Protein 3P8L (pdb70)

Radius of gyration: 24.59 Å; Cα contacts (8 Å, |Δi|>4): 896; chains: 2; bounding box: 56×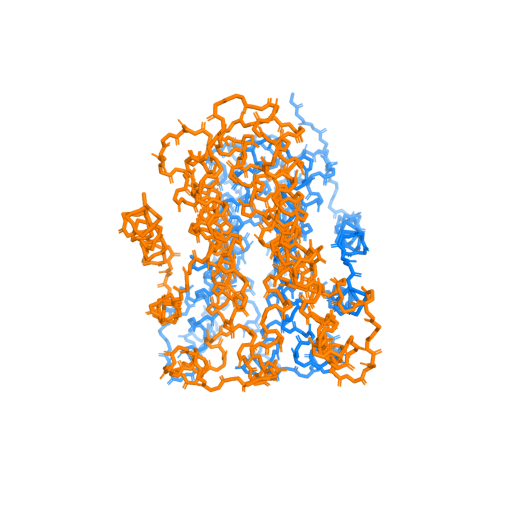70×62 Å

Sequence (558 aa):
HHHHHHSLTNFSQQHLPLVEKVMVDFIIAEYTENERLKEAMLYSIHAGGKRLRPLLVLTTVAAFQKEMETQDYQVAASSLEMIHTYSLIHDDLPAMDDDDLRRGKKPTNHKVFGEATAILAGDGLLTGAFQLLSLSQLGLSEKVLLMMQQLAKKAAGNQGMVSGQQMGDIEGEKVSLTLEELAAVHEKKTGALIEEFALIAGGVLANQTEEVIGLLTQFAHHYGLAFQIRDDLLDATSSTYPALLGIAGAKDALTHQLAEGSAVLEKIKANVPNFSEEHLANNLLTQQLQLRSLTNFSQQHLPLVEKVMVDFIIAEYTENERLKEAMLYSIHAGGKRLRPLLVLTTVAAFQKEMETQDYQVAASSLEMIHTYSLIHDDLPAMDDDDLRRGKPTNHKVFGEATAILAGDGLLTGAFQLLSLSQLGLSEKVLLMMQQLAKAAGNQGMVSGQMGDIEGEKVSLTLEELAAVHEKKTGALIEFALIAGGVLANQTEEVIGLLTQFAHHYGLAFQIRDDLLDATSTYPALLGIAGAKDALTHQLAEGSAVLEKIKANVPNFSEEHLANLLTQLQL

Solvent-accessible surface area: 21817 Å² total; per-residue (Å²): 164,73,122,73,110,11,66,86,105,91,15,30,110,118,11,26,75,72,0,56,121,32,0,34,49,12,0,41,123,68,6,84,20,103,84,0,31,98,0,0,31,43,20,0,96,15,29,28,142,22,16,23,0,25,0,0,0,5,0,0,0,0,2,16,16,106,24,84,66,33,0,23,23,0,0,0,1,0,4,0,0,33,6,1,5,44,5,1,12,3,3,56,36,28,78,85,47,79,114,87,140,73,80,60,4,5,11,116,65,38,35,66,15,4,0,4,0,0,0,0,0,0,0,0,1,0,2,3,7,0,1,68,6,112,11,45,86,70,50,14,8,70,0,0,41,46,0,0,99,9,0,0,0,39,1,5,0,0,0,6,2,10,47,27,65,14,120,153,105,102,35,73,63,125,82,8,26,39,12,22,80,50,58,15,7,12,5,0,35,4,0,0,26,0,0,0,10,14,1,122,34,87,146,109,6,19,32,16,0,40,83,0,0,59,18,7,3,26,0,26,30,1,56,49,25,3,83,115,55,97,142,74,50,13,6,75,76,71,35,76,76,30,0,89,77,19,5,80,111,32,19,56,91,0,59,48,6,6,111,110,0,80,83,74,17,121,71,3,4,68,73,4,0,35,55,18,6,60,94,13,78,72,250,93,19,81,104,25,22,127,116,14,24,78,74,0,49,127,32,0,41,47,12,0,43,124,71,8,93,18,110,88,0,33,108,0,0,30,40,20,0,115,18,27,30,134,17,5,24,0,8,0,0,0,1,0,0,20,6,12,108,68,150,31,77,64,26,0,28,22,0,0,0,0,0,4,0,0,36,5,0,7,43,4,0,16,4,1,54,35,29,80,81,54,80,116,81,148,71,80,62,3,5,11,119,67,24,36,63,14,5,0,3,0,0,0,0,0,0,0,0,0,0,0,2,8,0,0,71,7,120,12,43,82,74,51,13,8,64,0,0,38,38,0,0,99,7,0,0,2,36,1,6,0,4,2,3,2,10,44,32,63,12,121,156,101,94,28,74,68,126,87,8,19,53,15,16,63,69,54,19,5,14,7,0,40,3,0,0,27,0,0,0,10,3,8,90,46,80,132,137,10,21,32,18,0,35,75,0,0,60,22,2,5,23,0,48,25,3,54,65,16,7,87,128,57,142,75,55,8,16,75,75,70,35,84,74,24,0,91,97,21,0,71,103,19,16,59,60,0,60,46,5,1,120,90,0,121,83,99,22,130,85,6,33,51,107,32,1,30,55,4,3,91,90,12,71,103

InterPro domains:
  IPR000092 Polyprenyl synthetase-like [PF00348] (27-261)
  IPR000092 Polyprenyl synthetase-like [cd00685] (24-276)
  IPR008949 Isoprenoid synthase domain superfamily [G3DSA:1.10.600.10] (1-293)
  IPR008949 Isoprenoid synthase domain superfamily [SSF48576] (3-267)
  IPR033749 Polyprenyl synthetase, conserved site [PS00444] (209-221)
  IPR033749 Polyprenyl synthetase, conserved site [PS00723] (79-95)
  IPR053378 Prenyl diphosphate synthase [NF045485] (7-276)

Secondary structure (DSSP, 8-state):
----PPPSTTHHHHHHHHHHHHHHHHHHHS---HHHHHHHHHHHHT----HHHHHHHHHHHHTTPPP-HHHHHHHHHHHHHHHHHHHHHHSTTTT--SEETTEE-HHHHH-HHHHHHHHHHHHHHHHHHHHTSS--HHHHHHHHHHHHHHHSTTTHHHHHHHHHHTTTSPPPHHHHHHHHIIIIIHHHHHHHHHHHHHTT--HHHHHHHHHHHHHHHHHHHHHHHHHHTT---HHHHH-HHHHHHHHHHHHHHHHHHHHHHHHH-SS--HHHHHHHHHHTS--/-HHHHHHHHHHHHHHHHHHHHHHS---HHHHHHHHHHHHT----HHHHHHHHHHHHTTPPP-HHHHHHHHHHHHHHHHHHHHHHSTTTT--SEETTEE-HHHHH-HHHHHHHHHHHHHHHHHHHHTSS--HHHHHHHHHHHHHHHSTTTHHHHHHHHHHTTTSPP-HHHHHHHHIIIIIHHHHHHHHHHHHHTT--HHHHHHHHHHHHHHHHHHHHHHHHHHT---HHHHH-HHHHHHHHHHHHHHHHHHHHHHHHH-TT---HHHHHHHHTT--

Structure (mmCIF, N/CA/C/O backbone):
data_3P8L
#
_entry.id   3P8L
#
_cell.length_a   53.860
_cell.length_b   100.529
_cell.length_c   122.660
_cell.angle_alpha   90.00
_cell.angle_beta   90.00
_cell.angle_gamma   90.00
#
_symmetry.space_group_name_H-M   'P 21 21 21'
#
loop_
_entity.id
_entity.type
_entity.pdbx_description
1 polymer Geranyltranstransferase
2 water water
#
loop_
_atom_site.group_PDB
_atom_site.id
_atom_site.type_symbol
_atom_site.label_atom_id
_atom_site.label_alt_id
_atom_site.label_comp_id
_atom_site.label_asym_id
_atom_site.label_entity_id
_atom_site.label_seq_id
_atom_site.pdbx_PDB_ins_code
_atom_site.Cartn_x
_atom_site.Cartn_y
_atom_site.Cartn_z
_atom_site.occupancy
_atom_site.B_iso_or_equiv
_atom_site.auth_seq_id
_atom_site.auth_comp_id
_atom_site.auth_asym_id
_atom_site.auth_atom_id
_atom_site.pdbx_PDB_model_num
ATOM 1 N N . HIS A 1 3 ? -53.821 -13.953 14.291 1.00 89.14 -6 HIS A N 1
ATOM 2 C CA . HIS A 1 3 ? -52.518 -14.473 14.806 1.00 92.42 -6 HIS A CA 1
ATOM 3 C C . HIS A 1 3 ? -51.671 -15.086 13.680 1.00 92.65 -6 HIS A C 1
ATOM 4 O O . HIS A 1 3 ? -52.025 -14.975 12.505 1.00 90.00 -6 HIS A O 1
ATOM 6 N N . HIS A 1 4 ? -50.536 -15.692 14.042 1.00 96.05 -5 HIS A N 1
ATOM 7 C CA . HIS A 1 4 ? -49.774 -16.560 13.125 1.00 95.78 -5 HIS A CA 1
ATOM 8 C C . HIS A 1 4 ? -49.595 -17.960 13.720 1.00 94.58 -5 HIS A C 1
ATOM 9 O O . HIS A 1 4 ? -49.428 -18.109 14.937 1.00 96.60 -5 HIS A O 1
ATOM 16 N N . HIS A 1 5 ? -49.667 -18.983 12.871 1.00 91.20 -4 HIS A N 1
ATOM 17 C CA . HIS A 1 5 ? -49.355 -20.349 13.298 1.00 89.72 -4 HIS A CA 1
ATOM 18 C C . HIS A 1 5 ? -48.816 -21.208 12.165 1.00 87.40 -4 HIS A C 1
ATOM 19 O O . HIS A 1 5 ? -49.385 -21.249 11.072 1.00 90.92 -4 HIS A O 1
ATOM 26 N N . HIS A 1 6 ? -47.711 -21.887 12.464 1.00 78.17 -3 HIS A N 1
ATOM 27 C CA . HIS A 1 6 ? -47.173 -22.979 11.667 1.00 70.35 -3 HIS A CA 1
ATOM 28 C C . HIS A 1 6 ? -46.273 -23.741 12.629 1.00 68.01 -3 HIS A C 1
ATOM 29 O O . HIS A 1 6 ? -45.394 -23.151 13.257 1.00 65.16 -3 HIS A O 1
ATOM 36 N N . HIS A 1 7 ? -46.515 -25.037 12.786 1.00 68.51 -2 HIS A N 1
ATOM 37 C CA . HIS A 1 7 ? -45.645 -25.862 13.616 1.00 65.80 -2 HIS A CA 1
ATOM 38 C C . HIS A 1 7 ? -44.498 -26.417 12.766 1.00 62.13 -2 HIS A C 1
ATOM 39 O O . HIS A 1 7 ? -44.723 -27.050 11.728 1.00 61.59 -2 HIS A O 1
ATOM 46 N N . HIS A 1 8 ? -43.269 -26.143 13.201 1.00 53.72 -1 HIS A N 1
ATOM 47 C CA . HIS A 1 8 ? -42.075 -26.660 12.535 1.00 51.08 -1 HIS A CA 1
ATOM 48 C C . HIS A 1 8 ? -41.611 -27.908 13.253 1.00 50.00 -1 HIS A C 1
ATOM 49 O O . HIS A 1 8 ? -41.373 -27.881 14.462 1.00 47.97 -1 HIS A O 1
ATOM 56 N N . SER A 1 9 ? -41.476 -29.001 12.509 1.00 48.14 0 SER A N 1
ATOM 57 C CA . SER A 1 9 ? -40.818 -30.182 13.049 1.00 50.88 0 SER A CA 1
ATOM 58 C C . SER A 1 9 ? -39.314 -29.920 13.237 1.00 50.15 0 SER A C 1
ATOM 59 O O . SER A 1 9 ? -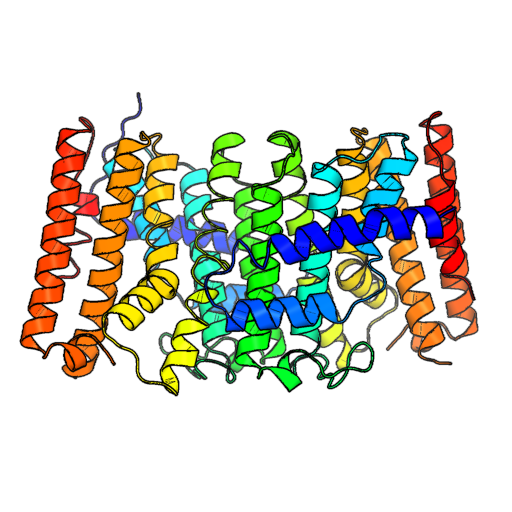38.726 -29.059 12.560 1.00 49.27 0 SER A O 1
ATOM 62 N N . LEU A 1 10 ? -38.714 -30.677 14.154 1.00 45.54 1 LEU A N 1
ATOM 63 C CA . LEU A 1 10 ? -37.282 -30.621 14.427 1.00 50.59 1 LEU A CA 1
ATOM 64 C C . LEU A 1 10 ? -36.482 -31.391 13.386 1.00 49.43 1 LEU A C 1
ATOM 65 O O . LEU A 1 10 ? -35.287 -31.136 13.205 1.00 46.05 1 LEU A O 1
ATOM 70 N N . THR A 1 11 ? -37.143 -32.336 12.716 1.00 46.03 2 THR A N 1
ATOM 71 C CA . THR A 1 11 ? -36.480 -33.308 11.856 1.00 45.74 2 THR A CA 1
ATOM 72 C C . THR A 1 11 ? -35.949 -32.640 10.595 1.00 48.32 2 THR A C 1
ATOM 73 O O . THR A 1 11 ? -36.717 -32.170 9.747 1.00 40.72 2 THR A O 1
ATOM 77 N N . ASN A 1 12 ? -34.623 -32.598 10.499 1.00 41.24 3 ASN A N 1
ATOM 78 C CA . ASN A 1 12 ? -33.942 -32.035 9.360 1.00 40.76 3 ASN A CA 1
ATOM 79 C C . ASN A 1 12 ? -34.310 -30.566 9.103 1.00 39.01 3 ASN A C 1
ATOM 80 O O . ASN A 1 12 ? -34.440 -30.129 7.957 1.00 37.06 3 ASN A O 1
ATOM 85 N N . PHE A 1 13 ? -34.481 -29.829 10.196 1.00 37.77 4 PHE A N 1
ATOM 86 C CA . PHE A 1 13 ? -34.870 -28.441 10.145 1.00 38.32 4 PHE A CA 1
ATOM 87 C C . PHE A 1 13 ? -33.779 -27.614 9.473 1.00 34.79 4 PHE A C 1
ATOM 88 O O . PHE A 1 13 ? -34.070 -26.818 8.583 1.00 34.80 4 PHE A O 1
ATOM 96 N N . SER A 1 14 ? -32.522 -27.819 9.879 1.00 33.67 5 SER A N 1
ATOM 97 C CA . SER A 1 14 ? -31.431 -27.026 9.323 1.00 39.96 5 SER A CA 1
ATOM 98 C C . SER A 1 14 ? -31.210 -27.305 7.832 1.00 37.30 5 SER A C 1
ATOM 99 O O . SER A 1 14 ? -30.976 -26.382 7.068 1.00 34.29 5 SER A O 1
ATOM 102 N N . GLN A 1 15 ? -31.331 -28.557 7.405 1.00 36.70 6 GLN A N 1
ATOM 103 C CA . GLN A 1 15 ? -31.142 -28.858 5.980 1.00 35.08 6 GLN A CA 1
ATOM 104 C C . GLN A 1 15 ? -32.319 -28.440 5.090 1.00 38.47 6 GLN A C 1
ATOM 105 O O . GLN A 1 15 ? -32.177 -28.308 3.880 1.00 36.43 6 GLN A O 1
ATOM 111 N N . GLN A 1 16 ? -33.474 -28.211 5.704 1.00 36.52 7 GLN A N 1
ATOM 112 C CA . GLN A 1 16 ? -34.623 -27.645 4.991 1.00 42.38 7 GLN A CA 1
ATOM 113 C C . GLN A 1 16 ? -34.424 -26.148 4.739 1.00 39.50 7 GLN A C 1
ATOM 114 O O . GLN A 1 16 ? -34.759 -25.614 3.676 1.00 37.95 7 GLN A O 1
ATOM 120 N N . HIS A 1 17 ? -33.848 -25.464 5.713 1.00 35.58 8 HIS A N 1
ATOM 121 C CA . HIS A 1 17 ? -33.849 -23.999 5.657 1.00 38.40 8 HIS A CA 1
ATOM 122 C C . HIS A 1 17 ? -32.520 -23.322 5.312 1.00 33.15 8 HIS A C 1
ATOM 123 O O . HIS A 1 17 ? -32.520 -22.347 4.565 1.00 37.91 8 HIS A O 1
ATOM 130 N N . LEU A 1 18 ? -31.408 -23.845 5.830 1.00 31.38 9 LEU A N 1
ATOM 131 C CA . LEU A 1 18 ? -30.082 -23.278 5.505 1.00 41.61 9 LEU A CA 1
ATOM 132 C C . LEU A 1 18 ? -29.739 -23.118 4.014 1.00 36.99 9 LEU A C 1
ATOM 133 O O . LEU A 1 18 ? -29.192 -22.088 3.656 1.00 42.43 9 LEU A O 1
ATOM 138 N N . PRO A 1 19 ? -30.083 -24.105 3.141 1.00 39.40 10 PRO A N 1
ATOM 139 C CA . PRO A 1 19 ? -29.887 -23.851 1.697 1.00 35.86 10 PRO A CA 1
ATOM 140 C C . PRO A 1 19 ? -30.593 -22.620 1.113 1.00 37.01 10 PRO A C 1
ATOM 141 O O . PRO A 1 19 ? -30.117 -22.036 0.119 1.00 33.02 10 PRO A O 1
ATOM 145 N N . LEU A 1 20 ? -31.699 -22.209 1.719 1.00 30.60 11 LEU A N 1
ATOM 146 C CA . LEU A 1 20 ? -32.383 -21.014 1.241 1.00 34.04 11 LEU A CA 1
ATOM 147 C C . LEU A 1 20 ? -31.632 -19.753 1.690 1.00 38.58 11 LEU A C 1
ATOM 148 O O . LEU A 1 20 ? -31.671 -18.725 1.012 1.00 34.51 11 LEU A O 1
ATOM 153 N N . VAL A 1 21 ? -30.966 -19.831 2.840 1.00 36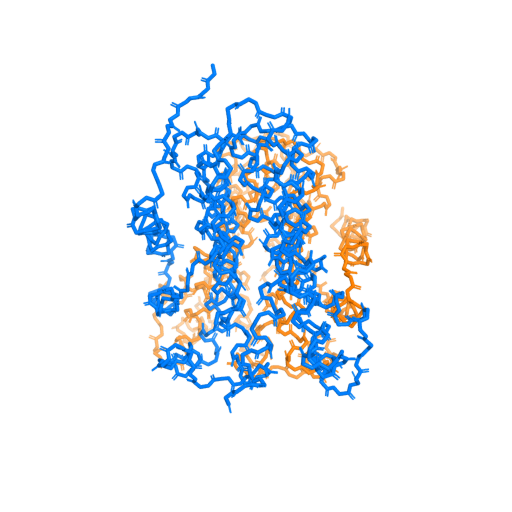.53 12 VAL A N 1
ATOM 154 C CA . VAL A 1 21 ? -30.140 -18.725 3.296 1.00 32.25 12 VAL A CA 1
ATOM 155 C C . VAL A 1 21 ? -28.934 -18.596 2.354 1.00 39.79 12 VAL A C 1
ATOM 156 O O . VAL A 1 21 ? -28.629 -17.491 1.886 1.00 32.56 12 VAL A O 1
ATOM 160 N N . GLU A 1 22 ? -28.283 -19.727 2.053 1.00 32.41 13 GLU A N 1
ATOM 161 C CA . GLU A 1 22 ? -27.162 -19.722 1.109 1.00 42.49 13 GLU A CA 1
ATOM 162 C C . GLU A 1 22 ? -27.602 -19.166 -0.257 1.00 38.65 13 GLU A C 1
ATOM 163 O O . GLU A 1 22 ? -26.915 -18.334 -0.844 1.00 40.00 13 GLU A O 1
ATOM 169 N N . LYS A 1 23 ? -28.766 -19.589 -0.733 1.00 40.14 14 LYS A N 1
ATOM 170 C CA . LYS A 1 23 ? -29.312 -19.071 -1.997 1.00 41.55 14 LYS A CA 1
ATOM 171 C C . LYS A 1 23 ? -29.489 -17.537 -2.002 1.00 38.38 14 LYS A C 1
ATOM 172 O O . LYS A 1 23 ? -29.076 -16.873 -2.947 1.00 33.87 14 LYS A O 1
ATOM 178 N N . VAL A 1 24 ? -30.090 -16.975 -0.949 1.00 31.78 15 VAL A N 1
ATOM 179 C CA . VAL A 1 24 ? -30.211 -15.508 -0.841 1.00 32.74 15 VAL A CA 1
ATOM 180 C C . VAL A 1 24 ? -28.826 -14.825 -0.931 1.00 35.01 15 VAL A C 1
ATOM 181 O O . VAL A 1 24 ? -28.642 -13.870 -1.696 1.00 38.40 15 VAL A O 1
ATOM 185 N N . MET A 1 25 ? -27.857 -15.374 -0.199 1.00 31.49 16 MET A N 1
ATOM 186 C CA . MET A 1 25 ? -26.495 -14.826 -0.133 1.00 38.91 16 MET A CA 1
ATOM 187 C C . MET A 1 25 ? -25.859 -14.862 -1.514 1.00 38.51 16 MET A C 1
ATOM 188 O O . MET A 1 25 ? -25.399 -13.832 -2.018 1.00 34.73 16 MET A O 1
ATOM 193 N N . VAL A 1 26 ? -25.884 -16.043 -2.134 1.00 36.34 17 VAL A N 1
ATOM 194 C CA . VAL A 1 26 ? -25.239 -16.262 -3.426 1.00 39.40 17 VAL A CA 1
ATOM 195 C C . VAL A 1 26 ? -25.880 -15.396 -4.524 1.00 40.34 17 VAL A C 1
ATOM 196 O O . VAL A 1 26 ? -25.159 -14.734 -5.293 1.00 39.36 17 VAL A O 1
ATOM 200 N N . ASP A 1 27 ? -27.216 -15.385 -4.575 1.00 35.61 18 ASP A N 1
ATOM 201 C CA . ASP A 1 27 ? -27.940 -14.582 -5.561 1.00 40.45 18 ASP A CA 1
ATOM 202 C C . ASP A 1 27 ? -27.636 -13.122 -5.351 1.00 34.79 18 ASP A C 1
ATOM 203 O O . ASP A 1 27 ? -27.439 -12.425 -6.322 1.00 33.59 18 ASP A O 1
ATOM 208 N N . PHE A 1 28 ? -27.621 -12.671 -4.088 1.00 36.46 19 PHE A N 1
ATOM 209 C CA . PHE A 1 28 ? -27.350 -11.272 -3.793 1.00 39.66 19 PHE A CA 1
ATOM 210 C C . PHE A 1 28 ? -25.959 -10.854 -4.249 1.00 32.29 19 PHE A C 1
ATOM 211 O O . PHE A 1 28 ? -25.818 -9.791 -4.846 1.00 36.71 19 PHE A O 1
ATOM 219 N N . ILE A 1 29 ? -24.963 -11.699 -3.997 1.00 34.91 20 ILE A N 1
ATOM 220 C CA A ILE A 1 29 ? -23.584 -11.392 -4.394 0.50 36.16 20 ILE A CA 1
ATOM 221 C CA B ILE A 1 29 ? -23.576 -11.419 -4.388 0.50 32.82 20 ILE A CA 1
ATOM 222 C C . ILE A 1 29 ? -23.441 -11.409 -5.923 1.00 38.61 20 ILE A C 1
ATOM 223 O O . ILE A 1 29 ? -22.841 -10.509 -6.501 1.00 37.80 20 ILE A O 1
ATOM 232 N N . ALA A 1 30 ? -24.026 -12.410 -6.580 1.00 40.70 21 ALA A N 1
ATOM 233 C CA . ALA A 1 30 ? -23.942 -12.531 -8.046 1.00 42.93 21 ALA A CA 1
ATOM 234 C C . ALA A 1 30 ? -24.641 -11.373 -8.759 1.00 43.19 21 ALA A C 1
ATOM 235 O O . ALA A 1 30 ? -24.155 -10.880 -9.764 1.00 45.49 21 ALA A O 1
ATOM 237 N N . GLU A 1 31 ? -25.761 -10.918 -8.209 1.00 43.47 22 GLU A N 1
ATOM 238 C CA . GLU A 1 31 ? -26.546 -9.891 -8.870 1.00 44.53 22 GLU A CA 1
ATOM 239 C C . GLU A 1 31 ? -26.118 -8.448 -8.537 1.00 46.80 22 GLU A C 1
ATOM 240 O O . GLU A 1 31 ? -26.252 -7.581 -9.373 1.00 44.84 22 GLU A O 1
ATOM 246 N N . TYR A 1 32 ? -25.601 -8.190 -7.335 1.00 40.72 23 TYR A N 1
ATOM 247 C CA . TYR A 1 32 ? -25.296 -6.813 -6.925 1.00 39.48 23 TYR A CA 1
ATOM 248 C C . TYR A 1 32 ? -23.787 -6.567 -6.803 1.00 39.67 23 TYR A C 1
ATOM 249 O O . TYR A 1 32 ? -23.344 -5.766 -5.982 1.00 42.40 23 TYR A O 1
ATOM 258 N N . THR A 1 33 ? -23.002 -7.287 -7.589 1.00 39.71 24 THR A N 1
ATOM 259 C CA . THR A 1 33 ? -21.558 -7.051 -7.645 1.00 37.18 24 THR A CA 1
ATOM 260 C C . THR A 1 33 ? -21.121 -6.778 -9.085 1.00 41.77 24 THR A C 1
ATOM 261 O O . THR A 1 33 ? -21.320 -7.625 -9.966 1.00 41.75 24 THR A O 1
ATOM 265 N N . GLU A 1 34 ? -20.537 -5.600 -9.315 1.00 40.82 25 GLU A N 1
ATOM 266 C CA . GLU A 1 34 ? -20.074 -5.208 -10.652 1.00 46.04 25 GLU A CA 1
ATOM 267 C C . GLU A 1 34 ? -18.814 -5.956 -11.080 1.00 45.53 25 GLU A C 1
ATOM 268 O O . GLU A 1 34 ? -18.760 -6.512 -12.173 1.00 50.86 25 GLU A O 1
ATOM 274 N N . ASN A 1 35 ? -17.817 -5.996 -10.199 1.00 40.68 26 ASN A N 1
ATOM 275 C CA . ASN A 1 35 ? -16.519 -6.568 -10.537 1.00 39.64 26 ASN A CA 1
ATOM 276 C C . ASN A 1 35 ? -16.544 -8.089 -10.375 1.00 39.30 26 ASN A C 1
ATOM 277 O O . ASN A 1 35 ? -16.855 -8.597 -9.291 1.00 38.01 26 ASN A O 1
ATOM 282 N N . GLU A 1 36 ? -16.244 -8.805 -11.462 1.00 39.59 27 GLU A N 1
ATOM 283 C CA . GLU A 1 36 ? -16.287 -10.279 -11.478 1.00 39.97 27 GLU A CA 1
ATOM 284 C C . GLU A 1 36 ? -15.315 -10.939 -10.505 1.00 36.70 27 GLU A C 1
ATOM 285 O O . GLU A 1 36 ? -15.664 -11.915 -9.867 1.00 37.54 27 GLU A O 1
ATOM 291 N N . ARG A 1 37 ? -14.108 -10.398 -10.381 1.00 34.77 28 ARG A N 1
ATOM 292 C CA . ARG A 1 37 ? -13.113 -10.970 -9.470 1.00 34.61 28 ARG A CA 1
ATOM 293 C C . ARG A 1 37 ? -13.509 -10.818 -8.002 1.00 37.68 28 ARG A C 1
ATOM 294 O O . ARG A 1 37 ? -13.365 -11.770 -7.221 1.00 36.56 28 ARG A O 1
ATOM 302 N N . LEU A 1 38 ? -13.988 -9.620 -7.645 1.00 40.27 29 LEU A N 1
ATOM 303 C CA . LEU A 1 38 ? -14.510 -9.348 -6.310 1.00 39.18 29 LEU A CA 1
ATOM 304 C C . LEU A 1 38 ? -15.651 -10.310 -5.976 1.00 38.31 29 LEU A C 1
ATOM 305 O O . LEU A 1 38 ? -15.646 -10.940 -4.916 1.00 35.64 29 LEU A O 1
ATOM 310 N N . LYS A 1 39 ? -16.604 -10.421 -6.904 1.00 35.76 30 LYS A N 1
ATOM 311 C CA . LYS A 1 39 ? -17.707 -11.382 -6.837 1.00 32.51 30 LYS A CA 1
ATOM 312 C C . LYS A 1 39 ? -17.239 -12.822 -6.572 1.00 34.68 30 LYS A C 1
ATOM 313 O O . LYS A 1 39 ? -17.706 -13.482 -5.648 1.00 34.41 30 LYS A O 1
ATOM 319 N N . GLU A 1 40 ? -16.271 -13.292 -7.350 1.00 33.37 31 GLU A N 1
ATOM 320 C CA . GLU A 1 40 ? -15.756 -14.662 -7.176 1.00 37.62 31 GLU A CA 1
ATOM 321 C C . GLU A 1 40 ? -15.048 -14.890 -5.852 1.00 31.83 31 GLU A C 1
ATOM 322 O O . GLU A 1 40 ? -15.129 -15.965 -5.266 1.00 33.54 31 GLU A O 1
ATOM 328 N N . ALA A 1 41 ? -14.364 -13.867 -5.379 1.00 33.58 32 ALA A N 1
ATOM 329 C CA . ALA A 1 41 ? -13.646 -13.987 -4.126 1.00 34.77 32 ALA A CA 1
ATOM 330 C C . ALA A 1 41 ? -14.618 -14.046 -2.937 1.00 29.56 32 ALA A C 1
ATOM 331 O O . ALA A 1 41 ? -14.439 -14.857 -2.010 1.00 28.72 32 ALA A O 1
ATOM 333 N N . MET A 1 42 ? -15.677 -13.241 -3.004 1.00 33.87 33 MET A N 1
ATOM 334 C CA . MET A 1 42 ? -16.737 -13.288 -1.988 1.00 37.59 33 MET A CA 1
ATOM 335 C C . MET A 1 42 ? -17.458 -14.634 -2.034 1.00 37.36 33 MET A C 1
ATOM 336 O O . MET A 1 42 ? -17.677 -15.254 -0.996 1.00 38.60 33 MET A O 1
ATOM 341 N N . LEU A 1 43 ? -17.822 -15.088 -3.236 1.00 38.36 34 LEU A N 1
ATOM 342 C CA . LEU A 1 43 ? -18.488 -16.387 -3.390 1.00 34.27 34 LEU A CA 1
ATOM 343 C C . LEU A 1 43 ? -17.585 -17.529 -2.929 1.00 36.33 34 LEU A C 1
ATOM 344 O O . LEU A 1 43 ? -18.061 -18.515 -2.389 1.00 34.08 34 LEU A O 1
ATOM 349 N N . TYR A 1 44 ? -16.273 -17.405 -3.136 1.00 32.55 35 TYR A N 1
ATOM 350 C CA . TYR A 1 44 ? -15.370 -18.442 -2.652 1.00 31.71 35 TYR A CA 1
ATOM 351 C C . TYR A 1 44 ? -15.555 -18.677 -1.149 1.00 28.07 35 TYR A C 1
ATOM 352 O O . TYR A 1 44 ? -15.752 -19.821 -0.710 1.00 30.44 35 TYR A O 1
ATOM 361 N N . SER A 1 45 ? -15.529 -17.595 -0.379 1.00 32.07 36 SER A N 1
ATOM 362 C CA . SER A 1 45 ? -15.579 -17.694 1.071 1.00 37.36 36 SER A CA 1
ATOM 363 C C . SER A 1 45 ? -16.952 -18.115 1.592 1.00 36.72 36 SER A C 1
ATOM 364 O O . SER A 1 45 ? -17.038 -18.748 2.637 1.00 33.48 36 SER A O 1
ATOM 367 N N . ILE A 1 46 ? -18.008 -17.759 0.865 1.00 39.20 37 ILE A N 1
ATOM 368 C CA . ILE A 1 46 ? -19.355 -18.273 1.151 1.00 37.38 37 ILE A CA 1
ATOM 369 C C . ILE A 1 46 ? -19.444 -19.790 0.888 1.00 43.77 37 ILE A C 1
ATOM 370 O O . ILE A 1 46 ? -19.867 -20.560 1.773 1.00 43.10 37 ILE A O 1
ATOM 375 N N . HIS A 1 47 ? -19.004 -20.228 -0.278 1.00 42.15 38 HIS A N 1
ATOM 376 C CA . HIS A 1 47 ? -19.086 -21.622 -0.702 1.00 46.75 38 HIS A CA 1
ATOM 377 C C . HIS A 1 47 ? -18.158 -22.581 0.020 1.00 48.28 38 HIS A C 1
ATOM 378 O O . HIS A 1 47 ? -18.302 -23.769 -0.079 1.00 51.02 38 HIS A O 1
ATOM 385 N N . ALA A 1 48 ? -17.196 -22.062 0.732 1.00 45.06 39 ALA A N 1
ATOM 386 C CA . ALA A 1 48 ? -16.308 -22.899 1.540 1.00 49.08 39 ALA A CA 1
ATOM 387 C C . ALA A 1 48 ? -17.080 -23.504 2.731 1.00 55.36 39 ALA A C 1
ATOM 388 O O . ALA A 1 48 ? -16.596 -24.413 3.417 1.00 55.67 39 ALA A O 1
ATOM 390 N N . GLY A 1 49 ? -18.287 -22.985 2.949 1.00 57.18 40 GLY A N 1
ATOM 391 C CA . GLY A 1 49 ? -19.216 -23.514 3.930 1.00 56.07 40 GLY A CA 1
ATOM 392 C C . GLY A 1 49 ? -18.872 -23.089 5.344 1.00 54.69 40 GLY A C 1
ATOM 393 O O . GLY A 1 49 ? -18.022 -22.235 5.562 1.00 53.03 40 GLY A O 1
ATOM 394 N N . GLY A 1 50 ? -19.552 -23.704 6.302 1.00 54.35 41 GLY A N 1
ATOM 395 C CA . GLY A 1 50 ? -19.372 -23.412 7.719 1.00 47.52 41 GLY A CA 1
ATOM 396 C C . GLY A 1 50 ? -20.566 -24.030 8.410 1.00 46.72 41 GLY A C 1
ATOM 397 O O . GLY A 1 50 ? -21.439 -24.597 7.747 1.00 37.80 41 GLY A O 1
ATOM 398 N N . LYS A 1 51 ? -20.621 -23.924 9.734 1.00 44.52 42 LYS A N 1
ATOM 399 C CA . LYS A 1 51 ? -21.766 -24.472 10.469 1.00 46.84 42 LYS A CA 1
ATOM 400 C C . LYS A 1 51 ? -23.041 -23.655 10.286 1.00 42.89 42 LYS A C 1
ATOM 401 O O . LYS A 1 51 ? -24.117 -24.154 10.582 1.00 38.08 42 LYS A O 1
ATOM 407 N N . ARG A 1 52 ? -22.910 -22.400 9.821 1.00 38.56 43 ARG A N 1
ATOM 408 C CA . ARG A 1 52 ? -24.044 -21.483 9.591 1.00 38.09 43 ARG A CA 1
ATOM 409 C C . ARG A 1 52 ? -24.860 -21.268 10.856 1.00 35.27 43 ARG A C 1
ATOM 410 O O . ARG A 1 52 ? -26.098 -21.137 10.814 1.00 39.92 43 ARG A O 1
ATOM 418 N N . LEU A 1 53 ? -24.152 -21.264 11.979 1.00 35.97 44 LEU A N 1
ATOM 419 C CA . LEU A 1 53 ? -24.740 -21.167 13.301 1.00 34.72 44 LEU A CA 1
ATOM 420 C C . LEU A 1 53 ? -25.613 -19.940 13.472 1.00 35.42 44 LEU A C 1
ATOM 421 O O . LEU A 1 53 ? -26.728 -20.040 14.003 1.00 36.87 44 LEU A O 1
ATOM 426 N N . ARG A 1 54 ? -25.136 -18.798 12.994 1.00 32.45 45 ARG A N 1
ATOM 427 C CA . ARG A 1 54 ? -25.857 -17.542 13.185 1.00 29.81 45 ARG A CA 1
ATOM 428 C C . ARG A 1 54 ? -27.218 -17.432 12.447 1.00 37.83 45 ARG A C 1
ATOM 429 O O . ARG A 1 54 ? -28.236 -17.127 13.088 1.00 35.38 45 ARG A O 1
ATOM 437 N N . PRO A 1 55 ? -27.241 -17.673 11.121 1.00 33.69 46 PRO A N 1
ATOM 438 C CA . PRO A 1 55 ? -28.537 -17.762 10.437 1.00 37.56 46 PRO A CA 1
ATOM 439 C C . PRO A 1 55 ? -29.416 -18.901 10.969 1.00 34.81 46 PRO A C 1
ATOM 440 O O . PRO A 1 55 ? -30.638 -18.743 11.022 1.00 39.30 46 PRO A O 1
ATOM 444 N N . LEU A 1 56 ? -28.804 -20.016 11.370 1.00 32.81 47 LEU A N 1
ATOM 445 C CA . LEU A 1 56 ? -29.535 -21.111 11.999 1.00 36.79 47 LEU A CA 1
ATOM 446 C C . LEU A 1 56 ? -30.258 -20.643 13.258 1.00 41.97 47 LEU A C 1
ATOM 447 O O . LEU A 1 56 ? -31.436 -20.941 13.426 1.00 39.52 47 LEU A O 1
ATOM 452 N N . LEU A 1 57 ? -29.584 -19.851 14.092 1.00 42.37 48 LEU A N 1
ATOM 453 C CA . LEU A 1 57 ? -30.221 -19.259 15.285 1.00 40.33 48 LEU A CA 1
ATOM 454 C C . LEU A 1 57 ? -31.410 -18.351 14.969 1.00 36.52 48 LEU A C 1
ATOM 455 O O . LEU A 1 57 ? -32.463 -18.483 15.602 1.00 35.27 48 LEU A O 1
ATOM 460 N N . VAL A 1 58 ? -31.249 -17.463 13.979 1.00 33.52 49 VAL A N 1
ATOM 461 C CA . VAL A 1 58 ? -32.334 -16.593 13.519 1.00 41.27 49 VAL A CA 1
ATOM 462 C C . VAL A 1 58 ? -33.586 -17.419 13.198 1.00 39.77 49 VAL A C 1
ATOM 463 O O . VAL A 1 58 ? -34.659 -17.160 13.741 1.00 43.50 49 VAL A O 1
ATOM 467 N N . LEU A 1 59 ? -33.415 -18.415 12.339 1.00 39.54 50 LEU A N 1
ATOM 468 C CA . LEU A 1 59 ? -34.517 -19.222 11.819 1.00 44.08 50 LEU A CA 1
ATOM 469 C C . LEU A 1 59 ? -35.131 -20.163 12.865 1.00 45.09 50 LEU A C 1
ATOM 470 O O . LEU A 1 59 ? -36.358 -20.347 12.909 1.00 41.35 50 LEU A O 1
ATOM 475 N N . THR A 1 60 ? -34.284 -20.708 13.732 1.00 37.74 51 THR A N 1
ATOM 476 C CA . THR A 1 60 ? -34.746 -21.568 14.802 1.00 36.95 51 THR A CA 1
ATOM 477 C C . THR A 1 60 ? -35.624 -20.769 15.769 1.00 39.14 51 T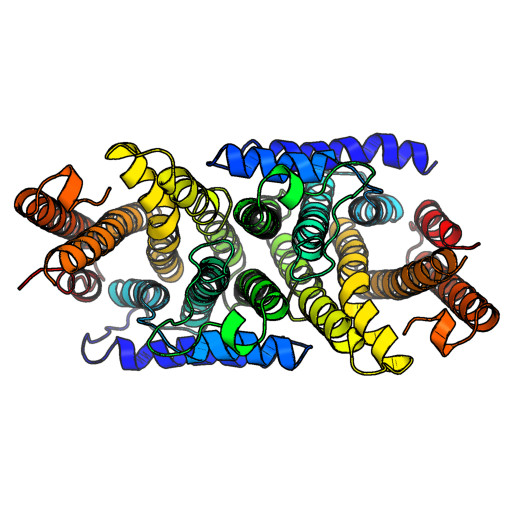HR A C 1
ATOM 478 O O . THR A 1 60 ? -36.632 -21.282 16.267 1.00 42.49 51 THR A O 1
ATOM 482 N N . THR A 1 61 ? -35.259 -19.508 15.995 1.00 41.17 52 THR A N 1
ATOM 483 C CA . THR A 1 61 ? -35.973 -18.637 16.930 1.00 42.93 52 THR A CA 1
ATOM 484 C C . THR A 1 61 ? -37.362 -18.321 16.364 1.00 45.24 52 THR A C 1
ATOM 485 O O . THR A 1 61 ? -38.348 -18.371 17.094 1.00 45.36 52 THR A O 1
ATOM 489 N N . VAL A 1 62 ? -37.426 -18.044 15.062 1.00 42.53 53 VAL A N 1
ATOM 490 C CA . VAL A 1 62 ? -38.694 -17.836 14.358 1.00 45.32 53 VAL A CA 1
ATOM 491 C C . VAL A 1 62 ? -39.567 -19.117 14.431 1.00 49.13 53 VAL A C 1
ATOM 492 O O . VAL A 1 62 ? -40.789 -19.035 14.643 1.00 51.36 53 VAL A O 1
ATOM 496 N N . ALA A 1 63 ? -38.929 -20.282 14.290 1.00 44.63 54 ALA A N 1
ATOM 497 C CA . ALA A 1 63 ? -39.606 -21.584 14.392 1.00 49.31 54 ALA A CA 1
ATOM 498 C C . ALA A 1 63 ? -40.195 -21.820 15.782 1.00 49.83 54 ALA A C 1
ATOM 499 O O . ALA A 1 63 ? -41.337 -22.259 15.901 1.00 47.17 54 ALA A O 1
ATOM 501 N N . ALA A 1 64 ? -39.407 -21.513 16.808 1.00 43.21 55 ALA A N 1
ATOM 502 C CA . ALA A 1 64 ? -39.846 -21.572 18.202 1.00 51.93 55 ALA A CA 1
ATOM 503 C C . ALA A 1 64 ? -41.150 -20.801 18.496 1.00 51.67 55 ALA A C 1
ATOM 504 O O . ALA A 1 64 ? -41.940 -21.245 19.322 1.00 57.00 55 ALA A O 1
ATOM 506 N N . PHE A 1 65 ? -41.370 -19.674 17.816 1.00 47.90 56 PHE A N 1
ATOM 507 C CA . PHE A 1 65 ? -42.605 -18.876 17.980 1.00 50.05 56 PHE A CA 1
ATOM 508 C C . PHE A 1 65 ? -43.694 -19.209 16.954 1.00 49.48 56 PHE A C 1
ATOM 509 O O . PHE A 1 65 ? -44.647 -18.440 16.773 1.00 54.83 56 PHE A O 1
ATOM 517 N N . GLN A 1 66 ? -43.524 -20.351 16.291 1.00 51.98 57 GLN A N 1
ATOM 518 C CA . GLN A 1 66 ? -44.511 -20.966 15.417 1.00 57.20 57 GLN A CA 1
ATOM 519 C C . GLN A 1 66 ? -44.972 -20.068 14.281 1.00 60.28 57 GLN A C 1
ATOM 520 O O . GLN A 1 66 ? -46.155 -20.029 13.942 1.00 58.35 57 GLN A O 1
ATOM 526 N N . LYS A 1 67 ? -44.026 -19.332 13.709 1.00 54.35 58 LYS A N 1
ATOM 527 C CA . LYS A 1 67 ? -44.304 -18.492 12.552 1.00 55.66 58 LYS A CA 1
ATOM 528 C C . LYS A 1 67 ? -43.808 -19.201 11.301 1.00 57.48 58 LYS A C 1
ATOM 529 O O . LYS A 1 67 ? -42.741 -19.813 11.319 1.00 53.81 58 LYS A O 1
ATOM 535 N N . GLU A 1 68 ? -44.581 -19.145 10.223 1.00 55.22 59 GLU A N 1
ATOM 536 C CA . GLU A 1 68 ? -44.118 -19.706 8.963 1.00 61.29 59 GLU A CA 1
ATOM 537 C C . GLU A 1 68 ? -43.016 -18.815 8.380 1.00 59.50 59 GLU A C 1
ATOM 538 O O . GLU A 1 68 ? -43.139 -17.590 8.406 1.00 58.87 59 GLU A O 1
ATOM 544 N N . MET A 1 69 ? -41.947 -19.442 7.883 1.00 56.82 60 MET A N 1
ATOM 545 C CA . MET A 1 69 ? -40.818 -18.738 7.281 1.00 55.50 60 MET A CA 1
ATOM 546 C C . MET A 1 69 ? -41.243 -17.937 6.072 1.00 55.59 60 MET A C 1
ATOM 547 O O . MET A 1 69 ? -41.985 -18.422 5.226 1.00 56.89 60 MET A O 1
ATOM 552 N N . GLU A 1 70 ? -40.771 -16.701 6.007 1.00 51.81 61 GLU A N 1
ATOM 553 C CA . GLU A 1 70 ? -40.975 -15.854 4.838 1.00 52.00 61 GLU A CA 1
ATOM 554 C C . GLU A 1 70 ? -39.627 -15.358 4.339 1.00 47.90 61 GLU A C 1
ATOM 555 O O . GLU A 1 70 ? -38.642 -15.419 5.073 1.00 48.42 61 GLU A O 1
ATOM 561 N N . THR A 1 71 ? -39.612 -14.879 3.093 1.00 45.21 62 THR A N 1
ATOM 562 C CA . THR A 1 71 ? -38.467 -14.234 2.441 1.00 48.84 62 THR A CA 1
ATOM 563 C C . THR A 1 71 ? -37.576 -13.383 3.367 1.00 44.78 62 THR A C 1
ATOM 564 O O . THR A 1 71 ? -36.351 -13.599 3.426 1.00 45.38 62 THR A O 1
ATOM 568 N N . GLN A 1 72 ? -38.184 -12.452 4.099 1.00 43.74 63 GLN A N 1
ATOM 569 C CA . GLN A 1 72 ? -37.443 -11.533 4.979 1.00 46.07 63 GLN A CA 1
ATOM 570 C C . GLN A 1 72 ? -36.685 -12.201 6.115 1.00 45.34 63 GLN A C 1
ATOM 571 O O . GLN A 1 72 ? -35.672 -11.659 6.579 1.00 45.24 63 GLN A O 1
ATOM 577 N N . ASP A 1 73 ? -37.167 -13.361 6.563 1.00 39.73 64 ASP A N 1
ATOM 578 C CA . ASP A 1 73 ? -36.462 -14.153 7.574 1.00 39.02 64 ASP A CA 1
ATOM 579 C C . ASP A 1 73 ? -35.154 -14.680 6.994 1.00 40.78 64 ASP A C 1
ATOM 580 O O . ASP A 1 73 ? -34.119 -14.584 7.646 1.00 34.73 64 ASP A O 1
ATOM 585 N N . TYR A 1 74 ? -35.217 -15.208 5.774 1.00 33.02 65 TYR A N 1
ATOM 586 C CA . TYR A 1 74 ? -34.034 -15.685 5.067 1.00 38.99 65 TYR A CA 1
ATOM 587 C C . TYR A 1 74 ? -33.086 -14.555 4.714 1.00 37.51 65 TYR A C 1
ATOM 588 O O . TYR A 1 74 ? -31.874 -14.749 4.761 1.00 41.34 65 TYR A O 1
ATOM 597 N N . GLN A 1 75 ? -33.643 -13.393 4.366 1.00 37.65 66 GLN A N 1
ATOM 598 C CA . GLN A 1 75 ? -32.869 -12.197 4.080 1.00 37.86 66 GLN A CA 1
ATOM 599 C C . GLN A 1 75 ? -32.088 -11.705 5.291 1.00 38.10 66 GLN A C 1
ATOM 600 O O . GLN A 1 75 ? -30.893 -11.405 5.160 1.00 37.60 66 GLN A O 1
ATOM 606 N N . VAL A 1 76 ? -32.747 -11.636 6.455 1.00 33.50 67 VAL A N 1
ATOM 607 C CA . VAL A 1 76 ? -32.087 -11.277 7.713 1.00 34.78 67 VAL A CA 1
ATOM 608 C C . VAL A 1 76 ? -30.996 -12.290 8.082 1.00 37.47 67 VAL A C 1
ATOM 609 O O . VAL A 1 76 ? -29.907 -11.896 8.508 1.00 38.03 67 VAL A O 1
ATOM 613 N N . ALA A 1 77 ? -31.304 -13.585 7.924 1.00 36.39 68 ALA A N 1
ATOM 614 C CA . ALA A 1 77 ? -30.366 -14.657 8.215 1.00 34.40 68 ALA A CA 1
ATOM 615 C C . ALA A 1 77 ? -29.116 -14.532 7.316 1.00 31.63 68 ALA A C 1
ATOM 616 O O . ALA A 1 77 ? -28.007 -14.675 7.793 1.00 29.51 68 ALA A O 1
ATOM 618 N N . ALA A 1 78 ? -29.337 -14.204 6.046 1.00 31.43 69 ALA A N 1
ATOM 619 C CA . ALA A 1 78 ? -28.287 -14.057 5.049 1.00 35.79 69 ALA A CA 1
ATOM 620 C C . ALA A 1 78 ? -27.372 -12.853 5.316 1.00 33.74 69 ALA A C 1
ATOM 621 O O . ALA A 1 78 ? -26.139 -12.974 5.216 1.00 32.34 69 ALA A O 1
ATOM 623 N N . SER A 1 79 ? -27.981 -11.721 5.680 1.00 31.25 70 SER A N 1
ATOM 624 C CA A SER A 1 79 ? -27.249 -10.509 6.059 0.50 34.10 70 SER A CA 1
ATOM 625 C CA B SER A 1 79 ? -27.261 -10.504 6.065 0.50 33.66 70 SER A CA 1
ATOM 626 C C . SER A 1 79 ? -26.307 -10.775 7.239 1.00 35.63 70 SER A C 1
ATOM 627 O O . SER A 1 79 ? -25.125 -10.399 7.204 1.00 35.46 70 SER A O 1
ATOM 632 N N . LEU A 1 80 ? -26.819 -11.448 8.268 1.00 32.91 71 LEU A N 1
ATOM 633 C CA . LEU A 1 80 ? -25.991 -11.822 9.421 1.00 35.41 71 LEU A CA 1
ATOM 634 C C . LEU A 1 80 ? -24.830 -12.762 9.052 1.00 31.62 71 LEU A C 1
ATOM 635 O O . LEU A 1 80 ? -23.675 -12.565 9.496 1.00 33.94 71 LEU A O 1
ATOM 640 N N . GLU A 1 81 ? -25.120 -13.770 8.221 1.00 28.85 72 GLU A N 1
ATOM 641 C CA . GLU A 1 81 ? -24.079 -14.688 7.785 1.00 33.41 72 GLU A CA 1
ATOM 642 C C . GLU A 1 81 ? -23.018 -14.005 6.885 1.00 28.58 72 GLU A C 1
ATOM 643 O O . GLU A 1 81 ? -21.847 -14.405 6.912 1.00 31.35 72 GLU A O 1
ATOM 649 N N . MET A 1 82 ? -23.424 -12.960 6.159 1.00 31.89 73 MET A N 1
ATOM 650 C CA . MET A 1 82 ? -22.517 -12.097 5.387 1.00 32.71 73 MET A CA 1
ATOM 651 C C . MET A 1 82 ? -21.529 -11.348 6.287 1.00 30.67 73 MET A C 1
ATOM 652 O O . MET A 1 82 ? -20.328 -11.277 5.962 1.00 32.39 73 MET A O 1
ATOM 657 N N . ILE A 1 83 ? -22.030 -10.823 7.414 1.00 27.50 74 ILE A N 1
ATOM 658 C CA . ILE A 1 83 ? -21.212 -10.165 8.423 1.00 32.64 74 ILE A CA 1
ATOM 659 C C . ILE A 1 83 ? -20.205 -11.169 8.980 1.00 25.44 74 ILE A C 1
ATOM 660 O O . ILE A 1 83 ? -19.001 -10.883 9.044 1.00 31.92 74 ILE A O 1
ATOM 665 N N . HIS A 1 84 ? -20.710 -12.328 9.405 1.00 23.68 75 HIS A N 1
ATOM 666 C CA . HIS A 1 84 ? -19.870 -13.394 9.899 1.00 31.84 75 HIS A CA 1
ATOM 667 C C . HIS A 1 84 ? -18.742 -13.798 8.910 1.00 26.81 75 HIS A C 1
ATOM 668 O O . HIS A 1 84 ? -17.600 -13.899 9.316 1.00 33.83 75 HIS A O 1
ATOM 675 N N . THR A 1 85 ? -19.103 -14.017 7.642 1.00 28.89 76 THR A N 1
ATOM 676 C CA . THR A 1 85 ? -18.167 -14.384 6.562 1.00 31.14 76 THR A CA 1
ATOM 677 C C . THR A 1 85 ? -17.125 -13.283 6.348 1.00 33.58 76 THR A C 1
ATOM 678 O O . THR A 1 85 ? -15.942 -13.576 6.199 1.00 30.88 76 THR A O 1
ATOM 682 N N . TYR A 1 86 ? -17.559 -12.018 6.336 1.00 29.99 77 TYR A N 1
ATOM 683 C CA . TYR A 1 86 ? -16.614 -10.915 6.216 1.00 30.26 77 TYR A CA 1
ATOM 684 C C . TYR A 1 86 ? -15.617 -10.966 7.373 1.00 38.79 77 TYR A C 1
ATOM 685 O O . TYR A 1 86 ? -14.414 -10.864 7.137 1.00 29.16 77 TYR A O 1
ATOM 694 N N . SER A 1 87 ? -16.096 -11.167 8.606 1.00 30.46 78 SER A N 1
ATOM 695 C CA . SER A 1 87 ? -15.199 -11.046 9.755 1.00 33.02 78 SER A CA 1
ATOM 696 C C . SER A 1 87 ? -14.102 -12.134 9.692 1.00 34.27 78 SER A C 1
ATOM 697 O O . SER A 1 87 ? -12.956 -11.881 10.069 1.00 35.30 78 SER A O 1
ATOM 700 N N . LEU A 1 88 ? -14.460 -13.311 9.171 1.00 30.28 79 LEU A N 1
ATOM 701 C CA . LEU A 1 88 ? -13.518 -14.422 8.998 1.00 35.06 79 LEU A CA 1
ATOM 702 C C . LEU A 1 88 ? -12.434 -14.115 7.962 1.00 35.71 79 LEU A C 1
ATOM 703 O O . LEU A 1 88 ? -11.254 -14.373 8.214 1.00 38.06 79 LEU A O 1
ATOM 708 N N . ILE A 1 89 ? -12.831 -13.562 6.820 1.00 28.36 80 ILE A N 1
ATOM 709 C CA . ILE A 1 89 ? -11.883 -13.120 5.790 1.00 36.71 80 ILE A CA 1
ATOM 710 C C . ILE A 1 89 ? -10.823 -12.159 6.366 1.00 35.81 80 ILE A C 1
ATOM 711 O O . ILE A 1 89 ? -9.614 -12.329 6.155 1.00 36.02 80 ILE A O 1
ATOM 716 N N . HIS A 1 90 ? -11.281 -11.162 7.109 1.00 36.99 81 HIS A N 1
ATOM 717 C CA . HIS A 1 90 ? -10.359 -10.232 7.754 1.00 39.45 81 HIS A CA 1
ATOM 718 C C . HIS A 1 90 ? -9.558 -10.875 8.869 1.00 39.85 81 HIS A C 1
ATOM 719 O O . HIS A 1 90 ? -8.346 -10.655 8.961 1.00 37.17 81 HIS A O 1
ATOM 726 N N . ASP A 1 91 ? -10.205 -11.708 9.672 1.00 38.59 82 ASP A N 1
ATOM 727 C CA . ASP A 1 91 ? -9.500 -12.359 10.773 1.00 42.06 82 ASP A CA 1
ATOM 728 C C . ASP A 1 91 ? -8.383 -13.277 10.285 1.00 40.92 82 ASP A C 1
ATOM 729 O O . ASP A 1 91 ? -7.347 -13.370 10.929 1.00 43.39 82 ASP A O 1
ATOM 734 N N . ASP A 1 92 ? -8.588 -13.905 9.133 1.00 41.88 83 ASP A N 1
ATOM 735 C CA . ASP A 1 92 ? -7.615 -14.801 8.530 1.00 42.31 83 ASP A CA 1
ATOM 736 C C . ASP A 1 92 ? -6.329 -14.144 8.034 1.00 41.93 83 ASP A C 1
ATOM 737 O O . ASP A 1 92 ? -5.317 -14.823 7.964 1.00 37.96 83 ASP A O 1
ATOM 742 N N . LEU A 1 93 ? -6.373 -12.850 7.711 1.00 39.89 84 LEU A N 1
ATOM 743 C CA . LEU A 1 93 ? -5.239 -12.116 7.117 1.00 40.87 84 LEU A CA 1
ATOM 744 C C . LEU A 1 93 ? -3.923 -12.253 7.899 1.00 43.54 84 LEU A C 1
ATOM 745 O O . LEU A 1 93 ? -3.953 -12.337 9.138 1.00 36.16 84 LEU A O 1
ATOM 750 N N . PRO A 1 94 ? -2.760 -12.261 7.189 1.00 43.88 85 PRO A N 1
ATOM 751 C CA . PRO A 1 94 ? -1.482 -12.361 7.925 1.00 40.77 85 PRO A CA 1
ATOM 752 C C . PRO A 1 94 ? -1.334 -11.339 9.058 1.00 45.37 85 PRO A C 1
ATOM 753 O O . PRO A 1 94 ? -0.747 -11.662 10.088 1.00 46.03 85 PRO A O 1
ATOM 757 N N . ALA A 1 95 ? -1.904 -10.139 8.897 1.00 40.71 86 ALA A N 1
ATOM 758 C CA . ALA A 1 95 ? -1.843 -9.124 9.950 1.00 41.37 86 ALA A CA 1
ATOM 759 C C . ALA A 1 95 ? -2.657 -9.458 11.197 1.00 43.06 86 ALA A C 1
ATOM 760 O O . ALA A 1 95 ? -2.403 -8.919 12.283 1.00 41.06 86 ALA A O 1
ATOM 762 N N . MET A 1 96 ? -3.638 -10.345 11.047 1.00 43.73 87 MET A N 1
ATOM 763 C CA . MET A 1 96 ? -4.481 -10.748 12.166 1.00 48.86 87 MET A CA 1
ATOM 764 C C . MET A 1 96 ? -4.134 -12.185 12.585 1.00 48.87 87 MET A C 1
ATOM 765 O O . MET A 1 96 ? -3.028 -12.400 13.073 1.00 48.50 87 MET A O 1
ATOM 770 N N . ASP A 1 97 ? -5.033 -13.157 12.379 1.00 43.91 88 ASP A N 1
ATOM 771 C CA . ASP A 1 97 ? -4.785 -14.563 12.799 1.00 43.76 88 ASP A CA 1
ATOM 772 C C . ASP A 1 97 ? -3.796 -15.333 11.921 1.00 41.69 88 ASP A C 1
ATOM 773 O O . ASP A 1 97 ? -3.272 -16.351 12.349 1.00 44.33 88 ASP A O 1
ATOM 778 N N . ASP A 1 98 ? -3.568 -14.869 10.692 1.00 43.91 89 ASP A N 1
ATOM 779 C CA . ASP A 1 98 ? -2.587 -15.477 9.788 1.00 41.06 89 ASP A CA 1
ATOM 780 C C . ASP A 1 98 ? -2.876 -16.959 9.476 1.00 45.74 89 ASP A C 1
ATOM 781 O O . ASP A 1 98 ? -2.032 -17.837 9.702 1.00 44.71 89 ASP A O 1
ATOM 786 N N . ASP A 1 99 ? -4.067 -17.254 8.966 1.00 42.93 90 ASP A N 1
ATOM 787 C CA . ASP A 1 99 ? -4.419 -18.650 8.717 1.00 41.30 90 ASP A CA 1
ATOM 788 C C . ASP A 1 99 ? -4.274 -18.973 7.252 1.00 42.26 90 ASP A C 1
ATOM 789 O O . ASP A 1 99 ? -4.740 -18.214 6.411 1.00 41.67 90 ASP A O 1
ATOM 794 N N . ASP A 1 100 ? -3.653 -20.109 6.944 1.00 40.16 91 ASP A N 1
ATOM 795 C CA . ASP A 1 100 ? -3.512 -20.540 5.546 1.00 42.91 91 ASP A CA 1
ATOM 796 C C . ASP A 1 100 ? -4.696 -21.374 5.144 1.00 29.90 91 ASP A C 1
ATOM 797 O O . ASP A 1 100 ? -5.014 -21.508 3.937 1.00 36.41 91 ASP A O 1
ATOM 802 N N . LEU A 1 101 ? -5.341 -21.963 6.144 1.00 40.07 92 LEU A N 1
ATOM 803 C CA . LEU A 1 101 ? -6.462 -22.869 5.923 1.00 37.84 92 LEU A CA 1
ATOM 804 C C . LEU A 1 101 ? -7.630 -22.549 6.842 1.00 39.75 92 LEU A C 1
ATOM 805 O O . LEU A 1 101 ? -7.455 -22.095 7.957 1.00 41.81 92 LEU A O 1
ATOM 810 N N . ARG A 1 102 ? -8.821 -22.810 6.329 1.00 41.10 93 ARG A N 1
ATOM 811 C CA . ARG A 1 102 ? -10.067 -22.686 7.063 1.00 41.15 93 ARG A CA 1
ATOM 812 C C . ARG A 1 102 ? -10.909 -23.783 6.447 1.00 38.77 93 ARG A C 1
ATOM 813 O O . ARG A 1 102 ? -11.090 -23.799 5.221 1.00 40.97 93 ARG A O 1
ATOM 821 N N . ARG A 1 103 ? -11.374 -24.717 7.278 1.00 50.08 94 ARG A N 1
ATOM 822 C CA . ARG A 1 103 ? -12.283 -25.780 6.832 1.00 54.03 94 ARG A CA 1
ATOM 823 C C . ARG A 1 103 ? -11.599 -26.697 5.805 1.00 53.11 94 ARG A C 1
ATOM 824 O O . ARG A 1 103 ? -12.200 -27.082 4.795 1.00 49.74 94 ARG A O 1
ATOM 832 N N . GLY A 1 104 ? -10.323 -26.988 6.048 1.00 52.09 95 GLY A N 1
ATOM 833 C CA . GLY A 1 104 ? -9.490 -27.796 5.140 1.00 58.85 95 GLY A CA 1
ATOM 834 C C . GLY A 1 104 ? -9.220 -27.209 3.753 1.00 60.12 95 GLY A C 1
ATOM 835 O O . GLY A 1 104 ? -8.670 -27.897 2.894 1.00 64.16 95 GLY A O 1
ATOM 836 N N . LYS A 1 105 ? -9.612 -25.946 3.548 1.00 52.14 96 LYS A N 1
ATOM 837 C CA A LYS A 1 105 ? -9.447 -25.263 2.268 0.50 45.69 96 LYS A CA 1
ATOM 838 C CA B LYS A 1 105 ? -9.466 -25.250 2.268 0.50 46.59 96 LYS A CA 1
ATOM 839 C C . LYS A 1 105 ? -8.607 -23.988 2.458 1.00 42.36 96 LYS A C 1
ATOM 840 O O . LYS A 1 105 ? -8.572 -23.429 3.544 1.00 40.00 96 LYS A O 1
ATOM 851 N N . PRO A 1 106 ? -7.880 -23.543 1.403 1.00 39.96 97 PRO A N 1
ATOM 852 C CA . PRO A 1 106 ? -7.113 -22.313 1.602 1.00 41.11 97 PRO A CA 1
ATOM 853 C C . PRO A 1 106 ? -7.994 -21.101 1.877 1.00 33.28 97 PRO A C 1
ATOM 854 O O . PRO A 1 106 ? -9.114 -21.008 1.362 1.00 34.78 97 PRO A O 1
ATOM 858 N N . THR A 1 107 ? -7.464 -20.190 2.670 1.00 29.07 98 THR A N 1
ATOM 859 C CA . THR A 1 107 ? -8.165 -18.984 3.077 1.00 35.77 98 THR A CA 1
ATOM 860 C C . THR A 1 107 ? -8.209 -18.026 1.911 1.00 41.96 98 THR A C 1
ATOM 861 O O . THR A 1 107 ? -7.464 -18.199 0.928 1.00 34.03 98 THR A O 1
ATOM 865 N N . ASN A 1 108 ? -9.109 -17.047 2.002 1.00 33.95 99 ASN A N 1
ATOM 866 C CA . ASN A 1 108 ? -9.336 -16.109 0.911 1.00 34.15 99 ASN A CA 1
ATOM 867 C C . ASN A 1 108 ? -8.059 -15.417 0.376 1.00 35.62 99 ASN A C 1
ATOM 868 O O . ASN A 1 108 ? -7.848 -15.384 -0.833 1.00 30.67 99 ASN A O 1
ATOM 873 N N . HIS A 1 109 ? -7.218 -14.893 1.266 1.00 32.12 100 HIS A N 1
ATOM 874 C CA . HIS A 1 109 ? -5.964 -14.238 0.853 1.00 35.26 100 HIS A CA 1
ATOM 875 C C . HIS A 1 109 ? -4.952 -15.180 0.204 1.00 38.01 100 HIS A C 1
ATOM 876 O O . HIS A 1 109 ? -4.170 -14.741 -0.625 1.00 43.71 100 HIS A O 1
ATOM 883 N N . LYS A 1 110 ? -4.987 -16.464 0.574 1.00 38.88 101 LYS A N 1
ATOM 884 C CA . LYS A 1 110 ? -4.126 -17.490 -0.038 1.00 43.07 101 LYS A CA 1
ATOM 885 C C . LYS A 1 110 ? -4.577 -17.796 -1.441 1.00 45.29 101 LYS A C 1
ATOM 886 O O . LYS A 1 110 ? -3.765 -18.133 -2.310 1.00 43.26 101 LYS A O 1
ATOM 892 N N . VAL A 1 111 ? -5.877 -17.662 -1.685 1.00 41.17 102 VAL A N 1
ATOM 893 C CA . VAL A 1 111 ? -6.344 -17.856 -3.038 1.00 37.27 102 VAL A CA 1
ATOM 894 C C . VAL A 1 111 ? -6.135 -16.618 -3.917 1.00 43.43 102 VAL A C 1
ATOM 895 O O . VAL A 1 111 ? -5.562 -16.737 -5.010 1.00 38.82 102 VAL A O 1
ATOM 899 N N . PHE A 1 112 ? -6.561 -15.444 -3.436 1.00 37.20 103 PHE A N 1
ATOM 900 C CA . PHE A 1 112 ? -6.750 -14.280 -4.303 1.00 36.78 103 PHE A CA 1
ATOM 901 C C . PHE A 1 112 ? -5.773 -13.138 -4.059 1.00 33.07 103 PHE A C 1
ATOM 902 O O . PHE A 1 112 ? -5.797 -12.133 -4.776 1.00 38.06 103 PHE A O 1
ATOM 910 N N . GLY A 1 113 ? -4.921 -13.302 -3.049 1.00 33.03 104 GLY A N 1
ATOM 911 C CA . GLY A 1 113 ? -4.027 -12.263 -2.594 1.00 34.66 104 GLY A CA 1
ATOM 912 C C . GLY A 1 113 ? -4.721 -11.423 -1.530 1.00 44.07 104 GLY A C 1
ATOM 913 O O . GLY A 1 113 ? -5.963 -11.430 -1.417 1.00 31.05 104 GLY A O 1
ATOM 914 N N . GLU A 1 114 ? -3.921 -10.681 -0.771 1.00 31.84 105 GLU A N 1
ATOM 915 C CA . GLU A 1 114 ? -4.412 -9.914 0.373 1.00 41.17 105 GLU A CA 1
ATOM 916 C C . GLU A 1 114 ? -5.310 -8.735 0.019 1.00 42.90 105 GLU A C 1
ATOM 917 O O . GLU A 1 114 ? -6.308 -8.503 0.708 1.00 35.30 105 GLU A O 1
ATOM 923 N N . ALA A 1 115 ? -4.985 -8.027 -1.058 1.00 36.53 106 ALA A N 1
ATOM 924 C CA . ALA A 1 115 ? -5.802 -6.881 -1.484 1.00 39.21 106 ALA A CA 1
ATOM 925 C C . ALA A 1 115 ? -7.232 -7.298 -1.829 1.00 39.54 106 ALA A C 1
ATOM 926 O O . ALA A 1 115 ? -8.180 -6.644 -1.394 1.00 38.03 106 ALA A O 1
ATOM 928 N N . THR A 1 116 ? -7.372 -8.398 -2.570 1.00 35.90 107 THR A N 1
ATOM 929 C CA . THR A 1 116 ? -8.683 -8.939 -2.949 1.00 34.13 107 THR A CA 1
ATOM 930 C C . THR A 1 116 ? -9.506 -9.401 -1.718 1.00 34.41 107 THR A C 1
ATOM 931 O O . THR A 1 116 ? -10.705 -9.178 -1.665 1.00 31.21 107 THR A O 1
ATOM 935 N N . ALA A 1 117 ? -8.833 -9.991 -0.739 1.00 29.05 108 ALA A N 1
ATOM 936 C CA . ALA A 1 117 ? -9.443 -10.478 0.500 1.00 36.99 108 ALA A CA 1
ATOM 937 C C . ALA A 1 117 ? -9.912 -9.317 1.370 1.00 34.33 108 ALA A C 1
ATOM 938 O O . ALA A 1 117 ? -11.036 -9.344 1.904 1.00 37.19 108 ALA A O 1
ATOM 940 N N . ILE A 1 118 ? -9.066 -8.294 1.509 1.00 32.02 109 ILE A N 1
ATOM 941 C CA . ILE A 1 118 ? -9.462 -7.069 2.211 1.00 38.27 109 ILE A CA 1
ATOM 942 C C . ILE A 1 118 ? -10.736 -6.483 1.563 1.00 37.61 109 ILE A C 1
ATOM 943 O O . ILE A 1 118 ? -11.702 -6.207 2.265 1.00 34.40 109 ILE A O 1
ATOM 948 N N . LEU A 1 119 ? -10.757 -6.373 0.235 1.00 32.85 110 LEU A N 1
ATOM 949 C CA . LEU A 1 119 ? -11.937 -5.835 -0.466 1.00 27.74 110 LEU A CA 1
ATOM 950 C C . LEU A 1 119 ? -13.132 -6.761 -0.422 1.00 26.31 110 LEU A C 1
ATOM 951 O O . LEU A 1 119 ? -14.269 -6.273 -0.297 1.00 32.12 110 LEU A O 1
ATOM 956 N N . ALA A 1 120 ? -12.913 -8.081 -0.514 1.00 26.45 111 ALA A N 1
ATOM 957 C CA . ALA A 1 120 ? -14.029 -9.041 -0.351 1.00 29.19 111 ALA A CA 1
ATOM 958 C C . ALA A 1 120 ? -14.723 -8.920 1.012 1.00 31.12 111 ALA A C 1
ATOM 959 O O . ALA A 1 120 ? -15.982 -8.942 1.104 1.00 29.85 111 ALA A O 1
ATOM 961 N N . GLY A 1 121 ? -13.919 -8.768 2.065 1.00 27.77 112 GLY A N 1
ATOM 962 C CA . GLY A 1 121 ? -14.466 -8.487 3.408 1.00 29.39 112 GLY A CA 1
ATOM 963 C C . GLY A 1 121 ? -15.250 -7.175 3.457 1.00 29.16 112 GLY A C 1
ATOM 964 O O . GLY A 1 121 ? -16.400 -7.137 3.963 1.00 28.32 112 GLY A O 1
ATOM 965 N N . ASP A 1 122 ? -14.665 -6.108 2.909 1.00 27.03 113 ASP A N 1
ATOM 966 C CA . ASP A 1 122 ? -15.332 -4.806 2.831 1.00 31.66 113 ASP A CA 1
ATOM 967 C C . ASP A 1 122 ? -16.655 -4.884 2.058 1.00 30.72 113 ASP A C 1
ATOM 968 O O . ASP A 1 122 ? -17.609 -4.234 2.433 1.00 30.53 113 ASP A O 1
ATOM 973 N N . GLY A 1 123 ? -16.663 -5.687 1.001 1.00 30.22 114 GLY A N 1
ATOM 974 C CA . GLY A 1 123 ? -17.795 -5.844 0.122 1.00 27.35 114 GLY A CA 1
ATOM 975 C C . GLY A 1 123 ? -18.896 -6.664 0.787 1.00 28.07 114 GLY A C 1
ATOM 976 O O . GLY A 1 123 ? -20.086 -6.348 0.663 1.00 31.89 114 GLY A O 1
ATOM 977 N N . LEU A 1 124 ? -18.493 -7.688 1.534 1.00 28.56 115 LEU A N 1
ATOM 978 C CA . LEU A 1 124 ? -19.430 -8.481 2.276 1.00 33.88 115 LEU A CA 1
ATOM 979 C C . LEU A 1 124 ? -20.055 -7.715 3.440 1.00 35.01 115 LEU A C 1
ATOM 980 O O . LEU A 1 124 ? -21.261 -7.839 3.660 1.00 29.86 115 LEU A O 1
ATOM 985 N N . LEU A 1 125 ? -19.229 -6.970 4.191 1.00 27.36 116 LEU A N 1
ATOM 986 C CA . LEU A 1 125 ? -19.700 -6.046 5.225 1.00 27.13 116 LEU A CA 1
ATOM 987 C C . LEU A 1 125 ? -20.743 -5.046 4.675 1.00 36.73 116 LEU A C 1
ATOM 988 O O . LEU A 1 125 ? -21.844 -4.955 5.224 1.00 32.48 116 LEU A O 1
ATOM 993 N N . THR A 1 126 ? -20.407 -4.320 3.603 1.00 32.28 117 THR A N 1
ATOM 994 C CA . THR A 1 126 ? -21.327 -3.340 3.011 1.00 32.67 117 THR A CA 1
ATOM 995 C C . THR A 1 126 ? -22.564 -4.049 2.445 1.00 34.79 117 THR A C 1
ATOM 996 O O . THR A 1 126 ? -23.708 -3.558 2.570 1.00 31.08 117 THR A O 1
ATOM 1000 N N . GLY A 1 127 ? -22.327 -5.216 1.857 1.00 25.83 118 GLY A N 1
ATOM 1001 C CA . GLY A 1 127 ? -23.377 -6.065 1.287 1.00 33.04 118 GLY A CA 1
ATOM 1002 C C . GLY A 1 127 ? -24.420 -6.512 2.290 1.00 39.54 118 GLY A C 1
ATOM 1003 O O . GLY A 1 127 ? -25.594 -6.570 1.978 1.00 29.29 118 GLY A O 1
ATOM 1004 N N . ALA A 1 128 ? -23.978 -6.862 3.489 1.00 35.07 119 ALA A N 1
ATOM 1005 C CA . ALA A 1 128 ? -24.902 -7.247 4.554 1.00 37.34 119 ALA A CA 1
ATOM 1006 C C . ALA A 1 128 ? -25.929 -6.135 4.846 1.00 37.05 119 ALA A C 1
ATOM 1007 O O . ALA A 1 128 ? -27.140 -6.404 4.953 1.00 38.26 119 ALA A O 1
ATOM 1009 N N . PHE A 1 129 ? -25.439 -4.896 4.951 1.00 30.32 120 PHE A N 1
ATOM 1010 C CA . PHE A 1 129 ? -26.298 -3.729 5.133 1.00 34.49 120 PHE A CA 1
ATOM 1011 C C . PHE A 1 129 ? -27.112 -3.450 3.884 1.00 39.27 120 PHE A C 1
ATOM 1012 O O . PHE A 1 129 ? -28.282 -3.104 3.997 1.00 34.54 120 PHE A O 1
ATOM 1020 N N . GLN A 1 130 ? -26.535 -3.646 2.698 1.00 34.09 121 GLN A N 1
ATOM 1021 C CA . GLN A 1 130 ? -27.335 -3.436 1.488 1.00 36.11 121 GLN A CA 1
ATOM 1022 C C . GLN A 1 130 ? -28.527 -4.398 1.385 1.00 42.77 121 GLN A C 1
ATOM 1023 O O . GLN A 1 130 ? -29.668 -3.960 1.159 1.00 41.52 121 GLN A O 1
ATOM 1029 N N . LEU A 1 131 ? -28.257 -5.694 1.556 1.00 37.16 122 LEU A N 1
ATOM 1030 C CA . LEU A 1 131 ? -29.310 -6.703 1.549 1.00 34.70 122 LEU A CA 1
ATOM 1031 C C . LEU A 1 131 ? -30.431 -6.384 2.550 1.00 33.80 122 LEU A C 1
ATOM 1032 O O . LEU A 1 131 ? -31.607 -6.360 2.169 1.00 39.80 122 LEU A O 1
ATOM 1037 N N . LEU A 1 132 ? -30.065 -6.122 3.799 1.00 31.26 123 LEU A N 1
ATOM 1038 C CA . LEU A 1 132 ? -31.014 -5.734 4.835 1.00 36.26 123 LEU A CA 1
ATOM 1039 C C . LEU A 1 132 ? -31.858 -4.480 4.483 1.00 43.18 123 LEU A C 1
ATOM 1040 O O . LEU A 1 132 ? -33.084 -4.464 4.705 1.00 39.73 123 LEU A O 1
ATOM 1045 N N . SER A 1 133 ? -31.210 -3.477 3.887 1.00 40.94 124 SER A N 1
ATOM 1046 C CA . SER A 1 133 ? -31.870 -2.247 3.398 1.00 39.41 124 SER A CA 1
ATOM 1047 C C . SER A 1 133 ? -32.869 -2.491 2.259 1.00 44.10 124 SER A C 1
ATOM 1048 O O . SER A 1 133 ? -33.887 -1.776 2.140 1.00 41.33 124 SER A O 1
ATOM 1051 N N . LEU A 1 134 ? -32.585 -3.508 1.445 1.00 36.07 125 LEU A N 1
ATOM 1052 C CA . LEU A 1 134 ? -33.444 -3.899 0.337 1.00 39.91 125 LEU A CA 1
ATOM 1053 C C . LEU A 1 134 ? -34.392 -5.075 0.653 1.00 41.63 125 LEU A C 1
ATOM 1054 O O . LEU A 1 134 ? -35.071 -5.568 -0.239 1.00 42.49 125 LEU A O 1
ATOM 1059 N N . SER A 1 135 ? -34.404 -5.537 1.902 1.00 37.07 126 SER A N 1
ATOM 1060 C CA . SER A 1 135 ? -35.168 -6.731 2.277 1.00 42.59 126 SER A CA 1
ATOM 1061 C C . SER A 1 135 ? -36.684 -6.506 2.346 1.00 47.35 126 SER A C 1
ATOM 1062 O O . SER A 1 135 ? -37.161 -5.376 2.301 1.00 48.02 126 SER A O 1
ATOM 1065 N N . GLN A 1 136 ? -37.432 -7.595 2.481 1.00 53.65 127 GLN A N 1
ATOM 1066 C CA . GLN A 1 136 ? -38.893 -7.547 2.532 1.00 54.26 127 GLN A CA 1
ATOM 1067 C C . GLN A 1 136 ? -39.472 -7.038 3.860 1.00 55.46 127 GLN A C 1
ATOM 1068 O O . GLN A 1 136 ? -40.676 -7.110 4.066 1.00 61.22 127 GLN A O 1
ATOM 1074 N N . LEU A 1 137 ? -38.621 -6.547 4.762 1.00 59.98 128 LEU A N 1
ATOM 1075 C CA . LEU A 1 137 ? -39.066 -5.993 6.043 1.00 54.23 128 LEU A CA 1
ATOM 1076 C C . LEU A 1 137 ? -39.794 -4.675 5.859 1.00 56.28 128 LEU A C 1
ATOM 1077 O O . LEU A 1 137 ? -39.452 -3.897 4.963 1.00 49.29 128 LEU A O 1
ATOM 1082 N N . GLY A 1 138 ? -40.767 -4.415 6.731 1.00 50.56 129 GLY A N 1
ATOM 1083 C CA . GLY A 1 138 ? -41.420 -3.110 6.784 1.00 56.29 129 GLY A CA 1
ATOM 1084 C C . GLY A 1 138 ? -40.503 -2.071 7.405 1.00 58.03 129 GLY A C 1
ATOM 1085 O O . GLY A 1 138 ? -39.552 -2.418 8.107 1.00 55.16 129 GLY A O 1
ATOM 1086 N N . LEU A 1 139 ? -40.823 -0.798 7.183 1.00 58.84 130 LEU A N 1
ATOM 1087 C CA . LEU A 1 139 ? -39.909 0.315 7.440 1.00 52.00 130 LEU A CA 1
ATOM 1088 C C . LEU A 1 139 ? -39.318 0.398 8.838 1.00 56.32 130 LEU A C 1
ATOM 1089 O O . LEU A 1 139 ? -38.105 0.599 8.982 1.00 57.11 130 LEU A O 1
ATOM 1094 N N . SER A 1 140 ? -40.145 0.224 9.864 1.00 54.60 131 SER A N 1
ATOM 1095 C CA . SER A 1 140 ? -39.657 0.379 11.238 1.00 56.15 131 SER A CA 1
ATOM 1096 C C . SER A 1 140 ? -38.848 -0.819 11.727 1.00 52.15 131 SER A C 1
ATOM 1097 O O . SER A 1 140 ? -37.908 -0.657 12.515 1.00 54.62 131 SER A O 1
ATOM 1100 N N . GLU A 1 141 ? -39.238 -2.016 11.282 1.00 48.70 132 GLU A N 1
ATOM 1101 C CA . GLU A 1 141 ? -38.515 -3.246 11.610 1.00 52.42 132 GLU A CA 1
ATOM 1102 C C . GLU A 1 141 ? -37.152 -3.228 10.930 1.00 50.41 132 GLU A C 1
ATOM 1103 O O . GLU A 1 141 ? -36.152 -3.648 11.512 1.00 48.46 132 GLU A O 1
ATOM 1109 N N . LYS A 1 142 ? -37.155 -2.750 9.689 1.00 45.99 133 LYS A N 1
ATOM 1110 C CA . LYS A 1 142 ? -35.963 -2.603 8.875 1.00 50.21 133 LYS A CA 1
ATOM 1111 C C . LYS A 1 142 ? -34.959 -1.733 9.598 1.00 47.52 133 LYS A C 1
ATOM 1112 O O . LYS A 1 142 ? -33.823 -2.152 9.793 1.00 51.02 133 LYS A O 1
ATOM 1118 N N . VAL A 1 143 ? -35.404 -0.562 10.057 1.00 43.66 134 VAL A N 1
ATOM 1119 C CA . VAL A 1 143 ? -34.539 0.387 10.746 1.00 40.30 134 VAL A CA 1
ATOM 1120 C C . VAL A 1 143 ? -34.026 -0.157 12.071 1.00 43.40 134 VAL A C 1
ATOM 1121 O O . VAL A 1 143 ? -32.845 -0.011 12.379 1.00 42.08 134 VAL A O 1
ATOM 1125 N N . LEU A 1 144 ? -34.902 -0.824 12.828 1.00 41.62 135 LEU A N 1
ATOM 1126 C CA . LEU A 1 144 ? -34.511 -1.458 14.084 1.00 46.66 135 LEU A CA 1
ATOM 1127 C C . LEU A 1 144 ? -33.417 -2.512 13.862 1.00 35.89 135 LEU A C 1
ATOM 1128 O O . LEU A 1 144 ? -32.446 -2.572 14.604 1.00 39.57 135 LEU A O 1
ATOM 1133 N N . LEU A 1 145 ? -33.597 -3.342 12.852 1.00 37.64 136 LEU A N 1
ATOM 1134 C CA . LEU A 1 145 ? -32.666 -4.449 12.634 1.00 41.42 136 LEU A CA 1
ATOM 1135 C C . LEU A 1 145 ? -31.322 -3.950 12.067 1.00 39.14 136 LEU A C 1
ATOM 1136 O O . LEU A 1 145 ? -30.287 -4.545 12.350 1.00 41.74 136 LEU A O 1
ATOM 1141 N N . MET A 1 146 ? -31.347 -2.836 11.330 1.00 39.38 137 MET A N 1
ATOM 1142 C CA A MET A 1 146 ? -30.120 -2.211 10.819 0.50 39.50 137 MET A CA 1
ATOM 1143 C CA B MET A 1 146 ? -30.111 -2.229 10.833 0.50 39.83 137 MET A CA 1
ATOM 1144 C C . MET A 1 146 ? -29.347 -1.591 11.982 1.00 40.11 137 MET A C 1
ATOM 1145 O O . MET A 1 146 ? -28.126 -1.742 12.078 1.00 37.60 137 MET A O 1
ATOM 1154 N N . GLN A 1 147 ? -30.076 -0.919 12.878 1.00 39.88 138 GLN A N 1
ATOM 1155 C CA . GLN A 1 147 ? -29.514 -0.386 14.120 1.00 37.65 138 GLN A CA 1
ATOM 1156 C C . GLN A 1 147 ? -28.852 -1.476 14.942 1.00 33.74 138 GLN A C 1
ATOM 1157 O O . GLN A 1 147 ? -27.712 -1.322 15.425 1.00 41.00 138 GLN A O 1
ATOM 1163 N N . GLN A 1 148 ? -29.562 -2.585 15.096 1.00 35.22 139 GLN A N 1
ATOM 1164 C CA . GLN A 1 148 ? -29.108 -3.682 15.934 1.00 33.77 139 GLN A CA 1
ATOM 1165 C C . GLN A 1 148 ? -27.922 -4.437 15.290 1.00 34.12 139 GLN A C 1
ATOM 1166 O O . GLN A 1 148 ? -26.979 -4.838 15.982 1.00 34.32 139 GLN A O 1
ATOM 1172 N N . LEU A 1 149 ? -27.963 -4.609 13.977 1.00 32.12 140 LEU A N 1
ATOM 1173 C CA . LEU A 1 149 ? -26.859 -5.297 13.288 1.00 34.89 140 LEU A CA 1
ATOM 1174 C C . LEU A 1 149 ? -25.587 -4.491 13.394 1.00 30.92 140 LEU A C 1
ATOM 1175 O O . LEU A 1 149 ? -24.539 -5.045 13.751 1.00 35.93 140 LEU A O 1
ATOM 1180 N N . ALA A 1 150 ? -25.690 -3.181 13.144 1.00 36.36 141 ALA A N 1
ATOM 1181 C CA . ALA A 1 150 ? -24.546 -2.271 13.277 1.00 35.86 141 ALA A CA 1
ATOM 1182 C C . ALA A 1 150 ? -24.027 -2.191 14.697 1.00 39.01 141 ALA A C 1
ATOM 1183 O O . ALA A 1 150 ? -22.812 -2.161 14.889 1.00 36.96 141 ALA A O 1
ATOM 1185 N N . LYS A 1 151 ? -24.941 -2.158 15.682 1.00 37.34 142 LYS A N 1
ATOM 1186 C CA A LYS A 1 151 ? -24.560 -2.226 17.090 0.50 35.94 142 LYS A CA 1
ATOM 1187 C CA B LYS A 1 151 ? -24.575 -2.236 17.099 0.50 36.24 142 LYS A CA 1
ATOM 1188 C C . LYS A 1 151 ? -23.778 -3.506 17.383 1.00 35.29 142 LYS A C 1
ATOM 1189 O O . LYS A 1 151 ? -22.734 -3.453 18.003 1.00 42.40 142 LYS A O 1
ATOM 1200 N N . ALA A 1 152 ? -24.283 -4.651 16.918 1.00 33.18 143 ALA A N 1
ATOM 1201 C CA . ALA A 1 152 ? -23.634 -5.921 17.182 1.00 30.90 143 ALA A CA 1
ATOM 1202 C C . ALA A 1 152 ? -22.301 -6.092 16.423 1.00 36.27 143 ALA A C 1
ATOM 1203 O O . ALA A 1 152 ? -21.325 -6.592 16.966 1.00 35.36 143 ALA A O 1
ATOM 1205 N N . ALA A 1 153 ? -22.278 -5.660 15.174 1.00 35.68 144 ALA A N 1
ATOM 1206 C CA . ALA A 1 153 ? -21.155 -5.929 14.285 1.00 39.28 144 ALA A CA 1
ATOM 1207 C C . ALA A 1 153 ?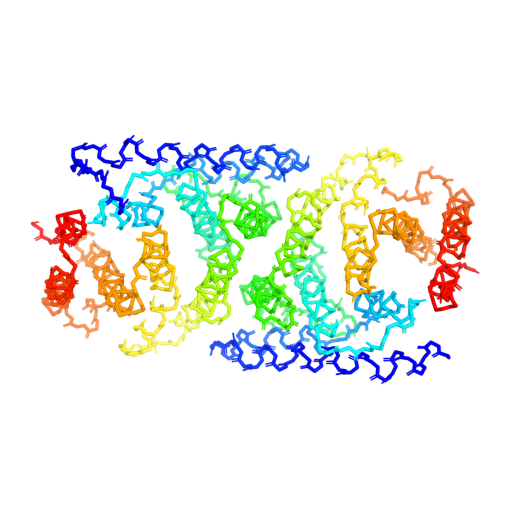 -20.037 -4.900 14.363 1.00 32.88 144 ALA A C 1
ATOM 1208 O O . ALA A 1 153 ? -18.895 -5.218 14.037 1.00 36.63 144 ALA A O 1
ATOM 1210 N N . GLY A 1 154 ? -20.350 -3.682 14.819 1.00 33.93 145 GLY A N 1
ATOM 1211 C CA . GLY A 1 154 ? -19.406 -2.569 14.754 1.00 34.13 145 GLY A CA 1
ATOM 1212 C C . GLY A 1 154 ? -18.586 -2.252 16.001 1.00 37.32 145 GLY A C 1
ATOM 1213 O O . GLY A 1 154 ? -18.234 -3.147 16.771 1.00 34.27 145 GLY A O 1
ATOM 1214 N N . ASN A 1 155 ? -18.303 -0.962 16.182 1.00 36.66 146 ASN A N 1
ATOM 1215 C CA . ASN A 1 155 ? -17.492 -0.435 17.287 1.00 46.24 146 ASN A CA 1
ATOM 1216 C C . ASN A 1 155 ? -18.036 -0.712 18.675 1.00 45.47 146 ASN A C 1
ATOM 1217 O O . ASN A 1 155 ? -17.263 -0.750 19.619 1.00 42.69 146 ASN A O 1
ATOM 1222 N N . GLN A 1 156 ? -19.358 -0.876 18.792 1.00 40.05 147 GLN A N 1
ATOM 1223 C CA . GLN A 1 156 ? -19.989 -1.264 20.063 1.00 44.26 147 GLN A CA 1
ATOM 1224 C C . GLN A 1 156 ? -19.931 -2.755 20.326 1.00 45.44 147 GLN A C 1
ATOM 1225 O O . GLN A 1 156 ? -20.238 -3.212 21.433 1.00 40.91 147 GLN A O 1
ATOM 1231 N N . GLY A 1 157 ? -19.572 -3.520 19.299 1.00 43.15 148 GLY A N 1
ATOM 1232 C CA . GLY A 1 157 ? -19.609 -4.973 19.403 1.00 39.53 148 GLY A CA 1
ATOM 1233 C C . GLY A 1 157 ? -18.391 -5.639 18.819 1.00 43.07 148 GLY A C 1
ATOM 1234 O O . GLY A 1 157 ? -17.261 -5.431 19.317 1.00 40.89 148 GLY A O 1
ATOM 1235 N N . MET A 1 158 ? -18.626 -6.420 17.755 1.00 37.29 149 MET A N 1
ATOM 1236 C CA . MET A 1 158 ? -17.612 -7.337 17.184 1.00 39.76 149 MET A CA 1
ATOM 1237 C C . MET A 1 158 ? -16.230 -6.723 16.921 1.00 34.53 149 MET A C 1
ATOM 1238 O O . MET A 1 158 ? -15.213 -7.330 17.272 1.00 40.04 149 MET A O 1
ATOM 1243 N N . VAL A 1 159 ? -16.199 -5.532 16.323 1.00 37.55 150 VAL A N 1
ATOM 1244 C CA . VAL A 1 159 ? -14.930 -4.909 15.950 1.00 44.75 150 VAL A CA 1
ATOM 1245 C C . VAL A 1 159 ? -14.123 -4.514 17.191 1.00 39.91 150 VAL A C 1
ATOM 1246 O O . VAL A 1 159 ? -12.929 -4.778 17.241 1.00 38.79 150 VAL A O 1
ATOM 1250 N N . SER A 1 160 ? -14.788 -3.926 18.191 1.00 36.78 151 SER A N 1
ATOM 1251 C CA . SER A 1 160 ? -14.150 -3.661 19.499 1.00 42.56 151 SER A CA 1
ATOM 1252 C C . SER A 1 160 ? -13.675 -4.931 20.180 1.00 39.32 151 SER A C 1
ATOM 1253 O O . SER A 1 160 ? -12.602 -4.949 20.778 1.00 46.50 151 SER A O 1
ATOM 1256 N N . GLY A 1 161 ? -14.468 -5.995 20.049 1.00 40.79 152 GLY A N 1
ATOM 1257 C CA . GLY A 1 161 ? -14.101 -7.333 20.537 1.00 36.51 152 GLY A CA 1
ATOM 1258 C C . GLY A 1 161 ? -12.860 -7.925 19.884 1.00 44.35 152 GLY A C 1
ATOM 1259 O O . GLY A 1 161 ? -12.016 -8.508 20.577 1.00 39.06 152 GLY A O 1
ATOM 1260 N N . GLN A 1 162 ? -12.761 -7.798 18.553 1.00 42.72 153 GLN A N 1
ATOM 1261 C CA A GLN A 1 162 ? -11.604 -8.277 17.800 0.50 41.16 153 GLN A CA 1
ATOM 1262 C CA B GLN A 1 162 ? -11.595 -8.285 17.828 0.50 39.94 153 GLN A CA 1
ATOM 1263 C C . GLN A 1 162 ? -10.352 -7.511 18.243 1.00 41.15 153 GLN A C 1
ATOM 1264 O O . GLN A 1 162 ? -9.270 -8.099 18.405 1.00 44.37 153 GLN A O 1
ATOM 1275 N N . MET A 1 163 ? -10.506 -6.200 18.420 1.00 40.40 154 MET A N 1
ATOM 1276 C CA . MET A 1 163 ? -9.403 -5.367 18.899 1.00 45.45 154 MET A CA 1
ATOM 1277 C C . MET A 1 163 ? -8.974 -5.785 20.321 1.00 49.34 154 MET A C 1
ATOM 1278 O O . MET A 1 163 ? -7.781 -5.969 20.581 1.00 46.70 154 MET A O 1
ATOM 1283 N N . GLY A 1 164 ? -9.956 -5.981 21.205 1.00 45.35 155 GLY A N 1
ATOM 1284 C CA . GLY A 1 164 ? -9.719 -6.506 22.550 1.00 48.32 155 GLY A CA 1
ATOM 1285 C C . GLY A 1 164 ? -8.972 -7.829 22.565 1.00 53.18 155 GLY A C 1
ATOM 1286 O O . GLY A 1 164 ? -8.023 -7.997 23.337 1.00 53.30 155 GLY A O 1
ATOM 1287 N N . ASP A 1 165 ? -9.383 -8.756 21.697 1.00 52.70 156 ASP A N 1
ATOM 1288 C CA . ASP A 1 165 ? -8.749 -10.084 21.591 1.00 51.61 156 ASP A CA 1
ATOM 1289 C C . ASP A 1 165 ? -7.270 -10.028 21.204 1.00 53.17 156 ASP A C 1
ATOM 1290 O O . ASP A 1 165 ? -6.451 -10.759 21.761 1.00 53.58 156 ASP A O 1
ATOM 1295 N N . ILE A 1 166 ? -6.941 -9.157 20.256 1.00 54.18 157 ILE A N 1
ATOM 1296 C CA . ILE A 1 166 ? -5.564 -8.956 19.801 1.00 55.60 157 ILE A CA 1
ATOM 1297 C C . ILE A 1 166 ? -4.688 -8.314 20.898 1.00 60.21 157 ILE A C 1
ATOM 1298 O O . ILE A 1 166 ? -3.542 -8.713 21.101 1.00 62.64 157 ILE A O 1
ATOM 1303 N N . GLU A 1 167 ? -5.243 -7.347 21.620 1.00 60.81 158 GLU A N 1
ATOM 1304 C CA . GLU A 1 167 ? -4.542 -6.733 22.749 1.00 64.91 158 GLU A CA 1
ATOM 1305 C C . GLU A 1 167 ? -4.249 -7.744 23.859 1.00 67.36 158 GLU A C 1
ATOM 1306 O O . GLU A 1 167 ? -3.237 -7.640 24.549 1.00 70.40 158 GLU A O 1
ATOM 1312 N N . GLY A 1 168 ? -5.127 -8.737 23.992 1.00 70.07 159 GLY A N 1
ATOM 1313 C CA . GLY A 1 168 ? -4.960 -9.831 24.944 1.00 68.31 159 GLY A CA 1
ATOM 1314 C C . GLY A 1 168 ? -3.905 -10.872 24.607 1.00 68.13 159 GLY A C 1
ATOM 1315 O O . GLY A 1 168 ? -3.647 -11.762 25.410 1.00 71.09 159 GLY A O 1
ATOM 1316 N N . GLU A 1 169 ? -3.299 -10.776 23.426 1.00 72.66 160 GLU A N 1
ATOM 1317 C CA . GLU A 1 169 ? -2.164 -11.638 23.064 1.00 79.05 160 GLU A CA 1
ATOM 1318 C C . GLU A 1 169 ? -0.857 -11.248 23.770 1.00 81.44 160 GLU A C 1
ATOM 1319 O O . GLU A 1 169 ? -0.033 -12.114 24.068 1.00 83.80 160 GLU A O 1
ATOM 1325 N N . LYS A 1 170 ? -0.673 -9.954 24.027 1.00 84.95 161 LYS A N 1
ATOM 1326 C CA . LYS A 1 170 ? 0.578 -9.450 24.613 1.00 91.55 161 LYS A CA 1
ATOM 1327 C C . LYS A 1 170 ? 0.456 -8.982 26.074 1.00 92.86 161 LYS A C 1
ATOM 1328 O O . LYS A 1 170 ? 1.468 -8.770 26.748 1.00 94.11 161 LYS A O 1
ATOM 1334 N N . VAL A 1 171 ? -0.781 -8.818 26.545 1.00 92.00 162 VAL A N 1
ATOM 1335 C CA . VAL A 1 171 ? -1.073 -8.576 27.960 1.00 92.61 162 VAL A CA 1
ATOM 1336 C C . VAL A 1 171 ? -2.143 -9.583 28.393 1.00 93.38 162 VAL A C 1
ATOM 1337 O O . VAL A 1 171 ? -3.272 -9.538 27.895 1.00 92.11 162 VAL A O 1
ATOM 1341 N N . SER A 1 172 ? -1.775 -10.491 29.300 1.00 93.76 163 SER A N 1
ATOM 1342 C CA . SER A 1 172 ? -2.692 -11.521 29.811 1.00 93.22 163 SER A CA 1
ATOM 1343 C C . SER A 1 172 ? -3.905 -10.914 30.508 1.00 92.90 163 SER A C 1
ATOM 1344 O O . SER A 1 172 ? -3.784 -9.954 31.273 1.00 93.99 163 SER A O 1
ATOM 1347 N N . LEU A 1 173 ? -5.071 -11.481 30.219 1.00 92.21 164 LEU A N 1
ATOM 1348 C CA . LEU A 1 173 ? -6.343 -10.932 30.675 1.00 89.75 164 LEU A CA 1
ATOM 1349 C C . LEU A 1 173 ? -6.881 -11.685 31.883 1.00 85.63 164 LEU A C 1
ATOM 1350 O O . LEU A 1 173 ? -6.583 -12.867 32.071 1.00 85.40 164 LEU A O 1
ATOM 1355 N N . THR A 1 174 ? -7.680 -10.991 32.690 1.00 81.84 165 THR A N 1
ATOM 1356 C CA . THR A 1 174 ? -8.409 -11.620 33.793 1.00 81.57 165 THR A CA 1
ATOM 1357 C C . THR A 1 174 ? -9.639 -12.350 33.247 1.00 81.21 165 THR A C 1
ATOM 1358 O O . THR A 1 174 ? -9.960 -12.241 32.060 1.00 77.34 165 THR A O 1
ATOM 1362 N N . LEU A 1 175 ? -10.325 -13.084 34.120 1.00 79.81 166 LEU A N 1
ATOM 1363 C CA . LEU A 1 175 ? -11.550 -13.785 33.749 1.00 77.52 166 LEU A CA 1
ATOM 1364 C C . LEU A 1 175 ? -12.614 -12.830 33.201 1.00 77.74 166 LEU A C 1
ATOM 1365 O O . LEU A 1 175 ? -13.227 -13.104 32.169 1.00 75.04 166 LEU A O 1
ATOM 1370 N N . GLU A 1 176 ? -12.796 -11.701 33.881 1.00 76.87 167 GLU A N 1
ATOM 1371 C CA . GLU A 1 176 ? -13.843 -10.734 33.552 1.00 74.73 167 GLU A CA 1
ATOM 1372 C C . GLU A 1 176 ? -13.504 -9.891 32.312 1.00 71.52 167 GLU A C 1
ATOM 1373 O O . GLU A 1 176 ? -14.406 -9.412 31.615 1.00 64.99 167 GLU A O 1
ATOM 1379 N N . GLU A 1 177 ? -12.207 -9.719 32.049 1.00 65.88 168 GLU A N 1
ATOM 1380 C CA . GLU A 1 177 ? -11.735 -9.101 30.811 1.00 67.90 168 GLU A CA 1
ATOM 1381 C C . GLU A 1 177 ? -11.961 -10.043 29.623 1.00 68.20 168 GLU A C 1
ATOM 1382 O O . GLU A 1 177 ? -12.406 -9.601 28.560 1.00 70.04 168 GLU A O 1
ATOM 1388 N N . LEU A 1 178 ? -11.650 -11.328 29.820 1.00 62.80 169 LEU A N 1
ATOM 1389 C CA . LEU A 1 178 ? -11.901 -12.386 28.840 1.00 61.44 169 LEU A CA 1
ATOM 1390 C C . LEU A 1 178 ? -13.382 -12.485 28.473 1.00 61.10 169 LEU A C 1
ATOM 1391 O O . LEU A 1 178 ? -13.724 -12.540 27.287 1.00 54.57 169 LEU A O 1
ATOM 1396 N N . ALA A 1 179 ? -14.246 -12.486 29.489 1.00 52.11 170 ALA A N 1
ATOM 1397 C CA . ALA A 1 179 ? -15.682 -12.559 29.282 1.00 57.34 170 ALA A CA 1
ATOM 1398 C C . ALA A 1 179 ? -16.202 -11.363 28.498 1.00 57.04 170 ALA A C 1
ATOM 1399 O O . ALA A 1 179 ? -17.078 -11.530 27.651 1.00 55.90 170 ALA A O 1
ATOM 1401 N N . ALA A 1 180 ? -15.645 -10.178 28.769 1.00 57.41 171 ALA A N 1
ATOM 1402 C CA . ALA A 1 180 ? -16.010 -8.946 28.062 1.00 55.14 171 ALA A CA 1
ATOM 1403 C C . ALA A 1 180 ? -15.547 -8.980 26.610 1.00 55.04 171 ALA A C 1
ATOM 1404 O O . ALA A 1 180 ? -16.256 -8.502 25.726 1.00 49.84 171 ALA A O 1
ATOM 1406 N N . VAL A 1 181 ? -14.356 -9.536 26.384 1.00 55.58 172 VAL A N 1
ATOM 1407 C CA . VAL A 1 181 ? -13.841 -9.746 25.031 1.00 57.46 172 VAL A CA 1
ATOM 1408 C C . VAL A 1 181 ? -14.743 -10.713 24.251 1.00 55.42 172 VAL A C 1
ATOM 1409 O O . VAL A 1 181 ? -15.183 -10.381 23.147 1.00 53.17 172 VAL A O 1
ATOM 1413 N N . HIS A 1 182 ? -15.047 -11.874 24.843 1.00 49.78 173 HIS A N 1
ATOM 1414 C CA . HIS A 1 182 ? -15.894 -12.883 24.189 1.00 52.71 173 HIS A CA 1
ATOM 1415 C C . HIS A 1 182 ? -17.287 -12.344 23.913 1.00 48.24 173 HIS A C 1
ATOM 1416 O O . HIS A 1 182 ? -17.853 -12.612 22.860 1.00 46.85 173 HIS A O 1
ATOM 1423 N N . GLU A 1 183 ? -17.810 -11.569 24.859 1.00 45.15 174 GLU A N 1
ATOM 1424 C CA . GLU A 1 183 ? -19.125 -10.948 24.753 1.00 49.38 174 GLU A CA 1
ATOM 1425 C C . GLU A 1 183 ? -19.251 -10.006 23.559 1.00 48.23 174 GLU A C 1
ATOM 1426 O O . GLU A 1 183 ? -20.317 -9.907 22.944 1.00 45.55 174 GLU A O 1
ATOM 1432 N N . LYS A 1 184 ? -18.183 -9.277 23.255 1.00 47.13 175 LYS A N 1
ATOM 1433 C CA . LYS A 1 184 ? -18.231 -8.356 22.114 1.00 49.97 175 LYS A CA 1
ATOM 1434 C C . LYS A 1 184 ? -17.869 -9.070 20.813 1.00 46.35 175 LYS A C 1
ATOM 1435 O O . LYS A 1 184 ? -18.560 -8.911 19.815 1.00 49.85 175 LYS A O 1
ATOM 1441 N N . LYS A 1 185 ? -16.828 -9.894 20.849 1.00 45.11 176 LYS A N 1
ATOM 1442 C CA . LYS A 1 185 ? -16.304 -10.555 19.647 1.00 46.46 176 LYS A CA 1
ATOM 1443 C C . LYS A 1 185 ? -17.222 -11.673 19.107 1.00 45.52 176 LYS A C 1
ATOM 1444 O O . LYS A 1 185 ? -17.347 -11.848 17.895 1.00 44.13 176 LYS A O 1
ATOM 1450 N N . THR A 1 186 ? -17.841 -12.424 20.016 1.00 38.97 177 THR A N 1
ATOM 1451 C CA . THR A 1 186 ? -18.661 -13.585 19.676 1.00 42.49 177 THR A CA 1
ATOM 1452 C C . THR A 1 186 ? -20.116 -13.391 20.123 1.00 42.55 177 THR A C 1
ATOM 1453 O O . THR A 1 186 ? -21.042 -13.649 19.362 1.00 42.42 177 THR A O 1
ATOM 1457 N N . GLY A 1 187 ? -20.298 -12.920 21.355 1.00 45.05 178 GLY A N 1
ATOM 1458 C CA . GLY A 1 187 ? -21.624 -12.777 21.956 1.00 39.82 178 GLY A CA 1
ATOM 1459 C C . GLY A 1 187 ? -22.548 -11.850 21.200 1.00 42.82 178 GLY A C 1
ATOM 1460 O O . GLY A 1 187 ? -23.739 -12.140 21.060 1.00 40.56 178 GLY A O 1
ATOM 1461 N N . ALA A 1 188 ? -21.992 -10.757 20.682 1.00 40.53 179 ALA A N 1
ATOM 1462 C CA . ALA A 1 188 ? -22.791 -9.679 20.107 1.00 42.27 179 ALA A CA 1
ATOM 1463 C C . ALA A 1 188 ? -23.623 -10.094 18.893 1.00 37.11 179 ALA A C 1
ATOM 1464 O O . ALA A 1 188 ? -24.798 -9.737 18.830 1.00 40.11 179 ALA A O 1
ATOM 1466 N N . LEU A 1 189 ? -23.032 -10.849 17.958 1.00 39.10 180 LEU A N 1
ATOM 1467 C CA . LEU A 1 189 ? -23.763 -11.326 16.764 1.00 42.83 180 LEU A CA 1
ATOM 1468 C C . LEU A 1 189 ? -24.746 -12.455 17.113 1.00 36.24 180 LEU A C 1
ATOM 1469 O O . LEU A 1 189 ? -25.762 -12.615 16.448 1.00 36.50 180 LEU A O 1
ATOM 1474 N N . ILE A 1 190 ? -24.395 -13.254 18.114 1.00 34.70 181 ILE A N 1
ATOM 1475 C CA . ILE A 1 190 ? -25.279 -14.316 18.641 1.00 39.14 181 ILE A CA 1
ATOM 1476 C C . ILE A 1 190 ? -26.505 -13.635 19.242 1.00 42.35 181 ILE A C 1
ATOM 1477 O O . ILE A 1 190 ? -27.639 -14.057 18.969 1.00 38.20 181 ILE A O 1
ATOM 1482 N N . GLU A 1 191 ? -26.262 -12.567 20.019 1.00 40.33 182 GLU A N 1
ATOM 1483 C CA A GLU A 1 191 ? -27.351 -11.779 20.594 0.50 43.68 182 GLU A CA 1
ATOM 1484 C CA B GLU A 1 191 ? -27.330 -11.741 20.600 0.50 44.08 182 GLU A CA 1
ATOM 1485 C C . GLU A 1 191 ? -28.227 -11.170 19.507 1.00 46.62 182 GLU A C 1
ATOM 1486 O O . GLU A 1 191 ? -29.466 -11.255 19.591 1.00 41.29 182 GLU A O 1
ATOM 1497 N N . PHE A 1 192 ? -27.599 -10.605 18.465 1.00 40.90 183 PHE A N 1
ATOM 1498 C CA . PHE A 1 192 ? -28.368 -10.117 17.323 1.00 36.85 183 PHE A CA 1
ATOM 1499 C C . PHE A 1 192 ? -29.250 -11.216 16.733 1.00 36.25 183 PHE A C 1
ATOM 1500 O O . PHE A 1 192 ? -30.402 -10.952 16.388 1.00 40.48 183 PHE A O 1
ATOM 1508 N N . ALA A 1 193 ? -28.723 -12.433 16.577 1.00 33.16 184 ALA A N 1
ATOM 1509 C CA . ALA A 1 193 ? -29.517 -13.487 15.931 1.00 33.28 184 ALA A CA 1
ATOM 1510 C C . ALA A 1 193 ? -30.836 -13.741 16.692 1.00 30.67 184 ALA A C 1
ATOM 1511 O O . ALA A 1 193 ? -31.898 -13.864 16.080 1.00 38.69 184 ALA A O 1
ATOM 1513 N N . LEU A 1 194 ? -30.745 -13.807 18.016 1.00 34.17 185 LEU A N 1
ATOM 1514 C CA . LEU A 1 194 ? -31.923 -14.030 18.886 1.00 41.42 185 LEU A CA 1
ATOM 1515 C C . LEU A 1 194 ? -32.914 -12.855 18.905 1.00 40.69 185 LEU A C 1
ATOM 1516 O O . LEU A 1 194 ? -34.138 -13.060 18.769 1.00 45.12 185 LEU A O 1
ATOM 1521 N N . ILE A 1 195 ? -32.375 -11.641 19.051 1.00 39.93 186 ILE A N 1
ATOM 1522 C CA . ILE A 1 195 ? -33.120 -10.390 18.915 1.00 41.50 186 ILE A CA 1
ATOM 1523 C C . ILE A 1 195 ? -33.858 -10.333 17.600 1.00 44.38 186 ILE A C 1
ATOM 1524 O O . ILE A 1 195 ? -35.067 -10.078 17.584 1.00 41.21 186 ILE A O 1
ATOM 1529 N N . ALA A 1 196 ? -33.147 -10.599 16.498 1.00 40.95 187 ALA A N 1
ATOM 1530 C CA . ALA A 1 196 ? -33.765 -10.584 15.186 1.00 40.60 187 ALA A CA 1
ATOM 1531 C C . ALA A 1 196 ? -34.874 -11.622 15.051 1.00 38.86 187 ALA A C 1
ATOM 1532 O O . ALA A 1 196 ? -35.916 -11.332 14.462 1.00 39.62 187 ALA A O 1
ATOM 1534 N N . GLY A 1 197 ? -34.626 -12.834 15.543 1.00 36.44 188 GLY A N 1
ATOM 1535 C CA . GLY A 1 197 ? -35.665 -13.867 15.626 1.00 42.69 188 GLY A CA 1
ATOM 1536 C C . GLY A 1 197 ? -36.928 -13.357 16.321 1.00 46.17 188 GLY A C 1
ATOM 1537 O O . GLY A 1 197 ? -38.025 -13.503 15.790 1.00 44.79 188 GLY A O 1
ATOM 1538 N N . GLY A 1 198 ? -36.758 -12.721 17.482 1.00 48.33 189 GLY A N 1
ATOM 1539 C CA . GLY A 1 198 ? -37.873 -12.073 18.199 1.00 52.31 189 GLY A CA 1
ATOM 1540 C C . GLY A 1 198 ? -38.634 -10.996 17.442 1.00 53.52 189 GLY A C 1
ATOM 1541 O O . GLY A 1 198 ? -39.863 -10.940 17.502 1.00 51.24 189 GLY A O 1
ATOM 1542 N N . VAL A 1 199 ? -37.900 -10.147 16.726 1.00 50.63 190 VAL A N 1
ATOM 1543 C CA . VAL A 1 199 ? -38.474 -9.043 15.971 1.00 48.33 190 VAL A CA 1
ATOM 1544 C C . VAL A 1 199 ? -39.236 -9.573 14.759 1.00 55.17 190 VAL A C 1
ATOM 1545 O O . VAL A 1 199 ? -40.349 -9.115 14.448 1.00 50.48 190 VAL A O 1
ATOM 1549 N N . LEU A 1 200 ? -38.638 -10.558 14.091 1.00 47.61 191 LEU A N 1
ATOM 1550 C CA . LEU A 1 200 ? -39.270 -11.222 12.961 1.00 49.07 191 LEU A CA 1
ATOM 1551 C C . LEU A 1 200 ? -40.569 -11.920 13.362 1.00 51.06 191 LEU A C 1
ATOM 1552 O O . LEU A 1 200 ? -41.488 -12.015 12.552 1.00 45.51 191 LEU A O 1
ATOM 1557 N N . ALA A 1 201 ? -40.632 -12.395 14.608 1.00 50.11 192 ALA A N 1
ATOM 1558 C CA . ALA A 1 201 ? -41.799 -13.113 15.103 1.00 55.71 192 ALA A CA 1
ATOM 1559 C C . ALA A 1 201 ? -42.784 -12.212 15.870 1.00 58.73 192 ALA A C 1
ATOM 1560 O O . ALA A 1 201 ? -43.719 -12.716 16.508 1.00 57.00 192 ALA A O 1
ATOM 1562 N N . ASN A 1 202 ? -42.553 -10.897 15.809 1.00 57.30 193 ASN A N 1
ATOM 1563 C CA . ASN A 1 202 ? -43.391 -9.886 16.471 1.00 63.61 193 ASN A CA 1
ATOM 1564 C C . ASN A 1 202 ? -43.563 -10.021 17.981 1.00 63.59 193 ASN A C 1
ATOM 1565 O O . ASN A 1 202 ? -44.640 -9.754 18.513 1.00 66.85 193 ASN A O 1
ATOM 1570 N N . GLN A 1 203 ? -42.497 -10.425 18.661 1.00 58.86 194 GLN A N 1
ATOM 1571 C CA . GLN A 1 203 ? -42.510 -10.582 20.106 1.00 51.63 194 GLN A CA 1
ATOM 1572 C C . GLN A 1 203 ? -42.351 -9.256 20.832 1.00 56.79 194 GLN A C 1
ATOM 1573 O O . GLN A 1 203 ? -41.910 -8.261 20.240 1.00 54.62 194 GLN A O 1
ATOM 1579 N N . THR A 1 204 ? -42.700 -9.247 22.117 1.00 50.62 195 THR A N 1
ATOM 1580 C CA . THR A 1 204 ? -42.681 -8.016 22.895 1.00 59.40 195 THR A CA 1
ATOM 1581 C C . THR A 1 204 ? -41.265 -7.726 23.347 1.00 60.61 195 THR A C 1
ATOM 1582 O O . THR A 1 204 ? -40.383 -8.589 23.255 1.00 61.39 195 THR A O 1
ATOM 1586 N N . GLU A 1 205 ? -41.075 -6.511 23.851 1.00 59.66 196 GLU A N 1
ATOM 1587 C CA . GLU A 1 205 ? -39.820 -6.048 24.401 1.00 65.82 196 GLU A CA 1
ATOM 1588 C C . GLU A 1 205 ? -39.378 -6.918 25.562 1.00 64.27 196 GLU A C 1
ATOM 1589 O O . GLU A 1 205 ? -38.186 -7.074 25.814 1.00 63.30 196 GLU A O 1
ATOM 1595 N N . GLU A 1 206 ? -40.355 -7.491 26.256 1.00 65.53 197 GLU A N 1
ATOM 1596 C CA . GLU A 1 206 ? -40.107 -8.356 27.397 1.00 66.59 197 GLU A CA 1
ATOM 1597 C C . GLU A 1 206 ? -39.516 -9.697 26.925 1.00 58.27 197 GLU A C 1
ATOM 1598 O O . GLU A 1 206 ? -38.551 -10.205 27.505 1.00 49.03 197 GLU A O 1
ATOM 1604 N N . VAL A 1 207 ? -40.105 -10.251 25.868 1.00 54.92 198 VAL A N 1
ATOM 1605 C CA . VAL A 1 207 ? -39.652 -11.522 25.309 1.00 57.90 198 VAL A CA 1
ATOM 1606 C C . VAL A 1 207 ? -38.278 -11.349 24.632 1.00 58.38 198 VAL A C 1
ATOM 1607 O O . VAL A 1 207 ? -37.365 -12.140 24.877 1.00 56.58 198 VAL A O 1
ATOM 1611 N N . ILE A 1 208 ? -38.135 -10.286 23.834 1.00 57.67 199 ILE A N 1
ATOM 1612 C CA . ILE A 1 208 ? -36.873 -9.967 23.136 1.00 52.91 199 ILE A CA 1
ATOM 1613 C C . ILE A 1 208 ? -35.736 -9.855 24.146 1.00 52.37 199 ILE A C 1
ATOM 1614 O O . ILE A 1 208 ? -34.650 -10.399 23.922 1.00 53.12 199 ILE A O 1
ATOM 1619 N N . GLY A 1 209 ? -36.021 -9.222 25.287 1.00 51.53 200 GLY A N 1
ATOM 1620 C CA . GLY A 1 209 ? -35.088 -9.178 26.424 1.00 41.77 200 GLY A CA 1
ATOM 1621 C C . GLY A 1 209 ? -34.676 -10.524 26.989 1.00 46.56 200 GLY A C 1
ATOM 1622 O O . GLY A 1 209 ? -33.511 -10.721 27.360 1.00 47.28 200 GLY A O 1
ATOM 1623 N N . LEU A 1 210 ? -35.631 -11.449 27.072 1.00 48.44 201 LEU A N 1
ATOM 1624 C CA . LEU A 1 210 ? -35.349 -12.825 27.490 1.00 49.47 201 LEU A CA 1
ATOM 1625 C C . LEU A 1 210 ? -34.566 -13.627 26.422 1.00 46.64 201 LEU A C 1
ATOM 1626 O O . LEU A 1 210 ? -33.653 -14.385 26.748 1.00 45.42 201 LEU A O 1
ATOM 1631 N N . LEU A 1 211 ? -34.929 -13.445 25.153 1.00 46.29 202 LEU A N 1
ATOM 1632 C CA . LEU A 1 211 ? -34.203 -14.061 24.029 1.00 46.88 202 LEU A CA 1
ATOM 1633 C C . LEU A 1 211 ? -32.731 -13.638 24.021 1.00 41.00 202 LEU A C 1
ATOM 1634 O O . LEU A 1 211 ? -31.846 -14.445 23.762 1.00 47.31 202 LEU A O 1
ATOM 1639 N N . THR A 1 212 ? -32.493 -12.374 24.363 1.00 45.43 203 THR A N 1
ATOM 1640 C CA . THR A 1 212 ? -31.154 -11.815 24.524 1.00 44.90 203 THR A CA 1
ATOM 1641 C C . THR A 1 212 ? -30.329 -12.514 25.601 1.00 49.36 203 THR A C 1
ATOM 1642 O O . THR A 1 212 ? -29.135 -12.788 25.413 1.00 51.97 203 THR A O 1
ATOM 1646 N N . GLN A 1 213 ? -30.972 -12.813 26.722 1.00 50.26 204 GLN A N 1
ATOM 1647 C CA . GLN A 1 213 ? -30.327 -13.514 27.820 1.00 47.42 204 GLN A CA 1
ATOM 1648 C C . GLN A 1 213 ? -29.996 -14.930 27.407 1.00 39.09 204 GLN A C 1
ATOM 1649 O O . GLN A 1 213 ? -28.909 -15.445 27.724 1.00 38.58 204 GLN A O 1
ATOM 1655 N N . PHE A 1 214 ? -30.938 -15.570 26.717 1.00 37.80 205 PHE A N 1
ATOM 1656 C CA . PHE A 1 214 ? -30.678 -16.888 26.136 1.00 42.93 205 PHE A CA 1
ATOM 1657 C C . PHE A 1 214 ? -29.427 -16.876 25.248 1.00 39.63 205 PHE A C 1
ATOM 1658 O O . PHE A 1 214 ? -28.572 -17.751 25.374 1.00 45.54 205 PHE A O 1
ATOM 1666 N N . ALA A 1 215 ? -29.343 -15.890 24.353 1.00 43.98 206 ALA A N 1
ATOM 1667 C CA . ALA A 1 215 ? -28.192 -15.753 23.436 1.00 39.81 206 ALA A CA 1
ATOM 1668 C C . ALA A 1 215 ? -26.888 -15.598 24.184 1.00 40.91 206 ALA A C 1
ATOM 1669 O O . ALA A 1 215 ? -25.892 -16.252 23.850 1.00 41.00 206 ALA A O 1
ATOM 1671 N N . HIS A 1 216 ? -26.906 -14.748 25.212 1.00 47.18 207 HIS A N 1
ATOM 1672 C CA . HIS A 1 216 ? -25.753 -14.588 26.097 1.00 50.23 207 HIS A CA 1
ATOM 1673 C C . HIS A 1 216 ? -25.287 -15.922 26.681 1.00 47.97 207 HIS A C 1
ATOM 1674 O O . HIS A 1 216 ? -24.103 -16.230 26.635 1.00 50.11 207 HIS A O 1
ATOM 1681 N N . HIS A 1 217 ? -26.217 -16.723 27.201 1.00 46.96 208 HIS A N 1
ATOM 1682 C CA . HIS A 1 217 ? -25.843 -18.012 27.771 1.00 44.23 208 HIS A CA 1
ATOM 1683 C C . HIS A 1 217 ? -25.422 -18.984 26.671 1.00 49.49 208 HIS A C 1
ATOM 1684 O O . HIS A 1 217 ? -24.388 -19.652 26.802 1.00 45.84 208 HIS A O 1
ATOM 1691 N N . TYR A 1 218 ? -26.190 -19.031 25.580 1.00 43.62 209 TYR A N 1
ATOM 1692 C CA . TYR A 1 218 ? -25.802 -19.852 24.418 1.00 44.22 209 TYR A CA 1
ATOM 1693 C C . TYR A 1 218 ? -24.390 -19.531 23.941 1.00 34.11 209 TYR A C 1
ATOM 1694 O O . TYR A 1 218 ? -23.573 -20.434 23.779 1.00 40.71 209 TYR A O 1
ATOM 1703 N N . GLY A 1 219 ? -24.128 -18.237 23.738 1.00 40.50 210 GLY A N 1
ATOM 1704 C CA . GLY A 1 219 ? -22.872 -17.740 23.153 1.00 45.73 210 GLY A CA 1
ATOM 1705 C C . GLY A 1 219 ? -21.657 -18.010 24.013 1.00 50.63 210 GLY A C 1
ATOM 1706 O O . GLY A 1 219 ? -20.575 -18.307 23.500 1.00 52.64 210 GLY A O 1
ATOM 1707 N N . LEU A 1 220 ? -21.840 -17.913 25.330 1.00 54.22 211 LEU A N 1
ATOM 1708 C CA . LEU A 1 220 ? -20.773 -18.216 26.275 1.00 53.17 211 LEU A CA 1
ATOM 1709 C C . LEU A 1 220 ? -20.581 -19.724 26.362 1.00 47.27 211 LEU A C 1
ATOM 1710 O O . LEU A 1 220 ? -19.449 -20.214 26.324 1.00 50.14 211 LEU A O 1
ATOM 1715 N N . ALA A 1 221 ? -21.683 -20.468 26.443 1.00 47.22 212 ALA A N 1
ATOM 1716 C CA . ALA A 1 221 ? -21.620 -21.938 26.445 1.00 49.76 212 ALA A CA 1
ATOM 1717 C C . ALA A 1 221 ? -20.896 -22.499 25.204 1.00 52.99 212 ALA A C 1
ATOM 1718 O O . ALA A 1 221 ? -20.154 -23.465 25.312 1.00 50.80 212 ALA A O 1
ATOM 1720 N N . PHE A 1 222 ? -21.103 -21.852 24.055 1.00 58.34 213 PHE A N 1
ATOM 1721 C CA . PHE A 1 222 ? -20.485 -22.213 22.772 1.00 64.12 213 PHE A CA 1
ATOM 1722 C C . PHE A 1 222 ? -18.967 -22.102 22.867 1.00 63.86 213 PHE A C 1
ATOM 1723 O O . PHE A 1 222 ? -18.249 -23.019 22.465 1.00 68.14 213 PHE A O 1
ATOM 1731 N N . GLN A 1 223 ? -18.495 -20.995 23.436 1.00 64.81 214 GLN A N 1
ATOM 1732 C CA . GLN A 1 223 ? -17.066 -20.741 23.591 1.00 66.84 214 GLN A CA 1
ATOM 1733 C C . GLN A 1 223 ? -16.398 -21.649 24.622 1.00 63.94 214 GLN A C 1
ATOM 1734 O O . GLN A 1 223 ? -15.314 -22.177 24.366 1.00 64.75 214 GLN A O 1
ATOM 1740 N N . ILE A 1 224 ? -17.040 -21.823 25.779 1.00 58.32 215 ILE A N 1
ATOM 1741 C CA . ILE A 1 224 ? -16.519 -22.714 26.821 1.00 63.01 215 ILE A CA 1
ATOM 1742 C C . ILE A 1 224 ? -16.394 -24.154 26.302 1.00 63.58 215 ILE A C 1
ATOM 1743 O O . ILE A 1 224 ? -15.394 -24.819 26.563 1.00 62.61 215 ILE A O 1
ATOM 1748 N N . ARG A 1 225 ? -17.401 -24.606 25.552 1.00 63.84 216 ARG A N 1
ATOM 1749 C CA . ARG A 1 225 ? -17.398 -25.917 24.882 1.00 66.94 216 ARG A CA 1
ATOM 1750 C C . ARG A 1 225 ? -16.247 -26.076 23.878 1.00 68.90 216 ARG A C 1
ATOM 1751 O O . ARG A 1 225 ? -15.594 -27.123 23.843 1.00 72.72 216 ARG A O 1
ATOM 1759 N N . ASP A 1 226 ? -15.986 -25.035 23.091 1.00 67.82 217 ASP A N 1
ATOM 1760 C CA . ASP A 1 226 ? -14.897 -25.063 22.114 1.00 70.52 217 ASP A CA 1
ATOM 1761 C C . ASP A 1 226 ? -13.508 -25.031 22.759 1.00 72.55 217 ASP A C 1
ATOM 1762 O O . ASP A 1 226 ? -12.590 -25.709 22.295 1.00 71.34 217 ASP A O 1
ATOM 1767 N N . ASP A 1 227 ? -13.373 -24.252 23.833 1.00 77.04 218 ASP A N 1
ATOM 1768 C CA . ASP A 1 227 ? -12.138 -24.180 24.620 1.00 80.66 218 ASP A CA 1
ATOM 1769 C C . ASP A 1 227 ? -11.862 -25.481 25.382 1.00 80.74 218 ASP A C 1
ATOM 1770 O O . ASP A 1 227 ? -10.707 -25.836 25.607 1.00 83.02 218 ASP A O 1
ATOM 1775 N N . LEU A 1 228 ? -12.929 -26.179 25.772 1.00 80.74 219 LEU A N 1
ATOM 1776 C CA . LEU A 1 228 ? -12.827 -27.480 26.431 1.00 81.39 219 LEU A CA 1
ATOM 1777 C C . LEU A 1 228 ? -12.404 -28.595 25.474 1.00 86.02 219 LEU A C 1
ATOM 1778 O O . LEU A 1 228 ? -11.862 -29.618 25.908 1.00 86.97 219 LEU A O 1
ATOM 1783 N N . LEU A 1 229 ? -12.656 -28.400 24.180 1.00 89.80 220 LEU A N 1
ATOM 1784 C CA . LEU A 1 229 ? -12.247 -29.365 23.161 1.00 94.18 220 LEU A CA 1
ATOM 1785 C C . LEU A 1 229 ? -10.753 -29.284 22.839 1.00 97.99 220 LEU A C 1
ATOM 1786 O O . LEU A 1 229 ? -10.128 -30.303 22.528 1.00 98.90 220 LEU A O 1
ATOM 1791 N N . ASP A 1 230 ? -10.195 -28.074 22.916 1.00 101.28 221 ASP A N 1
ATOM 1792 C CA . ASP A 1 230 ? -8.767 -27.841 22.678 1.00 105.26 221 ASP A CA 1
ATOM 1793 C C . ASP A 1 230 ? -7.889 -28.527 23.720 1.00 107.23 221 ASP A C 1
ATOM 1794 O O . ASP A 1 230 ? -6.856 -29.106 23.382 1.00 109.43 221 ASP A O 1
ATOM 1799 N N . ALA A 1 231 ? -8.320 -28.476 24.979 1.00 109.29 222 ALA A N 1
ATOM 1800 C CA . ALA A 1 231 ? -7.582 -29.084 26.085 1.00 111.52 222 ALA A CA 1
ATOM 1801 C C . ALA A 1 231 ? -8.021 -30.527 26.391 1.00 112.97 222 ALA A C 1
ATOM 1802 O O . ALA A 1 231 ? -8.049 -30.941 27.553 1.00 113.39 222 ALA A O 1
ATOM 1804 N N . THR A 1 232 ? -8.360 -31.281 25.342 1.00 114.30 223 THR A N 1
ATOM 1805 C CA . THR A 1 232 ? -8.650 -32.720 25.447 1.00 115.73 223 THR A CA 1
ATOM 1806 C C . THR A 1 232 ? -7.943 -33.543 24.354 1.00 116.67 223 THR A C 1
ATOM 1807 O O . THR A 1 232 ? -7.654 -34.728 24.550 1.00 116.12 223 THR A O 1
ATOM 1811 N N . SER A 1 233 ? -7.665 -32.907 23.215 1.00 116.78 224 SER A N 1
ATOM 1812 C CA . SER A 1 233 ? -6.948 -33.549 22.112 1.00 116.10 224 SER A CA 1
ATOM 1813 C C . SER A 1 233 ? -5.676 -32.780 21.752 1.00 116.76 224 SER A C 1
ATOM 1814 O O . SER A 1 233 ? -4.574 -33.148 22.166 1.00 116.54 224 SER A O 1
ATOM 1817 N N . SER A 1 251 ? -5.044 -18.191 28.276 1.00 102.18 242 SER A N 1
ATOM 1818 C CA . SER A 1 251 ? -6.230 -17.585 28.875 1.00 103.73 242 SER A CA 1
ATOM 1819 C C . SER A 1 251 ? -7.524 -18.058 28.238 1.00 103.75 242 SER A C 1
ATOM 1820 O O . SER A 1 251 ? -8.068 -17.425 27.347 1.00 100.95 242 SER A O 1
ATOM 1823 N N . THR A 1 252 ? -8.001 -19.182 28.748 1.00 103.29 243 THR A N 1
ATOM 1824 C CA . THR A 1 252 ? -9.165 -19.867 28.275 1.00 100.15 243 THR A CA 1
ATOM 1825 C C . THR A 1 252 ? -9.888 -20.269 29.503 1.00 98.57 243 THR A C 1
ATOM 1826 O O . THR A 1 252 ? -9.349 -20.234 30.575 1.00 98.79 243 THR A O 1
ATOM 1830 N N . TYR A 1 253 ? -11.119 -20.682 29.366 1.00 96.39 244 TYR A N 1
ATOM 1831 C CA . TYR A 1 253 ? -11.837 -21.009 30.554 1.00 95.10 244 TYR A CA 1
ATOM 1832 C C . TYR A 1 253 ? -11.206 -22.127 31.348 1.00 97.62 244 TYR A C 1
ATOM 1833 O O . TYR A 1 253 ? -11.076 -22.034 32.557 1.00 100.24 244 TYR A O 1
ATOM 1842 N N . PRO A 1 254 ? -10.775 -23.167 30.684 1.00 97.43 245 PRO A N 1
ATOM 1843 C CA . PRO A 1 254 ? -10.198 -24.281 31.402 1.00 96.88 245 PRO A CA 1
ATOM 1844 C C . PRO A 1 254 ? -8.947 -23.871 32.132 1.00 95.50 245 PRO A C 1
ATOM 1845 O O . PRO A 1 254 ? -8.688 -24.287 33.240 1.00 93.55 245 PRO A O 1
ATOM 1849 N N . ALA A 1 255 ? -8.150 -23.048 31.496 1.00 94.35 246 ALA A N 1
ATOM 1850 C CA . ALA A 1 255 ? -6.921 -22.660 32.123 1.00 93.58 246 ALA A CA 1
ATOM 1851 C C . ALA A 1 255 ? -7.199 -21.845 33.362 1.00 92.80 246 ALA A C 1
ATOM 1852 O O . ALA A 1 255 ? -6.558 -22.003 34.376 1.00 92.81 246 ALA A O 1
ATOM 1854 N N . LEU A 1 256 ? -8.144 -20.940 33.269 1.00 91.01 247 LEU A N 1
ATOM 1855 C CA . LEU A 1 256 ? -8.404 -20.036 34.386 1.00 89.13 247 LEU A CA 1
ATOM 1856 C C . LEU A 1 256 ? -9.203 -20.692 35.503 1.00 88.45 247 LEU A C 1
ATOM 1857 O O . LEU A 1 256 ? -9.126 -20.261 36.656 1.00 85.91 247 LEU A O 1
ATOM 1862 N N . LEU A 1 257 ? -9.954 -21.738 35.160 1.00 88.59 248 LEU A N 1
ATOM 1863 C CA . LEU A 1 257 ? -10.868 -22.389 36.107 1.00 85.38 248 LEU A CA 1
ATOM 1864 C C . LEU A 1 257 ? -10.472 -23.814 36.479 1.00 82.08 248 LEU A C 1
ATOM 1865 O O . LEU A 1 257 ? -10.956 -24.356 37.478 1.00 76.47 248 LEU A O 1
ATOM 1870 N N . GLY A 1 258 ? -9.603 -24.421 35.675 1.00 80.59 249 GLY A N 1
ATOM 1871 C CA . GLY A 1 258 ? -9.398 -25.863 35.728 1.00 80.80 249 GLY A CA 1
ATOM 1872 C C . GLY A 1 258 ? -10.363 -26.509 34.750 1.00 84.23 249 GLY A C 1
ATOM 1873 O O . GLY A 1 258 ? -11.356 -25.892 34.349 1.00 83.30 249 GLY A O 1
ATOM 1874 N N . ILE A 1 259 ? -10.067 -27.747 34.359 1.00 86.17 250 ILE A N 1
ATOM 1875 C CA . ILE A 1 259 ? -10.902 -28.496 33.421 1.00 87.10 250 ILE A CA 1
ATOM 1876 C C . ILE A 1 259 ? -12.290 -28.760 34.019 1.00 87.82 250 ILE A C 1
ATOM 1877 O O . ILE A 1 259 ? -13.305 -28.479 33.374 1.00 89.39 250 ILE A O 1
ATOM 1882 N N . ALA A 1 260 ? -12.320 -29.267 35.254 1.00 87.48 251 ALA A N 1
ATOM 1883 C CA . ALA A 1 260 ? -13.569 -29.607 35.956 1.00 86.40 251 ALA A CA 1
ATOM 1884 C C . ALA A 1 260 ? -14.445 -28.391 36.300 1.00 86.98 251 ALA A C 1
ATOM 1885 O O . ALA A 1 260 ? -15.679 -28.487 36.315 1.00 85.49 251 ALA A O 1
ATOM 1887 N N . GLY A 1 261 ? -13.799 -27.258 36.572 1.00 86.82 252 GLY A N 1
ATOM 1888 C CA . GLY A 1 261 ? -14.495 -25.992 36.812 1.00 84.82 252 GLY A CA 1
ATOM 1889 C C . GLY A 1 261 ? -15.058 -25.368 35.542 1.00 83.48 252 GLY A C 1
ATOM 1890 O O . GLY A 1 261 ? -16.063 -24.657 35.592 1.00 81.39 252 GLY A O 1
ATOM 1891 N N . ALA A 1 262 ? -14.402 -25.623 34.407 1.00 80.84 253 ALA A N 1
ATOM 1892 C CA . ALA A 1 262 ? -14.906 -25.190 33.099 1.00 78.22 253 ALA A CA 1
ATOM 1893 C C . ALA A 1 262 ? -16.084 -26.047 32.613 1.00 74.80 253 ALA A C 1
ATOM 1894 O O . ALA A 1 262 ? -16.984 -25.538 31.945 1.00 74.64 253 ALA A O 1
ATOM 1896 N N . LYS A 1 263 ? -16.071 -27.340 32.949 1.00 73.27 254 LYS A N 1
ATOM 1897 C CA . LYS A 1 263 ? -17.204 -28.243 32.688 1.00 71.89 254 LYS A CA 1
ATOM 1898 C C . LYS A 1 263 ? -18.432 -27.775 33.456 1.00 72.55 254 LYS A C 1
ATOM 1899 O O . LYS A 1 263 ? -19.556 -27.834 32.948 1.00 75.50 254 LYS A O 1
ATOM 1905 N N . ASP A 1 264 ? -18.206 -27.306 34.681 1.00 72.71 255 ASP A N 1
ATOM 1906 C CA . ASP A 1 264 ? -19.270 -26.736 35.496 1.00 70.80 255 ASP A CA 1
ATOM 1907 C C . ASP A 1 264 ? -19.689 -25.365 35.001 1.00 67.44 255 ASP A C 1
ATOM 1908 O O . ASP A 1 264 ? -20.854 -24.993 35.125 1.00 70.28 255 ASP A O 1
ATOM 1913 N N . ALA A 1 265 ? -18.747 -24.617 34.432 1.00 66.06 256 ALA A N 1
ATOM 1914 C CA . ALA A 1 265 ? -19.073 -23.340 33.787 1.00 65.89 256 ALA A CA 1
ATOM 1915 C C . ALA A 1 265 ? -20.062 -23.561 32.632 1.00 64.53 256 ALA A C 1
ATOM 1916 O O . ALA A 1 265 ? -21.052 -22.827 32.506 1.00 59.42 256 ALA A O 1
ATOM 1918 N N . LEU A 1 266 ? -19.795 -24.598 31.830 1.00 63.14 257 LEU A N 1
ATOM 1919 C CA . LEU A 1 266 ? -20.653 -25.002 30.707 1.00 58.06 257 LEU A CA 1
ATOM 1920 C C . LEU A 1 266 ? -22.046 -25.414 31.175 1.00 57.19 257 LEU A C 1
ATOM 1921 O O . LEU A 1 266 ? -23.039 -24.847 30.716 1.00 57.08 257 LEU A O 1
ATOM 1926 N N . THR A 1 267 ? -22.098 -26.372 32.108 1.00 59.44 258 THR A N 1
ATOM 1927 C CA . THR A 1 267 ? -23.347 -26.882 32.692 1.00 61.46 258 THR A CA 1
ATOM 1928 C C . THR A 1 267 ? -24.231 -25.755 33.249 1.00 62.89 258 THR A C 1
ATOM 1929 O O . THR A 1 267 ? -25.446 -25.736 33.007 1.00 66.64 258 THR A O 1
ATOM 1933 N N . HIS A 1 268 ? -23.613 -24.811 33.963 1.00 58.77 259 HIS A N 1
ATOM 1934 C CA . HIS A 1 268 ? -24.329 -23.654 34.513 1.00 66.94 259 HIS A CA 1
ATOM 1935 C C . HIS A 1 268 ? -24.932 -22.731 33.436 1.00 63.28 259 HIS A C 1
ATOM 1936 O O . HIS A 1 268 ? -26.079 -22.283 33.567 1.00 59.23 259 HIS A O 1
ATOM 1943 N N . GLN A 1 269 ? -24.177 -22.465 32.370 1.00 62.05 260 GLN A N 1
ATOM 1944 C CA . GLN A 1 269 ? -24.717 -21.678 31.249 1.00 56.84 260 GLN A CA 1
ATOM 1945 C C . GLN A 1 269 ? -25.902 -22.379 30.593 1.00 51.92 260 GLN A C 1
ATOM 1946 O O . GLN A 1 269 ? -26.928 -21.741 30.318 1.00 48.53 260 GLN A O 1
ATOM 1952 N N . LEU A 1 270 ? -25.765 -23.688 30.367 1.00 51.21 261 LEU A N 1
ATOM 1953 C CA . LEU A 1 270 ? -26.867 -24.487 29.812 1.00 55.61 261 LEU A CA 1
ATOM 1954 C C . LEU A 1 270 ? -28.097 -24.438 30.713 1.00 56.27 261 LEU A C 1
ATOM 1955 O O . LEU A 1 270 ? -29.212 -24.212 30.230 1.00 54.54 261 LEU A O 1
ATOM 1960 N N . ALA A 1 271 ? -27.884 -24.603 32.022 1.00 56.27 262 ALA A N 1
ATOM 1961 C CA . ALA A 1 271 ? -28.974 -24.506 33.004 1.00 56.35 262 ALA A CA 1
ATOM 1962 C C . ALA A 1 271 ? -29.638 -23.133 32.978 1.00 49.26 262 ALA A C 1
ATOM 1963 O O . ALA A 1 271 ? -30.868 -23.021 33.039 1.00 55.43 262 ALA A O 1
ATOM 1965 N N . GLU A 1 272 ? -28.824 -22.089 32.856 1.00 51.22 263 GLU A N 1
ATOM 1966 C CA . GLU A 1 272 ? -29.350 -20.726 32.807 1.00 54.00 263 GLU A CA 1
ATOM 1967 C C . GLU A 1 272 ? -30.103 -20.443 31.508 1.00 52.46 263 GLU A C 1
ATOM 1968 O O . GLU A 1 272 ? -31.158 -19.801 31.527 1.00 54.89 263 GLU A O 1
ATOM 1974 N N . GLY A 1 273 ? -29.585 -20.969 30.398 1.00 52.99 264 GLY A N 1
ATOM 1975 C CA . GLY A 1 273 ? -30.309 -20.960 29.125 1.00 49.41 264 GLY A CA 1
ATOM 1976 C C . GLY A 1 273 ? -31.684 -21.615 29.227 1.00 46.74 264 GLY A C 1
ATOM 1977 O O . GLY A 1 273 ? -32.685 -21.022 28.802 1.00 44.89 264 GLY A O 1
ATOM 1978 N N . SER A 1 274 ? -31.727 -22.821 29.809 1.00 48.43 265 SER A N 1
ATOM 1979 C CA . SER A 1 274 ? -32.989 -23.555 30.053 1.00 55.03 265 SER A CA 1
ATOM 1980 C C . SER A 1 274 ? -33.949 -22.762 30.933 1.00 51.43 265 SER A C 1
ATOM 1981 O O . SER A 1 274 ? -35.140 -22.627 30.613 1.00 55.58 265 SER A O 1
ATOM 1984 N N . ALA A 1 275 ? -33.421 -22.221 32.029 1.00 57.19 266 ALA A N 1
ATOM 1985 C CA . ALA A 1 275 ? -34.216 -21.402 32.939 1.00 57.71 266 ALA A CA 1
ATOM 1986 C C . ALA A 1 275 ? -34.819 -20.222 32.192 1.00 60.48 266 ALA A C 1
ATOM 1987 O O . ALA A 1 275 ? -35.984 -19.878 32.423 1.00 60.95 266 ALA A O 1
ATOM 1989 N N . VAL A 1 276 ? -34.047 -19.635 31.271 1.00 56.62 267 VAL A N 1
ATOM 1990 C CA . VAL A 1 276 ? -34.562 -18.549 30.425 1.00 54.07 267 VAL A CA 1
ATOM 1991 C C . VAL A 1 276 ? -35.697 -19.005 29.477 1.00 52.54 267 VAL A C 1
ATOM 1992 O O . VAL A 1 276 ? -36.708 -18.309 29.339 1.00 53.46 267 VAL A O 1
ATOM 1996 N N . LEU A 1 277 ? -35.537 -20.171 28.850 1.00 51.45 268 LEU A N 1
ATOM 1997 C CA . LEU A 1 277 ? -36.572 -20.718 27.960 1.00 53.47 268 LEU A CA 1
ATOM 1998 C C . LEU A 1 277 ? -37.857 -21.072 28.719 1.00 54.50 268 LEU A C 1
ATOM 1999 O O . LEU A 1 277 ? -38.969 -20.874 28.203 1.00 50.39 268 LEU A O 1
ATOM 2004 N N . GLU A 1 278 ? -37.691 -21.600 29.931 1.00 57.53 269 GLU A N 1
ATOM 2005 C CA . GLU A 1 278 ? -38.801 -21.8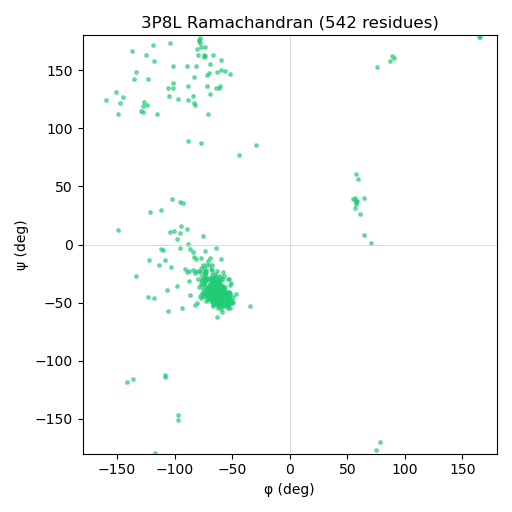00 30.865 1.00 61.58 269 GLU A CA 1
ATOM 2006 C C . GLU A 1 278 ? -39.592 -20.502 31.064 1.00 62.23 269 GLU A C 1
ATOM 2007 O O . GLU A 1 278 ? -40.815 -20.496 30.888 1.00 60.43 269 GLU A O 1
ATOM 2013 N N . LYS A 1 279 ? -38.889 -19.405 31.375 1.00 61.00 270 LYS A N 1
ATOM 2014 C CA . LYS A 1 279 ? -39.524 -18.089 31.534 1.00 61.85 270 LYS A CA 1
ATOM 2015 C C . LYS A 1 279 ? -40.250 -17.613 30.279 1.00 60.45 270 LYS A C 1
ATOM 2016 O O . LYS A 1 279 ? -41.310 -16.993 30.384 1.00 61.66 270 LYS A O 1
ATOM 2022 N N . ILE A 1 280 ? -39.692 -17.905 29.101 1.00 59.59 271 ILE A N 1
ATOM 2023 C CA . ILE A 1 280 ? -40.351 -17.565 27.824 1.00 58.08 271 ILE A CA 1
ATOM 2024 C C . ILE A 1 280 ? -41.617 -18.401 27.599 1.00 59.45 271 ILE A C 1
ATOM 2025 O O . ILE A 1 280 ? -42.649 -17.881 27.145 1.00 62.63 271 ILE A O 1
ATOM 2030 N N . LYS A 1 281 ? -41.525 -19.693 27.913 1.00 62.21 272 LYS A N 1
ATOM 2031 C CA . LYS A 1 281 ? -42.659 -20.622 27.801 1.00 68.52 272 LYS A CA 1
ATOM 2032 C C . LYS A 1 281 ? -43.850 -20.162 28.664 1.00 71.50 272 LYS A C 1
ATOM 2033 O O . LYS A 1 281 ? -45.002 -20.261 28.233 1.00 75.00 272 LYS A O 1
ATOM 2039 N N . ALA A 1 282 ? -43.556 -19.636 29.855 1.00 74.07 273 ALA A N 1
ATOM 2040 C CA . ALA A 1 282 ? -44.574 -19.054 30.738 1.00 77.34 273 ALA A CA 1
ATOM 2041 C C . ALA A 1 282 ? -45.215 -17.794 30.147 1.00 79.12 273 ALA A C 1
ATOM 2042 O O . ALA A 1 282 ? -46.422 -17.590 30.277 1.00 81.41 273 ALA A O 1
ATOM 2044 N N . ASN A 1 283 ? -44.405 -16.969 29.486 1.00 79.20 274 ASN A N 1
ATOM 2045 C CA . ASN A 1 283 ? -44.863 -15.705 28.905 1.00 79.03 274 ASN A CA 1
ATOM 2046 C C . ASN A 1 283 ? -45.558 -15.845 27.549 1.00 79.46 274 ASN A C 1
ATOM 2047 O O . ASN A 1 283 ? -46.316 -14.961 27.147 1.00 79.17 274 ASN A O 1
ATOM 2052 N N . VAL A 1 284 ? -45.278 -16.933 26.831 1.00 80.52 275 VAL A N 1
ATOM 2053 C CA . VAL A 1 284 ? -45.805 -17.119 25.469 1.00 82.27 275 VAL A CA 1
ATOM 2054 C C . VAL A 1 284 ? -46.528 -18.467 25.308 1.00 85.61 275 VAL A C 1
ATOM 2055 O O . VAL A 1 284 ? -45.922 -19.526 25.505 1.00 86.50 275 VAL A O 1
ATOM 2059 N N . PRO A 1 285 ? -47.834 -18.422 24.963 1.00 87.29 276 PRO A N 1
ATOM 2060 C CA . PRO A 1 285 ? -48.636 -19.627 24.723 1.00 87.22 276 PRO A CA 1
ATOM 2061 C C . PRO A 1 285 ? -48.121 -20.450 23.536 1.00 87.42 276 PRO A C 1
ATOM 2062 O O . PRO A 1 285 ? -47.701 -21.595 23.721 1.00 87.23 276 PRO A O 1
ATOM 2066 N N . ASN A 1 286 ? -48.138 -19.859 22.343 1.00 84.93 277 ASN A N 1
ATOM 2067 C CA . ASN A 1 286 ? -47.637 -20.506 21.137 1.00 83.37 277 ASN A CA 1
ATOM 2068 C C . ASN A 1 286 ? -46.110 -20.488 21.089 1.00 79.00 277 ASN A C 1
ATOM 2069 O O . ASN A 1 286 ? -45.498 -19.580 20.520 1.00 79.80 277 ASN A O 1
ATOM 2074 N N . PHE A 1 287 ? -45.504 -21.499 21.701 1.00 72.63 278 PHE A N 1
ATOM 2075 C CA . PHE A 1 287 ? -44.057 -21.563 21.805 1.00 67.25 278 PHE A CA 1
ATOM 2076 C C . PHE A 1 287 ? -43.530 -23.001 21.813 1.00 65.71 278 PHE A C 1
ATOM 2077 O O . PHE A 1 287 ? -43.774 -23.750 22.759 1.00 62.01 278 PHE A O 1
ATOM 2085 N N . SER A 1 288 ? -42.824 -23.375 20.744 1.00 61.52 279 SER A N 1
ATOM 2086 C CA . SER A 1 288 ? -42.156 -24.677 20.649 1.00 59.60 279 SER A CA 1
ATOM 2087 C C . SER A 1 288 ? -40.746 -24.584 21.235 1.00 61.31 279 SER A C 1
ATOM 2088 O O . SER A 1 288 ? -39.781 -24.309 20.511 1.00 61.26 279 SER A O 1
ATOM 2091 N N . GLU A 1 289 ? -40.637 -24.824 22.542 1.00 59.20 280 GLU A N 1
ATOM 2092 C CA . GLU A 1 289 ? -39.371 -24.707 23.289 1.00 58.64 280 GLU A CA 1
ATOM 2093 C C . GLU A 1 289 ? -38.226 -25.590 22.789 1.00 56.43 280 GLU A C 1
ATOM 2094 O O . GLU A 1 289 ? -37.047 -25.222 22.931 1.00 52.85 280 GLU A O 1
ATOM 2100 N N . GLU A 1 290 ? -38.577 -26.743 22.210 1.00 54.64 281 GLU A N 1
ATOM 2101 C CA . GLU A 1 290 ? -37.593 -27.766 21.799 1.00 51.20 281 GLU A CA 1
ATOM 2102 C C . GLU A 1 290 ? -36.628 -27.252 20.745 1.00 45.62 281 GLU A C 1
ATOM 2103 O O . GLU A 1 290 ? -35.477 -27.660 20.731 1.00 50.18 281 GLU A O 1
ATOM 2109 N N . HIS A 1 291 ? -37.098 -26.371 19.866 1.00 44.59 282 HIS A N 1
ATOM 2110 C CA . HIS A 1 291 ? -36.232 -25.763 18.860 1.00 47.43 282 HIS A CA 1
ATOM 2111 C C . HIS A 1 291 ? -35.010 -25.099 19.499 1.00 47.48 282 HIS A C 1
ATOM 2112 O O . HIS A 1 291 ? -33.875 -25.421 19.154 1.00 44.00 282 HIS A O 1
ATOM 2119 N N . LEU A 1 292 ? -35.252 -24.227 20.467 1.00 44.63 283 LEU A N 1
ATOM 2120 C CA . LEU A 1 292 ? -34.157 -23.579 21.162 1.00 48.29 283 LEU A CA 1
ATOM 2121 C C . LEU A 1 292 ? -33.487 -24.456 22.225 1.00 49.74 283 LEU A C 1
ATOM 2122 O O . LEU A 1 292 ? -32.263 -24.399 22.368 1.00 45.37 283 LEU A O 1
ATOM 2127 N N . ALA A 1 293 ? -34.268 -25.286 22.933 1.00 45.64 284 ALA A N 1
ATOM 2128 C CA . ALA A 1 293 ? -33.706 -26.248 23.908 1.00 46.19 284 ALA A CA 1
ATOM 2129 C C . ALA A 1 293 ? -32.740 -27.266 23.306 1.00 47.72 284 ALA A C 1
ATOM 2130 O O . ALA A 1 293 ? -31.732 -27.597 23.939 1.00 46.62 284 ALA A O 1
ATOM 2132 N N . ASN A 1 294 ? -33.045 -27.760 22.103 1.00 44.04 285 ASN A N 1
ATOM 2133 C CA A ASN A 1 294 ? -32.180 -28.716 21.401 0.50 49.99 285 ASN A CA 1
ATOM 2134 C CA B ASN A 1 294 ? -32.161 -28.727 21.456 0.50 50.62 285 ASN A CA 1
ATOM 2135 C C . ASN A 1 294 ? -30.811 -28.117 21.056 1.00 49.35 285 ASN A C 1
ATOM 2136 O O . ASN A 1 294 ? -29.792 -28.798 21.107 1.00 49.57 285 ASN A O 1
ATOM 2145 N N . LEU A 1 295 ? -30.799 -26.838 20.687 1.00 48.78 286 LEU A N 1
ATOM 2146 C CA . LEU A 1 295 ? -29.524 -26.153 20.404 1.00 53.88 286 LEU A CA 1
ATOM 2147 C C . LEU A 1 295 ? -28.641 -26.076 21.651 1.00 53.23 286 LEU A C 1
ATOM 2148 O O . LEU A 1 295 ? -27.428 -26.245 21.571 1.00 53.26 286 LEU A O 1
ATOM 2153 N N . LEU A 1 296 ? -29.275 -25.852 22.800 1.00 56.71 287 LEU A N 1
ATOM 2154 C CA . LEU A 1 296 ? -28.615 -25.947 24.104 1.00 60.46 287 LEU A CA 1
ATOM 2155 C C . LEU A 1 296 ? -28.123 -27.368 24.419 1.00 61.84 287 LEU A C 1
ATOM 2156 O O . LEU A 1 296 ? -26.978 -27.541 24.842 1.00 64.56 287 LEU A O 1
ATOM 2161 N N . THR A 1 297 ? -28.984 -28.367 24.198 1.00 59.18 288 THR A N 1
ATOM 2162 C CA . THR A 1 297 ? -28.635 -29.794 24.330 1.00 61.35 288 THR A CA 1
ATOM 2163 C C . THR A 1 297 ? -27.397 -30.187 23.513 1.00 62.35 288 THR A C 1
ATOM 2164 O O . THR A 1 297 ? -26.549 -30.934 24.014 1.00 67.33 288 THR A O 1
ATOM 2168 N N . GLN A 1 298 ? -27.282 -29.670 22.284 1.00 59.25 289 GLN A N 1
ATOM 2169 C CA A GLN A 1 298 ? -26.165 -30.025 21.394 0.50 61.76 289 GLN A CA 1
ATOM 2170 C CA B GLN A 1 298 ? -26.164 -30.008 21.391 0.50 61.33 289 GLN A CA 1
ATOM 2171 C C . GLN A 1 298 ? -24.810 -29.582 21.956 1.00 63.21 289 GLN A C 1
ATOM 2172 O O . GLN A 1 298 ? -23.775 -30.146 21.596 1.00 66.12 289 GLN A O 1
ATOM 2183 N N . LEU A 1 299 ? -24.818 -28.578 22.836 1.00 63.92 290 LEU A N 1
ATOM 2184 C CA . LEU A 1 299 ? -23.578 -28.070 23.448 1.00 66.11 290 LEU A CA 1
ATOM 2185 C C . LEU A 1 299 ? -23.081 -28.854 24.688 1.00 68.93 290 LEU A C 1
ATOM 2186 O O . LEU A 1 299 ? -21.992 -28.573 25.191 1.00 72.01 290 LEU A O 1
ATOM 2191 N N . GLN A 1 300 ? -23.870 -29.820 25.169 1.00 73.85 291 GLN A N 1
ATOM 2192 C CA . GLN A 1 300 ? -23.458 -30.730 26.258 1.00 82.26 291 GLN A CA 1
ATOM 2193 C C . GLN A 1 300 ? -22.210 -31.548 25.907 1.00 89.75 291 GLN A C 1
ATOM 2194 O O . GLN A 1 300 ? -21.886 -31.728 24.733 1.00 89.86 291 GLN A O 1
ATOM 2200 N N . LEU A 1 301 ? -21.518 -32.046 26.929 1.00 97.98 292 LEU A N 1
ATOM 2201 C CA . LEU A 1 301 ? -20.403 -32.969 26.717 1.00 104.85 292 LEU A CA 1
ATOM 2202 C C . LEU A 1 301 ? -20.799 -34.396 27.084 1.00 111.43 292 LEU A C 1
ATOM 2203 O O . LEU A 1 301 ? -21.422 -34.628 28.125 1.00 113.28 292 LEU A O 1
ATOM 2208 N N . ARG A 1 302 ? -20.441 -35.341 26.213 1.00 117.51 293 ARG A N 1
ATOM 2209 C CA . ARG A 1 302 ? -20.823 -36.748 26.365 1.00 122.27 293 ARG A CA 1
ATOM 2210 C C . ARG A 1 302 ? -19.603 -37.664 26.431 1.00 124.27 293 ARG A C 1
ATOM 2211 O O . ARG A 1 302 ? -18.633 -37.483 25.693 1.00 125.03 293 ARG A O 1
ATOM 2220 N N . SER B 1 9 ? -20.726 33.418 0.191 1.00 61.39 0 SER B N 1
ATOM 2221 C CA . SER B 1 9 ? -19.306 32.991 0.015 1.00 68.69 0 SER B CA 1
ATOM 2222 C C . SER B 1 9 ? -19.115 31.550 0.478 1.00 71.21 0 SER B C 1
ATOM 2223 O O . SER B 1 9 ? -19.580 31.171 1.563 1.00 73.35 0 SER B O 1
ATOM 2226 N N . LEU B 1 10 ? -18.419 30.766 -0.346 1.00 71.07 1 LEU B N 1
ATOM 2227 C CA . LEU B 1 10 ? -18.215 29.341 -0.099 1.00 69.93 1 LEU B CA 1
ATOM 2228 C C . LEU B 1 10 ? -17.306 29.051 1.098 1.00 69.85 1 LEU B C 1
ATOM 2229 O O . LEU B 1 10 ? -17.566 28.107 1.844 1.00 72.79 1 LEU B O 1
ATOM 2234 N N . THR B 1 11 ? -16.262 29.856 1.295 1.00 67.86 2 THR B N 1
ATOM 2235 C CA . THR B 1 11 ? -15.388 29.678 2.464 1.00 70.25 2 THR B CA 1
ATOM 2236 C C . THR B 1 11 ? -16.129 29.991 3.775 1.00 71.24 2 THR B C 1
ATOM 2237 O O . THR B 1 11 ? -15.902 29.327 4.783 1.00 72.33 2 THR B O 1
ATOM 2241 N N . ASN B 1 12 ? -17.019 30.983 3.753 1.00 72.37 3 ASN B N 1
ATOM 2242 C CA . ASN B 1 12 ? -17.856 31.283 4.922 1.00 74.77 3 ASN B CA 1
ATOM 2243 C C . ASN B 1 12 ? -18.742 30.085 5.267 1.00 69.44 3 ASN B C 1
ATOM 2244 O O . ASN B 1 12 ? -18.846 29.688 6.433 1.00 65.94 3 ASN B O 1
ATOM 2249 N N . PHE B 1 13 ? -19.352 29.520 4.226 1.00 62.67 4 PHE B N 1
ATOM 2250 C CA . PHE B 1 13 ? -20.230 28.362 4.329 1.00 60.64 4 PHE B CA 1
ATOM 2251 C C . PHE B 1 13 ? -19.465 27.185 4.921 1.00 55.40 4 PHE B C 1
ATOM 2252 O O . PHE B 1 13 ? -19.855 26.649 5.962 1.00 53.48 4 PHE B O 1
ATOM 2260 N N . SER B 1 14 ? -18.351 26.832 4.283 1.00 52.64 5 SER B N 1
ATOM 2261 C CA . SER B 1 14 ? -17.543 25.696 4.711 1.00 57.75 5 SER B CA 1
ATOM 2262 C C . SER B 1 14 ? -17.002 25.863 6.135 1.00 57.15 5 SER B C 1
ATOM 2263 O O . SER B 1 14 ? -17.014 24.905 6.907 1.00 53.84 5 SER B O 1
ATOM 2266 N N . GLN B 1 15 ? -16.571 27.075 6.497 1.00 59.48 6 GLN B N 1
ATOM 2267 C CA . GLN B 1 15 ? -16.002 27.316 7.839 1.00 60.47 6 GLN B CA 1
ATOM 2268 C C . GLN B 1 15 ? -17.045 27.327 8.946 1.00 55.90 6 GLN B C 1
ATOM 2269 O O . GLN B 1 15 ? -16.731 27.046 10.103 1.00 52.38 6 GLN B O 1
ATOM 2275 N N . GLN B 1 16 ? -18.281 27.648 8.582 1.00 55.35 7 GLN B N 1
ATOM 2276 C CA . GLN B 1 16 ? -19.399 27.516 9.494 1.00 61.04 7 GLN B CA 1
ATOM 2277 C C . GLN B 1 16 ? -19.839 26.056 9.652 1.00 60.02 7 GLN B C 1
ATOM 2278 O O . GLN B 1 16 ? -20.131 25.610 10.763 1.00 65.15 7 GLN B O 1
ATOM 2284 N N . HIS B 1 17 ? -19.884 25.319 8.545 1.00 59.25 8 HIS B N 1
ATOM 2285 C CA . HIS B 1 17 ? -20.613 24.048 8.514 1.00 57.14 8 HIS B CA 1
ATOM 2286 C C . HIS B 1 17 ? -19.788 22.774 8.710 1.00 56.32 8 HIS B C 1
ATOM 2287 O O . HIS B 1 17 ? -20.270 21.818 9.313 1.00 58.44 8 HIS B O 1
ATOM 2294 N N . LEU B 1 18 ? -18.567 22.752 8.186 1.00 53.76 9 LEU B N 1
ATOM 2295 C CA . LEU B 1 18 ? -17.687 21.586 8.339 1.00 57.70 9 LEU B CA 1
ATOM 2296 C C . LEU B 1 18 ? -17.274 21.230 9.780 1.00 57.66 9 LEU B C 1
ATOM 2297 O O . LEU B 1 18 ? -17.155 20.042 10.080 1.00 54.01 9 LEU B O 1
ATOM 2302 N N . PRO B 1 19 ? -17.051 22.236 10.668 1.00 54.38 10 PRO B N 1
ATOM 2303 C CA . PRO B 1 19 ? -16.751 21.846 12.062 1.00 51.99 10 PRO B CA 1
ATOM 2304 C C . PRO B 1 19 ? -17.909 21.132 12.778 1.00 47.79 10 PRO B C 1
ATOM 2305 O O . PRO B 1 19 ? -17.678 20.372 13.709 1.00 47.97 10 PRO B O 1
ATOM 2309 N N . LEU B 1 20 ? -19.135 21.392 12.335 1.00 40.66 11 LEU B N 1
ATOM 2310 C CA . LEU B 1 20 ? -20.320 20.717 12.839 1.00 45.77 11 LEU B CA 1
ATOM 2311 C C . LEU B 1 20 ? -20.376 19.242 12.366 1.00 50.02 11 LEU B C 1
ATOM 2312 O O . LEU B 1 20 ? -20.701 18.354 13.148 1.00 46.46 11 LEU B O 1
ATOM 2317 N N . VAL B 1 21 ? -20.062 19.006 11.088 1.00 48.74 12 VAL B N 1
ATOM 2318 C CA . VAL B 1 21 ? -19.928 17.655 10.528 1.00 48.29 12 VAL B CA 1
ATOM 2319 C C . VAL B 1 21 ? -18.870 16.876 11.302 1.00 50.47 12 VAL B C 1
ATOM 2320 O O . VAL B 1 21 ? -19.085 15.730 11.731 1.00 47.17 12 VAL B O 1
ATOM 2324 N N . GLU B 1 22 ? -17.730 17.529 11.483 1.00 48.00 13 GLU B N 1
ATOM 2325 C CA . GLU B 1 22 ? -16.605 16.931 12.163 1.00 51.71 13 GLU B CA 1
ATOM 2326 C C . GLU B 1 22 ? -16.921 16.684 13.625 1.00 54.80 13 GLU B C 1
ATOM 2327 O O . GLU B 1 22 ? -16.389 15.738 14.220 1.00 55.18 13 GLU B O 1
ATOM 2333 N N . LYS B 1 23 ? -17.793 17.517 14.199 1.00 50.65 14 LYS B N 1
ATOM 2334 C CA . LYS B 1 23 ? -18.269 17.270 15.559 1.00 48.49 14 LYS B CA 1
ATOM 2335 C C . LYS B 1 23 ? -19.134 16.003 15.626 1.00 43.08 14 LYS B C 1
ATOM 2336 O O . LYS B 1 23 ? -18.958 15.191 16.533 1.00 43.57 14 LYS B O 1
ATOM 2342 N N . VAL B 1 24 ? -20.060 15.844 14.680 1.00 45.17 15 VAL B N 1
ATOM 2343 C CA . VAL B 1 24 ? -20.882 14.627 14.604 1.00 48.31 15 VAL B CA 1
ATOM 2344 C C . VAL B 1 24 ? -19.990 13.372 14.530 1.00 49.56 15 VAL B C 1
ATOM 2345 O O . VAL B 1 24 ? -20.182 12.429 15.295 1.00 45.03 15 VAL B O 1
ATOM 2349 N N . MET B 1 25 ? -18.977 13.407 13.666 1.00 52.80 16 MET B N 1
ATOM 2350 C CA . MET B 1 25 ? -18.019 12.292 13.523 1.00 51.45 16 MET B CA 1
ATOM 2351 C C . MET B 1 25 ? -17.277 11.953 14.821 1.00 51.89 16 MET B C 1
ATOM 2352 O O . MET B 1 25 ? -17.353 10.819 15.301 1.00 44.84 16 MET B O 1
ATOM 2357 N N . VAL B 1 26 ? -16.572 12.943 15.372 1.00 53.89 17 VAL B N 1
ATOM 2358 C CA . VAL B 1 26 ? -15.763 12.796 16.591 1.00 52.29 17 VAL B CA 1
ATOM 2359 C C . VAL B 1 26 ? -16.586 12.334 17.800 1.00 52.23 17 VAL B C 1
ATOM 2360 O O . VAL B 1 26 ? -16.156 11.437 18.543 1.00 56.57 17 VAL B O 1
ATOM 2364 N N . ASP B 1 27 ? -17.766 12.930 17.981 1.00 50.24 18 ASP B N 1
ATOM 2365 C CA . ASP B 1 27 ? -18.655 12.547 19.075 1.00 48.62 18 ASP B CA 1
ATOM 2366 C C . ASP B 1 27 ? -19.266 11.165 18.872 1.00 53.28 18 ASP B C 1
ATOM 2367 O O . ASP B 1 27 ? -19.506 10.462 19.842 1.00 48.66 18 ASP B O 1
ATOM 2372 N N . PHE B 1 28 ? -19.563 10.785 17.629 1.00 49.12 19 PHE B N 1
ATOM 2373 C CA . PHE B 1 28 ? -20.133 9.454 17.394 1.00 44.88 19 PHE B CA 1
ATOM 2374 C C . PHE B 1 28 ? -19.100 8.392 17.725 1.00 44.21 19 PHE B C 1
ATOM 2375 O O . PHE B 1 28 ? -19.414 7.425 18.414 1.00 52.53 19 PHE B O 1
ATOM 2383 N N . ILE B 1 29 ? -17.868 8.615 17.269 1.00 41.74 20 ILE B N 1
ATOM 2384 C CA A ILE B 1 29 ? -16.761 7.705 17.537 0.50 44.56 20 ILE B CA 1
ATOM 2385 C CA B ILE B 1 29 ? -16.763 7.700 17.529 0.50 42.53 20 ILE B CA 1
ATOM 2386 C C . ILE B 1 29 ? -16.459 7.615 19.033 1.00 48.01 20 ILE B C 1
ATOM 2387 O O . ILE B 1 29 ? -16.355 6.522 19.576 1.00 49.50 20 ILE B O 1
ATOM 2396 N N . ALA B 1 30 ? -16.350 8.759 19.715 1.00 44.15 21 ALA B N 1
ATOM 2397 C CA . ALA B 1 30 ? -16.036 8.724 21.161 1.00 43.82 21 ALA B CA 1
ATOM 2398 C C . ALA B 1 30 ? -17.157 8.101 22.000 1.00 47.64 21 ALA B C 1
ATOM 2399 O O . ALA B 1 30 ? -16.896 7.441 23.005 1.00 48.98 21 ALA B O 1
ATOM 2401 N N . GLU B 1 31 ? -18.398 8.267 21.554 1.00 50.33 22 GLU B N 1
ATOM 2402 C CA . GLU B 1 31 ? -19.555 7.774 22.301 1.00 52.89 22 GLU B CA 1
ATOM 2403 C C . GLU B 1 31 ? -20.030 6.358 21.953 1.00 60.15 22 GLU B C 1
ATOM 2404 O O . GLU B 1 31 ? -20.714 5.728 22.759 1.00 57.24 22 GLU B O 1
ATOM 2410 N N . TYR B 1 32 ? -19.680 5.851 20.769 1.00 55.17 23 TYR B N 1
ATOM 2411 C CA . TYR B 1 32 ? -20.191 4.541 20.340 1.00 50.66 23 TYR B CA 1
ATOM 2412 C C . TYR B 1 32 ? -19.113 3.512 20.033 1.00 49.49 23 TYR B C 1
ATOM 2413 O O . TYR B 1 32 ? -19.331 2.625 19.214 1.00 53.14 23 TYR B O 1
ATOM 2422 N N . THR B 1 33 ? -17.958 3.643 20.680 1.00 43.61 24 THR B N 1
ATOM 2423 C CA . THR B 1 33 ? -16.847 2.708 20.534 1.00 45.39 24 THR B CA 1
ATOM 2424 C C . THR B 1 33 ? -16.402 2.203 21.902 1.00 48.96 24 THR B C 1
ATOM 2425 O O . THR B 1 33 ? -16.034 3.004 22.767 1.00 50.61 24 THR B O 1
ATOM 2429 N N . GLU B 1 34 ? -16.424 0.883 22.092 1.00 45.64 25 GLU B N 1
ATOM 2430 C CA . GLU B 1 34 ? -16.078 0.298 23.388 1.00 48.57 25 GLU B CA 1
ATOM 2431 C C . GLU B 1 34 ? -14.578 0.286 23.608 1.00 52.31 25 GLU B C 1
ATOM 2432 O O . GLU B 1 34 ? -14.110 0.684 24.672 1.00 57.27 25 GLU B O 1
ATOM 2438 N N . ASN B 1 35 ? -13.828 -0.149 22.596 1.00 49.19 26 ASN B N 1
ATOM 2439 C CA . ASN B 1 35 ? -12.378 -0.298 22.721 1.00 48.72 26 ASN B CA 1
ATOM 2440 C C . ASN B 1 35 ? -11.625 1.012 22.464 1.00 52.35 26 ASN B C 1
ATOM 2441 O O . ASN B 1 35 ? -11.810 1.662 21.428 1.00 47.54 26 ASN B O 1
ATOM 2446 N N . GLU B 1 36 ? -10.760 1.369 23.415 1.00 46.64 27 GLU B N 1
ATOM 2447 C CA . GLU B 1 36 ? -10.059 2.656 23.418 1.00 48.74 27 GLU B CA 1
ATOM 2448 C C . GLU B 1 36 ? -9.010 2.784 22.324 1.00 40.29 27 GLU B C 1
ATOM 2449 O O . GLU B 1 36 ? -8.884 3.850 21.730 1.00 45.16 27 GLU B O 1
ATOM 2455 N N . ARG B 1 37 ? -8.265 1.710 22.064 1.00 39.08 28 ARG B N 1
ATOM 2456 C CA . ARG B 1 37 ? -7.260 1.715 20.995 1.00 44.07 28 ARG B CA 1
ATOM 2457 C C . ARG B 1 37 ? -7.932 1.843 19.622 1.00 51.19 28 ARG B C 1
ATOM 2458 O O . ARG B 1 37 ? -7.475 2.614 18.764 1.00 47.65 28 ARG B O 1
ATOM 2466 N N . LEU B 1 38 ? -9.025 1.096 19.439 1.00 51.00 29 LEU B N 1
ATOM 2467 C CA . LEU B 1 38 ? -9.849 1.206 18.244 1.00 50.55 29 LEU B CA 1
ATOM 2468 C C . LEU B 1 38 ? -10.323 2.649 18.072 1.00 50.14 29 LEU B C 1
ATOM 2469 O O . LEU B 1 38 ? -10.160 3.228 16.994 1.00 49.13 29 LEU B O 1
ATOM 2474 N N . LYS B 1 39 ? -10.867 3.226 19.148 1.00 51.41 30 LYS B N 1
ATOM 2475 C CA . LYS B 1 39 ? -11.309 4.633 19.172 1.00 49.48 30 LYS B CA 1
ATOM 2476 C C . LYS B 1 39 ? -10.203 5.624 18.782 1.00 49.82 30 LYS B C 1
ATOM 2477 O O . LYS B 1 39 ? -10.432 6.520 17.965 1.00 48.94 30 LYS B O 1
ATOM 2483 N N . GLU B 1 40 ? -9.021 5.455 19.375 1.00 49.19 31 GLU B N 1
ATOM 2484 C CA . GLU B 1 40 ? -7.852 6.296 19.086 1.00 52.06 31 GLU B CA 1
ATOM 2485 C C . GLU B 1 40 ? -7.483 6.240 17.608 1.00 47.73 31 GLU B C 1
ATOM 2486 O O . GLU B 1 40 ? -7.187 7.268 17.005 1.00 49.63 31 GLU B O 1
ATOM 2492 N N . ALA B 1 41 ? -7.487 5.020 17.057 1.00 42.89 32 ALA B N 1
ATOM 2493 C CA . ALA B 1 41 ? -7.119 4.749 15.667 1.00 37.91 32 ALA B CA 1
ATOM 2494 C C . ALA B 1 41 ? -8.055 5.453 14.724 1.00 41.60 32 ALA B C 1
ATOM 2495 O O . ALA B 1 41 ? -7.612 6.117 13.782 1.00 45.24 32 ALA B O 1
ATOM 2497 N N . MET B 1 42 ? -9.356 5.333 14.993 1.00 39.61 33 MET B N 1
ATOM 2498 C CA . MET B 1 42 ? -10.349 5.953 14.119 1.00 41.26 33 MET B CA 1
ATOM 2499 C C . MET B 1 42 ? -10.279 7.480 14.224 1.00 44.31 33 MET B C 1
ATOM 2500 O O . MET B 1 42 ? -10.395 8.179 13.203 1.00 42.19 33 MET B O 1
ATOM 2505 N N . LEU B 1 43 ? -10.014 7.986 15.433 1.00 44.08 34 LEU B N 1
ATOM 2506 C CA . LEU B 1 43 ? -9.900 9.443 15.664 1.00 45.14 34 LEU B CA 1
ATOM 2507 C C . LEU B 1 43 ? -8.681 10.049 14.979 1.00 44.80 34 LEU B C 1
ATOM 2508 O O . LEU B 1 43 ? -8.764 11.141 14.422 1.00 50.91 34 LEU B O 1
ATOM 2513 N N . TYR B 1 44 ? -7.570 9.318 14.988 1.00 43.73 35 TYR B N 1
ATOM 2514 C CA . TYR B 1 44 ? -6.354 9.726 14.287 1.00 48.79 35 TYR B CA 1
ATOM 2515 C C . TYR B 1 44 ? -6.553 9.981 12.784 1.00 54.05 35 TYR B C 1
ATOM 2516 O O . TYR B 1 44 ? -5.993 10.937 12.236 1.00 51.84 35 TYR B O 1
ATOM 2525 N N . SER B 1 45 ? -7.322 9.111 12.123 1.00 51.59 36 SER B N 1
ATOM 2526 C CA . SER B 1 45 ? -7.580 9.237 10.687 1.00 50.87 36 SER B CA 1
ATOM 2527 C C . SER B 1 45 ? -8.597 10.341 10.385 1.00 49.83 36 SER B C 1
ATOM 2528 O O . SER B 1 45 ? -8.535 10.964 9.326 1.00 50.04 36 SER B O 1
ATOM 2531 N N . ILE B 1 46 ? -9.530 10.581 11.305 1.00 49.13 37 ILE B N 1
ATOM 2532 C CA . ILE B 1 46 ? -10.397 11.757 11.186 1.00 53.03 37 ILE B CA 1
ATOM 2533 C C . ILE B 1 46 ? -9.585 13.039 11.428 1.00 51.92 37 ILE B C 1
ATOM 2534 O O . ILE B 1 46 ? -9.727 14.017 10.683 1.00 57.49 37 ILE B O 1
ATOM 2539 N N . HIS B 1 47 ? -8.707 13.009 12.432 1.00 57.26 38 HIS B N 1
ATOM 2540 C CA . HIS B 1 47 ? -7.920 14.192 12.830 1.00 60.09 38 HIS B CA 1
ATOM 2541 C C . HIS B 1 47 ? -6.836 14.617 11.840 1.00 62.83 38 HIS B C 1
ATOM 2542 O O . HIS B 1 47 ? -6.351 15.753 11.903 1.00 67.89 38 HIS B O 1
ATOM 2549 N N . ALA B 1 48 ? -6.463 13.717 10.932 1.00 57.85 39 ALA B N 1
ATOM 2550 C CA . ALA B 1 48 ? -5.464 14.012 9.907 1.00 58.48 39 ALA B CA 1
ATOM 2551 C C . ALA B 1 48 ? -5.974 15.039 8.903 1.00 60.20 39 ALA B C 1
ATOM 2552 O O . ALA B 1 48 ? -5.182 15.646 8.179 1.00 64.37 39 ALA B O 1
ATOM 2554 N N . GLY B 1 49 ? -7.295 15.228 8.879 1.00 55.31 40 GLY B N 1
ATOM 2555 C CA . GLY B 1 49 ? -7.947 16.228 8.050 1.00 58.36 40 GLY B CA 1
ATOM 2556 C C . GLY B 1 49 ? -8.023 15.866 6.574 1.00 62.86 40 GLY B C 1
ATOM 2557 O O . GLY B 1 49 ? -7.600 14.784 6.158 1.00 62.72 40 GLY B O 1
ATOM 2558 N N . GLY B 1 50 ? -8.564 16.796 5.792 1.00 57.26 41 GLY B N 1
ATOM 2559 C CA . GLY B 1 50 ? -8.787 16.617 4.365 1.00 58.45 41 GLY B CA 1
ATOM 2560 C C . GLY B 1 50 ? -9.747 17.689 3.883 1.00 57.92 41 GLY B C 1
ATOM 2561 O O . GLY B 1 50 ? -10.226 18.498 4.685 1.00 56.55 41 GLY B O 1
ATOM 2562 N N . LYS B 1 51 ? -10.032 17.688 2.581 1.00 54.22 42 LYS B N 1
ATOM 2563 C CA . LYS B 1 51 ? -10.895 18.693 1.949 1.00 57.46 42 LYS B CA 1
ATOM 2564 C C . LYS B 1 51 ? -12.328 18.639 2.452 1.00 56.57 42 LYS B C 1
ATOM 2565 O O . LYS B 1 51 ? -13.031 19.655 2.421 1.00 59.55 42 LYS B O 1
ATOM 2571 N N . ARG B 1 52 ? -12.757 17.454 2.904 1.00 44.29 43 ARG B N 1
ATOM 2572 C CA . ARG B 1 52 ? -14.143 17.224 3.317 1.00 43.45 43 ARG B CA 1
ATOM 2573 C C . ARG B 1 52 ? -15.090 17.542 2.167 1.00 46.90 43 ARG B C 1
ATOM 2574 O O . ARG B 1 52 ? -16.186 18.062 2.369 1.00 51.64 43 ARG B O 1
ATOM 2582 N N . LEU B 1 53 ? -14.639 17.215 0.957 1.00 44.17 44 LEU B N 1
ATOM 2583 C CA . LEU B 1 53 ? -15.375 17.491 -0.259 1.00 40.00 44 LEU B CA 1
ATOM 2584 C C . LEU B 1 53 ? -16.763 16.861 -0.265 1.00 41.41 44 LEU B C 1
ATOM 2585 O O . LEU B 1 53 ? -17.732 17.503 -0.669 1.00 45.49 44 LEU B O 1
ATOM 2590 N N . ARG B 1 54 ? -16.848 15.599 0.164 1.00 39.26 45 ARG B N 1
ATOM 2591 C CA . ARG B 1 54 ? -18.124 14.859 0.110 1.00 40.64 45 ARG B CA 1
ATOM 2592 C C . ARG B 1 54 ? -19.196 15.421 1.080 1.00 36.69 45 ARG B C 1
ATOM 2593 O O . ARG B 1 54 ? -20.312 15.692 0.640 1.00 44.17 45 ARG B O 1
ATOM 2601 N N . PRO B 1 55 ? -18.849 15.648 2.367 1.00 38.93 46 PRO B N 1
ATOM 2602 C CA . PRO B 1 55 ? -19.802 16.369 3.217 1.00 46.49 46 PRO B CA 1
ATOM 2603 C C . PRO B 1 55 ? -20.120 17.779 2.716 1.00 45.32 46 PRO B C 1
ATOM 2604 O O . PRO B 1 55 ? -21.287 18.198 2.766 1.00 48.06 46 PRO B O 1
ATOM 2608 N N . LEU B 1 56 ? -19.110 18.480 2.195 1.00 41.33 47 LEU B N 1
ATOM 2609 C CA . LEU B 1 56 ? -19.327 19.811 1.604 1.00 43.38 47 LEU B CA 1
ATOM 2610 C C . LEU B 1 56 ? -20.337 19.726 0.467 1.00 45.28 47 LEU B C 1
ATOM 2611 O O . LEU B 1 56 ? -21.267 20.528 0.415 1.00 48.30 47 LEU B O 1
ATOM 2616 N N . LEU B 1 57 ? -20.181 18.729 -0.414 1.00 41.09 48 LEU B N 1
ATOM 2617 C CA . LEU B 1 57 ? -21.153 18.508 -1.490 1.00 38.90 48 LEU B CA 1
ATOM 2618 C C . LEU B 1 57 ? -22.579 18.199 -1.012 1.00 44.20 48 LEU B C 1
ATOM 2619 O O . LEU B 1 57 ? -23.531 18.618 -1.659 1.00 49.58 48 LEU B O 1
ATOM 2624 N N . VAL B 1 58 ? -22.728 17.452 0.085 1.00 45.66 49 VAL B N 1
ATOM 2625 C CA . VAL B 1 58 ? -24.071 17.195 0.657 1.00 41.83 49 VAL B CA 1
ATOM 2626 C C . VAL B 1 58 ? -24.710 18.524 1.105 1.00 46.17 49 VAL B C 1
ATOM 2627 O O . VAL B 1 58 ? -25.849 18.847 0.736 1.00 46.92 49 VAL B O 1
ATOM 2631 N N . LEU B 1 59 ? -23.957 19.281 1.891 1.00 41.55 50 LEU B N 1
ATOM 2632 C CA . LEU B 1 59 ? -24.471 20.510 2.499 1.00 53.50 50 LEU B CA 1
ATOM 2633 C C . LEU B 1 59 ? -24.735 21.631 1.495 1.00 55.16 50 LEU B C 1
ATOM 2634 O O . LEU B 1 59 ? -25.809 22.242 1.543 1.00 51.67 50 LEU B O 1
ATOM 2639 N N . THR B 1 60 ? -23.803 21.869 0.563 1.00 53.45 51 THR B N 1
ATOM 2640 C CA . THR B 1 60 ? -24.031 22.895 -0.475 1.00 52.42 51 THR B CA 1
ATOM 2641 C C . THR B 1 60 ? -25.249 22.543 -1.305 1.00 54.81 51 THR B C 1
ATOM 2642 O O . THR B 1 60 ? -26.007 23.421 -1.702 1.00 50.62 51 THR B O 1
ATOM 2646 N N . THR B 1 61 ? -25.442 21.252 -1.559 1.00 51.85 52 THR B N 1
ATOM 2647 C CA . THR B 1 61 ? -26.626 20.808 -2.288 1.00 53.00 52 THR B CA 1
ATOM 2648 C C . THR B 1 61 ? -27.910 21.139 -1.525 1.00 51.21 52 THR B C 1
ATOM 2649 O O . THR B 1 61 ? -28.870 21.623 -2.125 1.00 55.97 52 THR B O 1
ATOM 2653 N N . VAL B 1 62 ? -27.927 20.891 -0.215 1.00 48.65 53 VAL B N 1
ATOM 2654 C CA . VAL B 1 62 ? -29.108 21.222 0.602 1.00 54.87 53 VAL B CA 1
ATOM 2655 C C . VAL B 1 62 ? -29.402 22.739 0.529 1.00 56.76 53 VAL B C 1
ATOM 2656 O O . VAL B 1 62 ? -30.540 23.144 0.244 1.00 54.30 53 VAL B O 1
ATOM 2660 N N . ALA B 1 63 ? -28.357 23.544 0.745 1.00 52.08 54 ALA B N 1
ATOM 2661 C CA . ALA B 1 63 ? -28.429 25.007 0.712 1.00 62.23 54 ALA B CA 1
ATOM 2662 C C . ALA B 1 63 ? -28.850 25.537 -0.668 1.00 64.63 54 ALA B C 1
ATOM 2663 O O . ALA B 1 63 ? -29.572 26.533 -0.757 1.00 66.64 54 ALA B O 1
ATOM 2665 N N . ALA B 1 64 ? -28.421 24.846 -1.724 1.00 57.14 55 ALA B N 1
ATOM 2666 C CA . ALA B 1 64 ? -28.776 25.191 -3.106 1.00 63.77 55 ALA B CA 1
ATOM 2667 C C . ALA B 1 64 ? -30.282 25.308 -3.334 1.00 66.95 55 ALA B C 1
ATOM 2668 O O . ALA B 1 64 ? -30.718 26.074 -4.196 1.00 70.42 55 ALA B O 1
ATOM 2670 N N . PHE B 1 65 ? -31.058 24.548 -2.558 1.00 66.07 56 PHE B N 1
ATOM 2671 C CA . PHE B 1 65 ? -32.513 24.522 -2.671 1.00 68.60 56 PHE B CA 1
ATOM 2672 C C . PHE B 1 65 ? -33.191 25.375 -1.613 1.00 71.20 56 PHE B C 1
ATOM 2673 O O . PHE B 1 65 ? -34.411 25.296 -1.432 1.00 76.27 56 PHE B O 1
ATOM 2681 N N . GLN B 1 66 ? -32.380 26.178 -0.923 1.00 72.38 57 GLN B N 1
ATOM 2682 C CA . GLN B 1 66 ? -32.814 27.145 0.105 1.00 77.29 57 GLN B CA 1
ATOM 2683 C C . GLN B 1 66 ? -33.525 26.553 1.325 1.00 75.65 57 GLN B C 1
ATOM 2684 O O . GLN B 1 66 ? -34.332 27.222 1.975 1.00 73.69 57 GLN B O 1
ATOM 2690 N N . LYS B 1 67 ? -33.220 25.289 1.613 1.00 77.79 58 LYS B N 1
ATOM 2691 C CA . LYS B 1 67 ? -33.578 24.658 2.874 1.00 78.84 58 LYS B CA 1
ATOM 2692 C C . LYS B 1 67 ? -32.431 24.953 3.832 1.00 79.60 58 LYS B C 1
ATOM 2693 O O . LYS B 1 67 ? -31.261 24.876 3.446 1.00 82.13 58 LYS B O 1
ATOM 2699 N N . GLU B 1 68 ? -32.757 25.317 5.068 1.00 81.20 59 GLU B N 1
ATOM 2700 C CA . GLU B 1 68 ? -31.724 25.584 6.068 1.00 83.44 59 GLU B CA 1
ATOM 2701 C C . GLU B 1 68 ? -31.222 24.282 6.678 1.00 80.78 59 GLU B C 1
ATOM 2702 O O . GLU B 1 68 ? -31.954 23.288 6.716 1.00 80.77 59 GLU B O 1
ATOM 2708 N N . MET B 1 69 ? -29.977 24.301 7.154 1.00 79.42 60 MET B N 1
ATOM 2709 C CA . MET B 1 69 ? -29.333 23.115 7.719 1.00 77.53 60 MET B CA 1
ATOM 2710 C C . MET B 1 69 ? -30.017 22.608 8.987 1.00 79.57 60 MET B C 1
ATOM 2711 O O . MET B 1 69 ? -30.378 23.390 9.868 1.00 79.80 60 MET B O 1
ATOM 2716 N N . GLU B 1 70 ? -30.212 21.294 9.048 1.00 76.21 61 GLU B N 1
ATOM 2717 C CA . GLU B 1 70 ? -30.757 20.624 10.226 1.00 73.14 61 GLU B CA 1
ATOM 2718 C C . GLU B 1 70 ? -29.713 19.627 10.739 1.00 70.96 61 GLU B C 1
ATOM 2719 O O . GLU B 1 70 ? -28.691 19.413 10.078 1.00 66.35 61 GLU B O 1
ATOM 2725 N N . THR B 1 71 ? -29.960 19.035 11.909 1.00 62.83 62 THR B N 1
ATOM 2726 C CA . THR B 1 71 ? -29.104 17.975 12.454 1.00 59.88 62 THR B CA 1
ATOM 2727 C C . THR B 1 71 ? -28.948 16.806 11.461 1.00 53.44 62 THR B C 1
ATOM 2728 O O . THR B 1 71 ? -27.836 16.351 11.206 1.00 56.70 62 THR B O 1
ATOM 2732 N N . GLN B 1 72 ? -30.059 16.379 10.867 1.00 51.59 63 GLN B N 1
ATOM 2733 C CA . GLN B 1 72 ? -30.078 15.287 9.901 1.00 50.88 63 GLN B CA 1
ATOM 2734 C C . GLN B 1 72 ? -29.182 15.518 8.676 1.00 57.08 63 GLN B C 1
ATOM 2735 O O . GLN B 1 72 ? -28.768 14.559 8.029 1.00 55.06 63 GLN B O 1
ATOM 2741 N N . ASP B 1 73 ? -28.900 16.784 8.365 1.00 52.31 64 ASP B N 1
ATOM 2742 C CA . ASP B 1 73 ? -28.049 17.129 7.246 1.00 48.34 64 ASP B CA 1
ATOM 2743 C C . ASP B 1 73 ? -26.604 16.853 7.616 1.00 47.82 64 ASP B C 1
ATOM 2744 O O . ASP B 1 73 ? -25.865 16.265 6.825 1.00 49.49 64 ASP B O 1
ATOM 2749 N N . TYR B 1 74 ? -26.216 17.257 8.824 1.00 44.28 65 TYR B N 1
ATOM 2750 C CA . TYR B 1 74 ? -24.855 17.040 9.322 1.00 46.07 65 TYR B CA 1
ATOM 2751 C C . TYR B 1 74 ? -24.529 15.567 9.575 1.00 47.94 65 TYR B C 1
ATOM 2752 O O . TYR B 1 74 ? -23.363 15.168 9.500 1.00 46.28 65 TYR B O 1
ATOM 2761 N N . GLN B 1 75 ? -25.558 14.781 9.889 1.00 45.20 66 GLN B N 1
ATOM 2762 C CA . GLN B 1 75 ? -25.407 13.364 10.236 1.00 44.28 66 GLN B CA 1
ATOM 2763 C C . GLN B 1 75 ? -25.122 12.515 8.989 1.00 37.90 66 GLN B C 1
ATOM 2764 O O . GLN B 1 75 ? -24.282 11.618 9.026 1.00 45.02 66 GLN B O 1
ATOM 2770 N N . VAL B 1 76 ? -25.824 12.819 7.897 1.00 37.95 67 VAL B N 1
ATOM 2771 C CA . VAL B 1 76 ? -25.638 12.157 6.617 1.00 37.97 67 VAL B CA 1
ATOM 2772 C C . VAL B 1 76 ? -24.252 12.493 6.063 1.00 44.14 67 VAL B C 1
ATOM 2773 O O . VAL B 1 76 ? -23.520 11.599 5.634 1.00 43.10 67 VAL B O 1
ATOM 2777 N N . ALA B 1 77 ? -23.897 13.778 6.106 1.00 40.98 68 ALA B N 1
ATOM 2778 C CA . ALA B 1 77 ? -22.580 14.256 5.697 1.00 45.06 68 ALA B CA 1
ATOM 2779 C C . ALA B 1 77 ? -21.455 13.626 6.519 1.00 44.01 68 ALA B C 1
ATOM 2780 O O . ALA B 1 77 ? -20.388 13.326 5.982 1.00 43.04 68 ALA B O 1
ATOM 2782 N N . ALA B 1 78 ? -21.701 13.408 7.810 1.00 40.21 69 ALA B N 1
ATOM 2783 C CA . ALA B 1 78 ? -20.734 12.744 8.681 1.00 37.81 69 ALA B CA 1
ATOM 2784 C C . ALA B 1 78 ? -20.572 11.256 8.331 1.00 36.87 69 ALA B C 1
ATOM 2785 O O . ALA B 1 78 ? -19.449 10.732 8.292 1.00 34.57 69 ALA B O 1
ATOM 2787 N N . SER B 1 79 ? -21.705 10.598 8.076 1.00 32.11 70 SER B N 1
ATOM 2788 C CA A SER B 1 79 ? -21.724 9.186 7.687 0.50 34.05 70 SER B CA 1
ATOM 2789 C CA B SER B 1 79 ? -21.753 9.191 7.673 0.50 32.74 70 SER B CA 1
ATOM 2790 C C . SER B 1 79 ? -20.950 9.017 6.386 1.00 35.23 70 SER B C 1
ATOM 2791 O O . SER B 1 79 ? -20.083 8.135 6.276 1.00 38.24 70 SER B O 1
ATOM 2796 N N . LEU B 1 80 ? -21.240 9.887 5.422 1.00 36.18 71 LEU B N 1
ATOM 2797 C CA . LEU B 1 80 ? -20.583 9.861 4.130 1.00 36.43 71 LEU B CA 1
ATOM 2798 C C . LEU B 1 80 ? -19.072 10.026 4.254 1.00 39.00 71 LEU B C 1
ATOM 2799 O O . LEU B 1 80 ? -18.317 9.301 3.594 1.00 39.43 71 LEU B O 1
ATOM 2804 N N . GLU B 1 81 ? -18.633 10.947 5.113 1.00 38.22 72 GLU B N 1
ATOM 2805 C CA . GLU B 1 81 ? -17.193 11.183 5.329 1.00 39.73 72 GLU B CA 1
ATOM 2806 C C . GLU B 1 81 ? -16.489 10.074 6.131 1.00 41.86 72 GLU B C 1
ATOM 2807 O O . GLU B 1 81 ? -15.276 9.838 5.952 1.00 38.71 72 GLU B O 1
ATOM 2813 N N . MET B 1 82 ? -17.238 9.396 7.006 1.00 35.28 73 MET B N 1
ATOM 2814 C CA . MET B 1 82 ? -16.736 8.195 7.681 1.00 36.61 73 MET B CA 1
ATOM 2815 C C . MET B 1 82 ? -16.468 7.076 6.666 1.00 39.32 73 MET B C 1
ATOM 2816 O O . MET B 1 82 ? -15.464 6.374 6.791 1.00 33.75 73 MET B O 1
ATOM 2821 N N . ILE B 1 83 ? -17.352 6.925 5.664 1.00 28.52 74 ILE B N 1
ATOM 2822 C CA . ILE B 1 83 ? -17.093 6.015 4.536 1.00 34.60 74 ILE B CA 1
ATOM 2823 C C . ILE B 1 83 ? -15.799 6.390 3.805 1.00 37.62 74 ILE B C 1
ATOM 2824 O O . ILE B 1 83 ? -14.906 5.544 3.652 1.00 36.03 74 ILE B O 1
ATOM 2829 N N . HIS B 1 84 ? -15.673 7.658 3.399 1.00 36.30 75 HIS B N 1
ATOM 2830 C CA . HIS B 1 84 ? -14.448 8.101 2.715 1.00 35.98 75 HIS B CA 1
ATOM 2831 C C . HIS B 1 84 ? -13.205 7.840 3.574 1.00 35.65 75 HIS B C 1
ATOM 2832 O O . HIS B 1 84 ? -12.181 7.346 3.066 1.00 39.64 75 HIS B O 1
ATOM 2839 N N . THR B 1 85 ? -13.307 8.120 4.874 1.00 35.38 76 THR B N 1
ATOM 2840 C CA . THR B 1 85 ? -12.178 7.926 5.796 1.00 34.10 76 THR B CA 1
ATOM 2841 C C . THR B 1 85 ? -11.728 6.453 5.878 1.00 38.38 76 THR B C 1
ATOM 2842 O O . THR B 1 85 ? -10.530 6.159 5.768 1.00 33.69 76 THR B O 1
ATOM 2846 N N . TYR B 1 86 ? -12.684 5.532 6.028 1.00 31.39 77 TYR B N 1
ATOM 2847 C CA . TYR B 1 86 ? -12.374 4.105 6.041 1.00 30.13 77 TYR B CA 1
ATOM 2848 C C . TYR B 1 86 ? -11.655 3.663 4.775 1.00 29.85 77 TYR B C 1
ATOM 2849 O O . TYR B 1 86 ? -10.633 2.969 4.869 1.00 35.05 77 TYR B O 1
ATOM 2858 N N . SER B 1 87 ? -12.161 4.063 3.608 1.00 30.19 78 SER B N 1
ATOM 2859 C CA . SER B 1 87 ? -11.548 3.609 2.346 1.00 40.61 78 SER B CA 1
ATOM 2860 C C . SER B 1 87 ? -10.086 3.999 2.225 1.00 39.98 78 SER B C 1
ATOM 2861 O O . SER B 1 87 ? -9.303 3.217 1.689 1.00 40.81 78 SER B O 1
ATOM 2864 N N . LEU B 1 88 ? -9.728 5.181 2.752 1.00 41.90 79 LEU B N 1
ATOM 2865 C CA . LEU B 1 88 ? -8.334 5.656 2.753 1.00 38.88 79 LEU B CA 1
ATOM 2866 C C . LEU B 1 88 ? -7.468 4.816 3.633 1.00 39.02 79 LEU B C 1
ATOM 2867 O O . LEU B 1 88 ? -6.351 4.503 3.240 1.00 44.32 79 LEU B O 1
ATOM 2872 N N . ILE B 1 89 ? -7.959 4.461 4.828 1.00 36.92 80 ILE B N 1
ATOM 2873 C CA . ILE B 1 89 ? -7.214 3.579 5.747 1.00 39.04 80 ILE B CA 1
ATOM 2874 C C . ILE B 1 89 ? -6.887 2.226 5.108 1.00 42.20 80 ILE B C 1
ATOM 2875 O O . ILE B 1 89 ? -5.743 1.716 5.213 1.00 39.31 80 ILE B O 1
ATOM 2880 N N . HIS B 1 90 ? -7.879 1.646 4.433 1.00 36.60 81 HIS B N 1
ATOM 2881 C CA . HIS B 1 90 ? -7.674 0.361 3.796 1.00 35.09 81 HIS B CA 1
ATOM 2882 C C . HIS B 1 90 ? -6.803 0.502 2.537 1.00 36.85 81 HIS B C 1
ATOM 2883 O O . HIS B 1 90 ? -5.946 -0.335 2.306 1.00 37.36 81 HIS B O 1
ATOM 2890 N N . ASP B 1 91 ? -7.044 1.541 1.737 1.00 37.60 82 ASP B N 1
ATOM 2891 C CA . ASP B 1 91 ? -6.251 1.806 0.523 1.00 43.05 82 ASP B CA 1
ATOM 2892 C C . ASP B 1 91 ? -4.784 2.087 0.839 1.00 36.37 82 ASP B C 1
ATOM 2893 O O . ASP B 1 91 ? -3.932 1.744 0.042 1.00 45.19 82 ASP B O 1
ATOM 2898 N N . ASP B 1 92 ? -4.501 2.702 1.987 1.00 41.93 83 ASP B N 1
ATOM 2899 C CA . ASP B 1 92 ? -3.108 2.950 2.417 1.00 49.19 83 ASP B CA 1
ATOM 2900 C C . ASP B 1 92 ? -2.274 1.705 2.776 1.00 51.04 83 ASP B C 1
ATOM 2901 O O . ASP B 1 92 ? -1.040 1.777 2.762 1.00 47.39 83 ASP B O 1
ATOM 2906 N N . LEU B 1 93 ? -2.931 0.593 3.119 1.00 45.32 84 LEU B N 1
ATOM 2907 C CA . LEU B 1 93 ? -2.241 -0.623 3.589 1.00 48.83 84 LEU B CA 1
ATOM 2908 C C . LEU B 1 93 ? -1.176 -1.174 2.620 1.00 45.39 84 LEU B C 1
ATOM 2909 O O . LEU B 1 93 ? -1.329 -1.014 1.413 1.00 42.77 84 LEU B O 1
ATOM 2914 N N . PRO B 1 94 ? -0.108 -1.828 3.149 1.00 46.47 85 PRO B N 1
ATOM 2915 C CA . PRO B 1 94 ? 0.925 -2.439 2.303 1.00 50.77 85 PRO B CA 1
ATOM 2916 C C . PRO B 1 94 ? 0.362 -3.271 1.148 1.00 52.41 85 PRO B C 1
ATOM 2917 O O . PRO B 1 94 ? 0.831 -3.132 0.013 1.00 50.27 85 PRO B O 1
ATOM 2921 N N . ALA B 1 95 ? -0.675 -4.070 1.426 1.00 49.86 86 ALA B N 1
ATOM 2922 C CA . ALA B 1 95 ? -1.314 -4.909 0.408 1.00 42.44 86 ALA B CA 1
ATOM 2923 C C . ALA B 1 95 ? -1.968 -4.122 -0.726 1.00 41.21 86 ALA B C 1
ATOM 2924 O O . ALA B 1 95 ? -2.150 -4.664 -1.814 1.00 43.32 86 ALA B O 1
ATOM 2926 N N . MET B 1 96 ? -2.312 -2.851 -0.481 1.00 41.98 87 MET B N 1
ATOM 2927 C CA . MET B 1 96 ? -3.036 -2.036 -1.460 1.00 51.26 87 MET B CA 1
ATOM 2928 C C . MET B 1 96 ? -2.112 -0.948 -2.060 1.00 52.86 87 MET B C 1
ATOM 2929 O O . MET B 1 96 ? -1.149 -1.286 -2.745 1.00 54.38 87 MET B O 1
ATOM 2934 N N . ASP B 1 97 ? -2.379 0.334 -1.796 1.00 51.06 88 ASP B N 1
ATOM 2935 C CA . ASP B 1 97 ? -1.475 1.411 -2.269 1.00 57.56 88 ASP B CA 1
ATOM 2936 C C . ASP B 1 97 ? -0.138 1.522 -1.523 1.00 56.42 88 ASP B C 1
ATOM 2937 O O . ASP B 1 97 ? 0.821 2.051 -2.085 1.00 61.25 88 ASP B O 1
ATOM 2942 N N . ASP B 1 98 ? -0.067 1.011 -0.288 1.00 52.96 89 ASP B N 1
ATOM 2943 C CA . ASP B 1 98 ? 1.184 0.984 0.506 1.00 51.11 89 ASP B CA 1
ATOM 2944 C C . ASP B 1 98 ? 1.766 2.401 0.700 1.00 56.85 89 ASP B C 1
ATOM 2945 O O . ASP B 1 98 ? 2.884 2.696 0.259 1.00 54.25 89 ASP B O 1
ATOM 2950 N N . ASP B 1 99 ? 0.993 3.270 1.347 1.00 52.26 90 ASP B N 1
ATOM 2951 C CA . ASP B 1 99 ? 1.407 4.656 1.552 1.00 52.99 90 ASP B CA 1
ATOM 2952 C C . ASP B 1 99 ? 1.843 4.847 2.988 1.00 53.46 90 ASP B C 1
ATOM 2953 O O . ASP B 1 99 ? 1.107 4.499 3.917 1.00 50.77 90 ASP B O 1
ATOM 2958 N N . ASP B 1 100 ? 3.045 5.403 3.156 1.00 45.70 91 ASP B N 1
ATOM 2959 C CA . ASP B 1 100 ? 3.609 5.709 4.476 1.00 53.19 91 ASP B CA 1
ATOM 2960 C C . ASP B 1 100 ? 3.097 7.031 5.022 1.00 46.97 91 ASP B C 1
ATOM 2961 O O . ASP B 1 100 ? 3.093 7.235 6.235 1.00 55.31 91 ASP B O 1
ATOM 2966 N N . LEU B 1 101 ? 2.675 7.929 4.132 1.00 56.23 92 LEU B N 1
ATOM 2967 C CA . LEU B 1 101 ? 2.245 9.284 4.530 1.00 55.15 92 LEU B CA 1
ATOM 2968 C C . LEU B 1 101 ? 0.960 9.746 3.864 1.00 57.65 92 LEU B C 1
ATOM 2969 O O . LEU B 1 101 ? 0.720 9.486 2.679 1.00 51.66 92 LEU B O 1
ATOM 2974 N N . ARG B 1 102 ? 0.157 10.457 4.648 1.00 55.88 93 ARG B N 1
ATOM 2975 C CA . ARG B 1 102 ? -1.088 11.063 4.205 1.00 61.47 93 ARG B CA 1
ATOM 2976 C C . ARG B 1 102 ? -1.211 12.373 4.967 1.00 66.54 93 ARG B C 1
ATOM 2977 O O . ARG B 1 102 ? -1.099 12.389 6.209 1.00 66.58 93 ARG B O 1
ATOM 2985 N N . ARG B 1 103 ? -1.421 13.460 4.219 1.00 68.38 94 ARG B N 1
ATOM 2986 C CA . ARG B 1 103 ? -1.482 14.821 4.767 1.00 72.62 94 ARG B CA 1
ATOM 2987 C C . ARG B 1 103 ? -0.220 15.176 5.572 1.00 73.98 94 ARG B C 1
ATOM 2988 O O . ARG B 1 103 ? -0.306 15.796 6.637 1.00 75.03 94 ARG B O 1
ATOM 2996 N N . GLY B 1 104 ? 0.941 14.743 5.071 1.00 75.46 95 GLY B N 1
ATOM 2997 C CA . GLY B 1 104 ? 2.244 15.009 5.704 1.00 72.98 95 GLY B CA 1
ATOM 2998 C C . GLY B 1 104 ? 2.537 14.289 7.016 1.00 71.70 95 GLY B C 1
ATOM 2999 O O . GLY B 1 104 ? 3.590 14.495 7.613 1.00 71.44 95 GLY B O 1
ATOM 3000 N N . LYS B 1 105 ? 1.605 13.452 7.463 1.00 70.99 96 LYS B N 1
ATOM 3001 C CA . LYS B 1 105 ? 1.713 12.715 8.725 1.00 65.33 96 LYS B CA 1
ATOM 3002 C C . LYS B 1 105 ? 1.722 11.213 8.410 1.00 61.60 96 LYS B C 1
ATOM 3003 O O . LYS B 1 105 ? 1.260 10.823 7.333 1.00 60.61 96 LYS B O 1
ATOM 3009 N N . PRO B 1 106 ? 2.259 10.369 9.322 1.00 61.60 97 PRO B N 1
ATOM 3010 C CA . PRO B 1 106 ? 2.224 8.922 9.044 1.00 62.25 97 PRO B CA 1
ATOM 3011 C C . PRO B 1 106 ? 0.805 8.350 8.878 1.00 57.08 97 PRO B C 1
ATOM 3012 O O . PRO B 1 106 ? -0.164 8.876 9.446 1.00 50.61 97 PRO B O 1
ATOM 3016 N N . THR B 1 107 ? 0.687 7.299 8.075 1.00 57.82 98 THR B N 1
ATOM 3017 C CA . THR B 1 107 ? -0.618 6.693 7.815 1.00 50.78 98 THR B CA 1
ATOM 3018 C C . THR B 1 107 ? -1.065 5.841 8.994 1.00 49.34 98 THR B C 1
ATOM 3019 O O . THR B 1 107 ? -0.284 5.610 9.913 1.00 44.78 98 THR B O 1
ATOM 3023 N N . ASN B 1 108 ? -2.326 5.400 8.981 1.00 48.34 99 ASN B N 1
ATOM 3024 C CA . ASN B 1 108 ? -2.909 4.703 10.140 1.00 45.46 99 ASN B CA 1
ATOM 3025 C C . ASN B 1 108 ? -2.099 3.479 10.585 1.00 45.88 99 ASN B C 1
ATOM 3026 O O . ASN B 1 108 ? -1.784 3.341 11.769 1.00 50.30 99 ASN B O 1
ATOM 3031 N N . HIS B 1 109 ? -1.717 2.632 9.629 1.00 42.56 100 HIS B N 1
ATOM 3032 C CA . HIS B 1 109 ? -1.013 1.391 9.939 1.00 48.55 100 HIS B CA 1
ATOM 3033 C C . HIS B 1 109 ? 0.454 1.601 10.328 1.00 52.95 100 HIS B C 1
ATOM 3034 O O . HIS B 1 109 ? 1.035 0.754 11.001 1.00 48.53 100 HIS B O 1
ATOM 3041 N N . LYS B 1 110 ? 1.045 2.716 9.890 1.00 54.62 101 LYS B N 1
ATOM 3042 C CA . LYS B 1 110 ? 2.409 3.066 10.287 1.00 54.24 101 LYS B CA 1
ATOM 3043 C C . LYS B 1 110 ? 2.441 3.444 11.768 1.00 53.16 101 LYS B C 1
ATOM 3044 O O . LYS B 1 110 ? 3.384 3.103 12.481 1.00 54.84 101 LYS B O 1
ATOM 3050 N N . VAL B 1 111 ? 1.397 4.127 12.225 1.00 45.09 102 VAL B N 1
ATOM 3051 C CA . VAL B 1 111 ? 1.249 4.460 13.642 1.00 48.80 102 VAL B CA 1
ATOM 3052 C C . VAL B 1 111 ? 0.756 3.272 14.478 1.00 55.61 102 VAL B C 1
ATOM 3053 O O . VAL B 1 111 ? 1.271 3.020 15.574 1.00 54.51 102 VAL B O 1
ATOM 3057 N N . PHE B 1 112 ? -0.244 2.544 13.975 1.00 51.46 103 PHE B N 1
ATOM 3058 C CA . PHE B 1 112 ? -0.969 1.605 14.838 1.00 47.24 103 PHE B CA 1
ATOM 3059 C C . PHE B 1 112 ? -0.757 0.123 14.573 1.00 46.49 103 PHE B C 1
ATOM 3060 O O . PHE B 1 112 ? -1.258 -0.706 15.325 1.00 49.41 103 PHE B O 1
ATOM 3068 N N . GLY B 1 113 ? -0.014 -0.217 13.520 1.00 43.16 104 GLY B N 1
ATOM 3069 C CA . GLY B 1 113 ? 0.049 -1.600 13.051 1.00 46.96 104 GLY B CA 1
ATOM 3070 C C . GLY B 1 113 ? -1.088 -1.896 12.061 1.00 47.33 104 GLY B C 1
ATOM 3071 O O . GLY B 1 113 ? -2.124 -1.213 12.052 1.00 44.33 104 GLY B O 1
ATOM 3072 N N . GLU B 1 114 ? -0.891 -2.917 11.232 1.00 43.80 105 GLU B N 1
ATOM 3073 C CA . GLU B 1 114 ? -1.850 -3.260 10.179 1.00 47.23 105 GLU B CA 1
ATOM 3074 C C . GLU B 1 114 ? -3.188 -3.782 10.728 1.00 44.36 105 GLU B C 1
ATOM 3075 O O . GLU B 1 114 ? -4.248 -3.372 10.252 1.00 45.63 105 GLU B O 1
ATOM 3081 N N . ALA B 1 115 ? -3.114 -4.660 11.730 1.00 42.16 106 ALA B N 1
ATOM 3082 C CA . ALA B 1 115 ? -4.284 -5.254 12.365 1.00 47.92 106 ALA B CA 1
ATOM 3083 C C . ALA B 1 115 ? -5.251 -4.173 12.850 1.00 45.65 106 ALA B C 1
ATOM 3084 O O . ALA B 1 115 ? -6.428 -4.198 12.489 1.00 47.11 106 ALA B O 1
ATOM 3086 N N . THR B 1 116 ? -4.730 -3.199 13.607 1.00 43.93 107 THR B N 1
ATOM 3087 C CA . THR B 1 116 ? -5.506 -2.029 14.056 1.00 41.10 107 THR B CA 1
ATOM 3088 C C . THR B 1 116 ? -6.062 -1.149 12.928 1.00 37.08 107 THR B C 1
ATOM 3089 O O . THR B 1 116 ? -7.212 -0.712 13.006 1.00 40.99 107 THR B O 1
ATOM 3093 N N . ALA B 1 117 ? -5.261 -0.897 11.888 1.00 34.74 108 ALA B N 1
ATOM 3094 C CA . ALA B 1 117 ? -5.729 -0.135 10.732 1.00 35.24 108 ALA B CA 1
ATOM 3095 C C . ALA B 1 117 ? -6.922 -0.830 10.055 1.00 32.17 108 ALA B C 1
ATOM 3096 O O . ALA B 1 117 ? -7.937 -0.175 9.782 1.00 37.30 108 ALA B O 1
ATOM 3098 N N . ILE B 1 118 ? -6.803 -2.144 9.828 1.00 34.82 109 ILE B N 1
ATOM 3099 C CA . ILE B 1 118 ? -7.882 -2.934 9.196 1.00 37.98 109 ILE B CA 1
ATOM 3100 C C . ILE B 1 118 ? -9.186 -2.785 10.007 1.00 34.00 109 ILE B C 1
ATOM 3101 O O . ILE B 1 118 ? -10.237 -2.474 9.447 1.00 37.16 109 ILE B O 1
ATOM 3106 N N . LEU B 1 119 ? -9.073 -2.961 11.324 1.00 36.40 110 LEU B N 1
ATOM 3107 C CA . LEU B 1 119 ? -10.196 -2.844 12.252 1.00 31.90 110 LEU B CA 1
ATOM 3108 C C . LEU B 1 119 ? -10.770 -1.439 12.343 1.00 30.50 110 LEU B C 1
ATOM 3109 O O . LEU B 1 119 ? -11.983 -1.287 12.405 1.00 39.48 110 LEU B O 1
ATOM 3114 N N . ALA B 1 120 ? -9.927 -0.408 12.296 1.00 30.94 111 ALA B N 1
ATOM 3115 C CA . ALA B 1 120 ? -10.418 0.968 12.296 1.00 32.04 111 ALA B CA 1
ATOM 3116 C C . ALA B 1 120 ? -11.256 1.256 11.049 1.00 35.22 111 ALA B C 1
ATOM 3117 O O . ALA B 1 120 ? -12.315 1.869 11.138 1.00 32.65 111 ALA B O 1
ATOM 3119 N N . GLY B 1 121 ? -10.781 0.778 9.901 1.00 32.43 112 GLY B N 1
ATOM 3120 C CA . GLY B 1 121 ? -11.524 0.876 8.650 1.00 33.39 112 GLY B CA 1
ATOM 3121 C C . GLY B 1 121 ? -12.844 0.132 8.753 1.00 30.85 112 GLY B C 1
ATOM 3122 O O . GLY B 1 121 ? -13.895 0.699 8.455 1.00 36.59 112 GLY B O 1
ATOM 3123 N N . ASP B 1 122 ? -12.794 -1.125 9.205 1.00 33.60 113 ASP B N 1
ATOM 3124 C CA . ASP B 1 122 ? -14.030 -1.897 9.462 1.00 36.42 113 ASP B CA 1
ATOM 3125 C C . ASP B 1 122 ? -14.996 -1.184 10.421 1.00 38.23 113 ASP B C 1
ATOM 3126 O O . ASP B 1 122 ? -16.225 -1.129 10.169 1.00 37.55 113 ASP B O 1
ATOM 3131 N N . GLY B 1 123 ? -14.439 -0.652 11.516 1.00 34.14 114 GLY B N 1
ATOM 3132 C CA . GLY B 1 123 ? -15.199 0.109 12.508 1.00 31.35 114 GLY B CA 1
ATOM 3133 C C . GLY B 1 123 ? -15.857 1.368 11.949 1.00 39.65 114 GLY B C 1
ATOM 3134 O O . GLY B 1 123 ? -17.046 1.639 12.195 1.00 32.89 114 GLY B O 1
ATOM 3135 N N . LEU B 1 124 ? -15.102 2.132 11.168 1.00 30.76 115 LEU B N 1
ATOM 3136 C CA . LEU B 1 124 ? -15.664 3.314 10.478 1.00 37.72 115 LEU B CA 1
ATOM 3137 C C . LEU B 1 124 ? -16.747 3.025 9.433 1.00 37.77 115 LEU B C 1
ATOM 3138 O O . LEU B 1 124 ? -17.707 3.783 9.313 1.00 36.18 115 LEU B O 1
ATOM 3143 N N . LEU B 1 125 ? -16.580 1.938 8.675 1.00 35.16 116 LEU B N 1
ATOM 3144 C CA . LEU B 1 125 ? -17.576 1.533 7.692 1.00 33.88 116 LEU B CA 1
ATOM 3145 C C . LEU B 1 125 ? -18.871 1.150 8.411 1.00 34.64 116 LEU B C 1
ATOM 3146 O O . LEU B 1 125 ? -19.946 1.636 8.049 1.00 33.68 116 LEU B O 1
ATOM 3151 N N . THR B 1 126 ? -18.761 0.295 9.418 1.00 32.60 117 THR B N 1
ATOM 3152 C CA . THR B 1 126 ? -19.936 -0.094 10.186 1.00 40.37 117 THR B CA 1
ATOM 3153 C C . THR B 1 126 ? -20.509 1.135 10.882 1.00 36.53 117 THR B C 1
ATOM 3154 O O . THR B 1 126 ? -21.720 1.336 10.852 1.00 36.17 117 THR B O 1
ATOM 3158 N N . GLY B 1 127 ? -19.631 1.955 11.467 1.00 36.16 118 GLY B N 1
ATOM 3159 C CA . GLY B 1 127 ? -20.014 3.214 12.137 1.00 36.79 118 GLY B CA 1
ATOM 3160 C C . GLY B 1 127 ? -20.865 4.144 11.282 1.00 43.14 118 GLY B C 1
ATOM 3161 O O . GLY B 1 127 ? -21.821 4.738 11.770 1.00 40.78 118 GLY B O 1
ATOM 3162 N N . ALA B 1 128 ? -20.512 4.281 10.006 1.00 40.56 119 ALA B N 1
ATOM 3163 C CA . ALA B 1 128 ? -21.291 5.117 9.082 1.00 37.18 119 ALA B CA 1
ATOM 3164 C C . ALA B 1 128 ? -22.726 4.649 8.919 1.00 42.34 119 ALA B C 1
ATOM 3165 O O . ALA B 1 128 ? -23.661 5.480 8.875 1.00 39.56 119 ALA B O 1
ATOM 3167 N N . PHE B 1 129 ? -22.914 3.328 8.818 1.00 37.88 120 PHE B N 1
ATOM 3168 C CA . PHE B 1 129 ? -24.278 2.789 8.737 1.00 37.03 120 PHE B CA 1
ATOM 3169 C C . PHE B 1 129 ? -25.026 2.911 10.052 1.00 38.93 120 PHE B C 1
ATOM 3170 O O . PHE B 1 129 ? -26.221 3.188 10.046 1.00 37.49 120 PHE B O 1
ATOM 3178 N N . GLN B 1 130 ? -24.318 2.723 11.162 1.00 31.91 121 GLN B N 1
ATOM 3179 C CA . GLN B 1 130 ? -24.925 2.877 12.484 1.00 46.23 121 GLN B CA 1
ATOM 3180 C C . GLN B 1 130 ? -25.452 4.298 12.687 1.00 46.96 121 GLN B C 1
ATOM 3181 O O . GLN B 1 130 ? -26.621 4.481 13.037 1.00 44.10 121 GLN B O 1
ATOM 3187 N N . LEU B 1 131 ? -24.592 5.275 12.417 1.00 41.77 122 LEU B N 1
ATOM 3188 C CA . LEU B 1 131 ? -24.946 6.701 12.482 1.00 38.96 122 LEU B CA 1
ATOM 3189 C C . LEU B 1 131 ? -26.155 7.053 11.632 1.00 41.67 122 LEU B C 1
ATOM 3190 O O . LEU B 1 131 ? -27.074 7.707 12.114 1.00 47.08 122 LEU B O 1
ATOM 3195 N N . LEU B 1 132 ? -26.153 6.619 10.376 1.00 36.87 123 LEU B N 1
ATOM 3196 C CA . LEU B 1 132 ? -27.302 6.808 9.498 1.00 44.93 123 LEU B CA 1
ATOM 3197 C C . LEU B 1 132 ? -28.590 6.150 10.032 1.00 51.83 123 LEU B C 1
ATOM 3198 O O . LEU B 1 132 ? -29.690 6.704 9.882 1.00 58.01 123 LEU B O 1
ATOM 3203 N N . SER B 1 133 ? -28.446 4.984 10.659 1.00 46.78 124 SER B N 1
ATOM 3204 C CA . SER B 1 133 ? -29.584 4.271 11.220 1.00 48.38 124 SER B CA 1
ATOM 3205 C C . SER B 1 133 ? -30.102 4.950 12.502 1.00 39.18 124 SER B C 1
ATOM 3206 O O . SER B 1 133 ? -31.261 4.787 12.866 1.00 44.20 124 SER B O 1
ATOM 3209 N N . LEU B 1 134 ? -29.231 5.687 13.185 1.00 38.65 125 LEU B N 1
ATOM 3210 C CA . LEU B 1 134 ? -29.589 6.376 14.423 1.00 42.04 125 LEU B CA 1
ATOM 3211 C C . LEU B 1 134 ? -29.788 7.881 14.237 1.00 49.01 125 LEU B C 1
ATOM 3212 O O . LEU B 1 134 ? -29.892 8.625 15.226 1.00 49.07 125 LEU B O 1
ATOM 3217 N N . SER B 1 135 ? -29.833 8.320 12.982 1.00 46.94 126 SER B N 1
ATOM 3218 C CA . SER B 1 135 ? -29.914 9.740 12.664 1.00 50.17 126 SER B CA 1
ATOM 3219 C C . SER B 1 135 ? -31.343 10.267 12.829 1.00 52.68 126 SER B C 1
ATOM 3220 O O . SER B 1 135 ? -32.272 9.495 13.097 1.00 49.80 126 SER B O 1
ATOM 3223 N N . GLN B 1 136 ? -31.511 11.576 12.649 1.00 50.69 127 GLN B N 1
ATOM 3224 C CA . GLN B 1 136 ? -32.802 12.232 12.823 1.00 52.04 127 GLN B CA 1
ATOM 3225 C C . GLN B 1 136 ? -33.533 12.368 11.499 1.00 54.50 127 GLN B C 1
ATOM 3226 O O . GLN B 1 136 ? -34.188 13.375 11.247 1.00 59.36 127 GLN B O 1
ATOM 3232 N N . LEU B 1 137 ? -33.387 11.360 10.648 1.00 53.28 128 LEU B N 1
ATOM 3233 C CA . LEU B 1 137 ? -34.180 11.242 9.438 1.00 53.75 128 LEU B CA 1
ATOM 3234 C C . LEU B 1 137 ? -35.444 10.466 9.788 1.00 55.37 128 LEU B C 1
ATOM 3235 O O . LEU B 1 137 ? -35.440 9.663 10.725 1.00 55.48 128 LEU B O 1
ATOM 3240 N N . GLY B 1 138 ? -36.513 10.698 9.028 1.00 53.89 129 GLY B N 1
ATOM 3241 C CA . GLY B 1 138 ? -37.727 9.892 9.139 1.00 58.51 129 GLY B CA 1
ATOM 3242 C C . GLY B 1 138 ? -37.480 8.542 8.492 1.00 63.25 129 GLY B C 1
ATOM 3243 O O . GLY B 1 138 ? -36.560 8.408 7.697 1.00 62.71 129 GLY B O 1
ATOM 3244 N N . LEU B 1 139 ? -38.313 7.555 8.818 1.00 62.65 130 LEU B N 1
ATOM 3245 C CA . LEU B 1 139 ? -38.110 6.160 8.400 1.00 61.60 130 LEU B CA 1
ATOM 3246 C C . LEU B 1 139 ? -37.917 5.944 6.896 1.00 61.79 130 LEU B C 1
ATOM 3247 O O . LEU B 1 139 ? -37.036 5.186 6.487 1.00 57.74 130 LEU B O 1
ATOM 3252 N N . SER B 1 140 ? -38.724 6.614 6.081 1.00 53.36 131 SER B N 1
ATOM 3253 C CA . SER B 1 140 ? -38.698 6.387 4.643 1.00 55.69 131 SER B CA 1
ATOM 3254 C C . SER B 1 140 ? -37.413 6.897 3.968 1.00 57.51 131 SER B C 1
ATOM 3255 O O . SER B 1 140 ? -36.874 6.253 3.060 1.00 55.39 131 SER B O 1
ATOM 3258 N N . GLU B 1 141 ? -36.933 8.048 4.431 1.00 56.50 132 GLU B N 1
ATOM 3259 C CA . GLU B 1 141 ? -35.721 8.658 3.908 1.00 57.47 132 GLU B CA 1
ATOM 3260 C C . GLU B 1 141 ? -34.488 7.991 4.502 1.00 52.26 132 GLU B C 1
ATOM 3261 O O . GLU B 1 141 ? -33.448 7.967 3.870 1.00 44.10 132 GLU B O 1
ATOM 3267 N N . LYS B 1 142 ? -34.608 7.486 5.729 1.00 47.59 133 LYS B N 1
ATOM 3268 C CA . LYS B 1 142 ? -33.520 6.792 6.406 1.00 47.73 133 LYS B CA 1
ATOM 3269 C C . LYS B 1 142 ? -33.201 5.503 5.655 1.00 49.90 133 LYS B C 1
ATOM 3270 O O . LYS B 1 142 ? -32.034 5.207 5.399 1.00 44.00 133 LYS B O 1
ATOM 3276 N N . VAL B 1 143 ? -34.256 4.782 5.273 1.00 39.80 134 VAL B N 1
ATOM 3277 C CA . VAL B 1 143 ? -34.159 3.551 4.501 1.00 42.72 134 VAL B CA 1
ATOM 3278 C C . VAL B 1 143 ? -33.639 3.816 3.092 1.00 44.74 134 VAL B C 1
ATOM 3279 O O . VAL B 1 143 ? -32.740 3.111 2.624 1.00 46.03 134 VAL B O 1
ATOM 3283 N N . LEU B 1 144 ? -34.163 4.854 2.441 1.00 41.97 135 LEU B N 1
ATOM 3284 C CA . LEU B 1 144 ? -33.693 5.240 1.111 1.00 43.76 135 LEU B CA 1
ATOM 3285 C C . LEU B 1 144 ? -32.189 5.570 1.094 1.00 38.18 135 LEU B C 1
ATOM 3286 O O . LEU B 1 144 ? -31.460 5.109 0.218 1.00 41.13 135 LEU B O 1
ATOM 3291 N N . LEU B 1 145 ? -31.731 6.353 2.061 1.00 38.77 136 LEU B N 1
ATOM 3292 C CA . LEU B 1 145 ? -30.332 6.784 2.059 1.00 41.54 136 LEU B CA 1
ATOM 3293 C C . LEU B 1 145 ? -29.362 5.668 2.470 1.00 38.24 136 LEU B C 1
ATOM 3294 O O . LEU B 1 145 ? -28.238 5.613 1.962 1.00 40.09 136 LEU B O 1
ATOM 3299 N N . MET B 1 146 ? -29.786 4.800 3.397 1.00 38.49 137 MET B N 1
ATOM 3300 C CA A MET B 1 146 ? -29.003 3.607 3.740 0.50 37.36 137 MET B CA 1
ATOM 3301 C CA B MET B 1 146 ? -28.990 3.618 3.733 0.50 36.77 137 MET B CA 1
ATOM 3302 C C . MET B 1 146 ? -28.818 2.736 2.492 1.00 40.09 137 MET B C 1
ATOM 3303 O O . MET B 1 146 ? -27.694 2.316 2.176 1.00 39.51 137 MET B O 1
ATOM 3312 N N . GLN B 1 147 ? -29.902 2.516 1.744 1.00 36.84 138 GLN B N 1
ATOM 3313 C CA . GLN B 1 147 ? -29.827 1.785 0.469 1.00 32.94 138 GLN B CA 1
ATOM 3314 C C . GLN B 1 147 ? -28.838 2.482 -0.483 1.00 41.10 138 GLN B C 1
ATOM 3315 O O . GLN B 1 147 ? -27.978 1.833 -1.109 1.00 33.33 138 GLN B O 1
ATOM 3321 N N . GLN B 1 148 ? -28.965 3.803 -0.596 1.00 40.33 139 GLN B N 1
ATOM 3322 C CA . GLN B 1 148 ? -28.123 4.559 -1.525 1.00 37.55 139 GLN B CA 1
ATOM 3323 C C . GLN B 1 148 ? -26.664 4.574 -1.098 1.00 31.25 139 GLN B C 1
ATOM 3324 O O . GLN B 1 148 ? -25.772 4.510 -1.946 1.00 36.58 139 GLN B O 1
ATOM 3330 N N . LEU B 1 149 ? -26.427 4.669 0.201 1.00 35.68 140 LEU B N 1
ATOM 3331 C CA . LEU B 1 149 ? -25.066 4.676 0.720 1.00 35.76 140 LEU B CA 1
ATOM 3332 C C . LEU B 1 149 ? -24.436 3.300 0.509 1.00 42.17 140 LEU B C 1
ATOM 3333 O O . LEU B 1 149 ? -23.281 3.217 0.106 1.00 34.09 140 LEU B O 1
ATOM 3338 N N . ALA B 1 150 ? -25.208 2.232 0.724 1.00 33.30 141 ALA B N 1
ATOM 3339 C CA . ALA B 1 150 ? -24.691 0.883 0.506 1.00 33.35 141 ALA B CA 1
ATOM 3340 C C . ALA B 1 150 ? -24.420 0.592 -0.962 1.00 35.90 141 ALA B C 1
ATOM 3341 O O . ALA B 1 150 ? -23.394 0.004 -1.295 1.00 36.47 141 ALA B O 1
ATOM 3343 N N . LYS B 1 151 ? -25.311 1.039 -1.843 1.00 38.97 142 LYS B N 1
ATOM 3344 C CA . LYS B 1 151 ? -25.079 0.954 -3.290 1.00 37.35 142 LYS B CA 1
ATOM 3345 C C . LYS B 1 151 ? -23.801 1.682 -3.729 1.00 38.40 142 LYS B C 1
ATOM 3346 O O . LYS B 1 151 ? -22.987 1.146 -4.517 1.00 37.66 142 LYS B O 1
ATOM 3352 N N . ALA B 1 152 ? -23.631 2.897 -3.215 1.00 34.86 143 ALA B N 1
ATOM 3353 C CA . ALA B 1 152 ? -22.485 3.731 -3.562 1.00 34.42 143 ALA B CA 1
ATOM 3354 C C . ALA B 1 152 ? -21.169 3.192 -3.009 1.00 36.00 143 ALA B C 1
ATOM 3355 O O . ALA B 1 152 ? -20.169 3.139 -3.740 1.00 35.50 143 ALA B O 1
ATOM 3357 N N . ALA B 1 153 ? -21.164 2.777 -1.739 1.00 33.60 144 ALA B N 1
ATOM 3358 C CA . ALA B 1 153 ? -19.920 2.332 -1.084 1.00 30.87 144 ALA B CA 1
ATOM 3359 C C . ALA B 1 153 ? -19.526 0.876 -1.323 1.00 35.17 144 ALA B C 1
ATOM 3360 O O . ALA B 1 153 ? -18.369 0.510 -1.110 1.00 33.81 144 ALA B O 1
ATOM 3362 N N . GLY B 1 154 ? -20.502 0.044 -1.693 1.00 29.85 145 GLY B N 1
ATOM 3363 C CA . GLY B 1 154 ? -20.313 -1.396 -1.706 1.00 30.90 145 GLY B CA 1
ATOM 3364 C C . GLY B 1 154 ? -19.951 -2.060 -3.012 1.00 29.86 145 GLY B C 1
ATOM 3365 O O . GLY B 1 154 ? -19.267 -1.472 -3.876 1.00 34.90 145 GLY B O 1
ATOM 3366 N N . ASN B 1 155 ? -20.372 -3.315 -3.121 1.00 31.02 146 ASN B N 1
ATOM 3367 C CA . ASN B 1 155 ? -20.185 -4.145 -4.341 1.00 35.03 146 ASN B CA 1
ATOM 3368 C C . ASN B 1 155 ? -20.671 -3.554 -5.649 1.00 37.74 146 ASN B C 1
ATOM 3369 O O . ASN B 1 155 ? -20.134 -3.856 -6.714 1.00 34.83 146 ASN B O 1
ATOM 3374 N N . GLN B 1 156 ? -21.698 -2.718 -5.580 1.00 41.25 147 GLN B N 1
ATOM 3375 C CA . GLN B 1 156 ? -22.214 -2.071 -6.776 1.00 43.77 147 GLN B CA 1
ATOM 3376 C C . GLN B 1 156 ? -21.464 -0.798 -7.087 1.00 47.30 147 GLN B C 1
ATOM 3377 O O . GLN B 1 156 ? -21.769 -0.167 -8.090 1.00 40.25 147 GLN B O 1
ATOM 3383 N N . GLY B 1 157 ? -20.521 -0.415 -6.217 1.00 35.87 148 GLY B N 1
ATOM 3384 C CA . GLY B 1 157 ? -19.855 0.887 -6.308 1.00 39.18 148 GLY B CA 1
ATOM 3385 C C . GLY B 1 157 ? -18.374 0.826 -5.965 1.00 34.42 148 GLY B C 1
ATOM 3386 O O . GLY B 1 157 ? -17.632 0.111 -6.609 1.00 35.64 148 GLY B O 1
ATOM 3387 N N . MET B 1 158 ? -17.988 1.543 -4.910 1.00 35.55 149 MET B N 1
ATOM 3388 C CA . MET B 1 158 ? -16.586 1.841 -4.557 1.00 36.93 149 MET B CA 1
ATOM 3389 C C . MET B 1 158 ? -15.657 0.606 -4.441 1.00 34.85 149 MET B C 1
ATOM 3390 O O . MET B 1 158 ? -14.511 0.633 -4.927 1.00 38.33 149 MET B O 1
ATOM 3395 N N . VAL B 1 159 ? -16.145 -0.460 -3.807 1.00 34.46 150 VAL B N 1
ATOM 3396 C CA . VAL B 1 159 ? -15.352 -1.690 -3.610 1.00 35.67 150 VAL B CA 1
ATOM 3397 C C . VAL B 1 159 ? -15.050 -2.385 -4.952 1.00 34.70 150 VAL B C 1
ATOM 3398 O O . VAL B 1 159 ? -13.915 -2.854 -5.174 1.00 34.08 150 VAL B O 1
ATOM 3402 N N . SER B 1 160 ? -16.033 -2.426 -5.852 1.00 34.00 151 SER B N 1
ATOM 3403 C CA . SER B 1 160 ? -15.803 -2.976 -7.213 1.00 34.18 151 SER B CA 1
ATOM 3404 C C . SER B 1 160 ? -14.837 -2.056 -7.967 1.00 40.45 151 SER B C 1
ATOM 3405 O O . SER B 1 160 ? -13.938 -2.539 -8.667 1.00 34.66 151 SER B O 1
ATOM 3408 N N . GLY B 1 161 ? -15.021 -0.741 -7.805 1.00 37.57 152 GLY B N 1
ATOM 3409 C CA . GLY B 1 161 ? -14.093 0.250 -8.384 1.00 46.09 152 GLY B CA 1
ATOM 3410 C C . GLY B 1 161 ? -12.663 0.060 -7.911 1.00 36.83 152 GLY B C 1
ATOM 3411 O O . GLY B 1 161 ? -11.732 0.048 -8.714 1.00 38.64 152 GLY B O 1
ATOM 3412 N N . GLN B 1 162 ? -12.489 -0.128 -6.605 1.00 36.89 153 GLN B N 1
ATOM 3413 C CA . GLN B 1 162 ? -11.163 -0.375 -6.036 1.00 34.57 153 GLN B CA 1
ATOM 3414 C C . GLN B 1 162 ? -10.517 -1.649 -6.585 1.00 39.23 153 GLN B C 1
ATOM 3415 O O . GLN B 1 162 ? -9.323 -1.652 -6.907 1.00 40.99 153 GLN B O 1
ATOM 3421 N N . MET B 1 163 ? -11.310 -2.711 -6.714 1.00 37.90 154 MET B N 1
ATOM 3422 C CA . MET B 1 163 ? -10.825 -3.954 -7.302 1.00 36.49 154 MET B CA 1
ATOM 3423 C C . MET B 1 163 ? -10.415 -3.762 -8.770 1.00 41.08 154 MET B C 1
ATOM 3424 O O . MET B 1 163 ? -9.363 -4.247 -9.182 1.00 40.42 154 MET B O 1
ATOM 3429 N N . GLY B 1 164 ? -11.240 -3.048 -9.537 1.00 36.65 155 GLY B N 1
ATOM 3430 C CA . GLY B 1 164 ? -10.974 -2.798 -10.958 1.00 45.67 155 GLY B CA 1
ATOM 3431 C C . GLY B 1 164 ? -9.702 -2.001 -11.181 1.00 44.83 155 GLY B C 1
ATOM 3432 O O . GLY B 1 164 ? -8.952 -2.266 -12.120 1.00 50.85 155 GLY B O 1
ATOM 3433 N N . ASP B 1 165 ? -9.457 -1.039 -10.293 1.00 40.99 156 ASP B N 1
ATOM 3434 C CA . ASP B 1 165 ? -8.273 -0.188 -10.345 1.00 47.41 156 ASP B CA 1
ATOM 3435 C C . ASP B 1 165 ? -6.989 -0.995 -10.138 1.00 50.04 156 ASP B C 1
ATOM 3436 O O . ASP B 1 165 ? -5.999 -0.804 -10.852 1.00 44.53 156 ASP B O 1
ATOM 3441 N N . ILE B 1 166 ? -7.036 -1.900 -9.165 1.00 46.45 157 ILE B N 1
ATOM 3442 C CA . ILE B 1 166 ? -5.946 -2.816 -8.874 1.00 46.90 157 ILE B CA 1
ATOM 3443 C C . ILE B 1 166 ? -5.709 -3.790 -10.028 1.00 47.93 157 ILE B C 1
ATOM 3444 O O . ILE B 1 166 ? -4.578 -3.991 -10.423 1.00 45.31 157 ILE B O 1
ATOM 3449 N N . GLU B 1 167 ? -6.775 -4.347 -10.597 1.00 43.80 158 GLU B N 1
ATOM 3450 C CA . GLU B 1 167 ? -6.640 -5.214 -11.767 1.00 50.76 158 GLU B CA 1
ATOM 3451 C C . GLU B 1 167 ? -5.924 -4.473 -12.923 1.00 54.22 158 GLU B C 1
ATOM 3452 O O . GLU B 1 167 ? -5.044 -5.039 -13.576 1.00 54.98 158 GLU B O 1
ATOM 3458 N N . GLY B 1 168 ? -6.259 -3.192 -13.103 1.00 54.96 159 GLY B N 1
ATOM 3459 C CA . GLY B 1 168 ? -5.661 -2.328 -14.122 1.00 60.88 159 GLY B CA 1
ATOM 3460 C C . GLY B 1 168 ? -4.172 -2.036 -13.986 1.00 63.67 159 GLY B C 1
ATOM 3461 O O . GLY B 1 168 ? -3.598 -1.367 -14.843 1.00 65.12 159 GLY B O 1
ATOM 3462 N N . GLU B 1 169 ? -3.548 -2.534 -12.919 1.00 65.23 160 GLU B N 1
ATOM 3463 C CA . GLU B 1 169 ? -2.097 -2.419 -12.744 1.00 75.95 160 GLU B CA 1
ATOM 3464 C C . GLU B 1 169 ? -1.292 -3.411 -13.591 1.00 79.14 160 GLU B C 1
ATOM 3465 O O . GLU B 1 169 ? -0.100 -3.203 -13.817 1.00 83.35 160 GLU B O 1
ATOM 3471 N N . LYS B 1 170 ? -1.931 -4.490 -14.039 1.00 81.12 161 LYS B N 1
ATOM 3472 C CA . LYS B 1 170 ? -1.284 -5.439 -14.951 1.00 87.01 161 LYS B CA 1
ATOM 3473 C C . LYS B 1 170 ? -1.818 -5.315 -16.385 1.00 90.87 161 LYS B C 1
ATOM 3474 O O . LYS B 1 170 ? -1.049 -5.069 -17.316 1.00 93.61 161 LYS B O 1
ATOM 3480 N N . VAL B 1 171 ? -3.129 -5.478 -16.553 1.00 92.41 162 VAL B N 1
ATOM 3481 C CA . VAL B 1 171 ? -3.782 -5.316 -17.854 1.00 93.84 162 VAL B CA 1
ATOM 3482 C C . VAL B 1 171 ? -3.803 -3.826 -18.217 1.00 93.15 162 VAL B C 1
ATOM 3483 O O . VAL B 1 171 ? -3.895 -2.971 -17.337 1.00 92.51 162 VAL B O 1
ATOM 3487 N N . SER B 1 172 ? -3.680 -3.525 -19.507 1.00 92.54 163 SER B N 1
ATOM 3488 C CA . SER B 1 172 ? -3.839 -2.165 -20.008 1.00 91.37 163 SER B CA 1
ATOM 3489 C C . SER B 1 172 ? -5.328 -1.899 -20.180 1.00 89.27 163 SER B C 1
ATOM 3490 O O . SER B 1 172 ? -6.008 -2.611 -20.929 1.00 90.62 163 SER B O 1
ATOM 3493 N N . LEU B 1 173 ? -5.835 -0.888 -19.479 1.00 81.48 164 LEU B N 1
ATOM 3494 C CA . LEU B 1 173 ? -7.241 -0.518 -19.595 1.00 77.30 164 LEU B CA 1
ATOM 3495 C C . LEU B 1 173 ? -7.459 0.384 -20.798 1.00 73.94 164 LEU B C 1
ATOM 3496 O O . LEU B 1 173 ? -6.610 1.217 -21.111 1.00 74.53 164 LEU B O 1
ATOM 3501 N N . THR B 1 174 ? -8.595 0.220 -21.469 1.00 70.18 165 THR B N 1
ATOM 3502 C CA . THR B 1 174 ? -8.997 1.169 -22.506 1.00 72.71 165 THR B CA 1
ATOM 3503 C C . THR B 1 174 ? -9.580 2.422 -21.850 1.00 74.72 165 THR B C 1
ATOM 3504 O O . THR B 1 174 ? -9.742 2.476 -20.624 1.00 73.49 165 THR B O 1
ATOM 3508 N N . LEU B 1 175 ? -9.890 3.422 -22.668 1.00 71.52 166 LEU B N 1
ATOM 3509 C CA . LEU B 1 175 ? -10.548 4.631 -22.199 1.00 71.75 166 LEU B CA 1
ATOM 3510 C C . LEU B 1 175 ? -11.889 4.352 -21.494 1.00 69.06 166 LEU B C 1
ATOM 3511 O O . LEU B 1 175 ? -12.113 4.856 -20.394 1.00 67.04 166 LEU B O 1
ATOM 3516 N N . GLU B 1 176 ? -12.755 3.553 -22.122 1.00 65.47 167 GLU B N 1
ATOM 3517 C CA . GLU B 1 176 ? -14.069 3.192 -21.557 1.00 66.79 167 GLU B CA 1
ATOM 3518 C C . GLU B 1 176 ? -13.934 2.479 -20.214 1.00 64.77 167 GLU B C 1
ATOM 3519 O O . GLU B 1 176 ? -14.693 2.749 -19.287 1.00 68.06 167 GLU B O 1
ATOM 3525 N N . GLU B 1 177 ? -12.965 1.569 -20.140 1.00 58.79 168 GLU B N 1
ATOM 3526 C CA . GLU B 1 177 ? -12.737 0.735 -18.971 1.00 62.02 168 GLU B CA 1
ATOM 3527 C C . GLU B 1 177 ? -12.160 1.525 -17.796 1.00 56.81 168 GLU B C 1
ATOM 3528 O O . GLU B 1 177 ? -12.585 1.328 -16.656 1.00 58.80 168 GLU B O 1
ATOM 3534 N N . LEU B 1 178 ? -11.208 2.418 -18.088 1.00 51.42 169 LEU B N 1
ATOM 3535 C CA . LEU B 1 178 ? -10.635 3.327 -17.097 1.00 55.51 169 LEU B CA 1
ATOM 3536 C C . LEU B 1 178 ? -11.724 4.227 -16.519 1.00 56.84 169 LEU B C 1
ATOM 3537 O O . LEU B 1 178 ? -11.834 4.374 -15.299 1.00 58.92 169 LEU B O 1
ATOM 3542 N N . ALA B 1 179 ? -12.539 4.793 -17.408 1.00 55.13 170 ALA B N 1
ATOM 3543 C CA . ALA B 1 179 ? -13.697 5.611 -17.038 1.00 50.03 170 ALA B CA 1
ATOM 3544 C C . ALA B 1 179 ? -14.690 4.842 -16.160 1.00 52.58 170 ALA B C 1
ATOM 3545 O O . ALA B 1 179 ? -15.226 5.399 -15.195 1.00 50.28 170 ALA B O 1
ATOM 3547 N N . ALA B 1 180 ? -14.924 3.572 -16.500 1.00 45.51 171 ALA B N 1
ATOM 3548 C CA . ALA B 1 180 ? -15.836 2.715 -15.743 1.00 48.29 171 ALA B CA 1
ATOM 3549 C C . ALA B 1 180 ? -15.276 2.371 -14.351 1.00 45.01 171 ALA B C 1
ATOM 3550 O O . ALA B 1 180 ? -16.034 2.227 -13.399 1.00 43.83 171 ALA B O 1
ATOM 3552 N N . VAL B 1 181 ? -13.951 2.238 -14.238 1.00 47.99 172 VAL B N 1
ATOM 3553 C CA . VAL B 1 181 ? -13.332 2.035 -12.929 1.00 43.01 172 VAL B CA 1
ATOM 3554 C C . VAL B 1 181 ? -13.584 3.264 -12.049 1.00 44.78 172 VAL B C 1
ATOM 3555 O O . VAL B 1 181 ? -14.095 3.136 -10.930 1.00 42.06 172 VAL B O 1
ATOM 3559 N N . HIS B 1 182 ? -13.276 4.447 -12.582 1.00 35.44 173 HIS B N 1
ATOM 3560 C CA . HIS B 1 182 ? -13.385 5.698 -11.829 1.00 37.39 173 HIS B CA 1
ATOM 3561 C C . HIS B 1 182 ? -14.821 6.015 -11.439 1.00 38.69 173 HIS B C 1
ATOM 3562 O O . HIS B 1 182 ? -15.079 6.541 -10.358 1.00 40.25 173 HIS B O 1
ATOM 3569 N N . GLU B 1 183 ? -15.747 5.694 -12.324 1.00 36.57 174 GLU B N 1
ATOM 3570 C CA . GLU B 1 183 ? -17.173 5.891 -12.022 1.00 43.13 174 GLU B CA 1
ATOM 3571 C C . GLU B 1 183 ? -17.584 5.153 -10.761 1.00 37.88 174 GLU B C 1
ATOM 3572 O O . GLU B 1 183 ? -18.359 5.678 -9.961 1.00 42.09 174 GLU B O 1
ATOM 3578 N N . LYS B 1 184 ? -17.034 3.948 -10.579 1.00 41.05 175 LYS B N 1
ATOM 3579 C CA . LYS B 1 184 ? -17.276 3.184 -9.366 1.00 40.50 175 LYS B CA 1
ATOM 3580 C C . LYS B 1 184 ? -16.359 3.612 -8.218 1.00 41.13 175 LYS B C 1
ATOM 3581 O O . LYS B 1 184 ? -16.853 3.913 -7.140 1.00 39.80 175 LYS B O 1
ATOM 3587 N N . LYS B 1 185 ? -15.041 3.653 -8.452 1.00 37.12 176 LYS B N 1
ATOM 3588 C CA . LYS B 1 185 ? -14.058 3.933 -7.406 1.00 36.57 176 LYS B CA 1
ATOM 3589 C C . LYS B 1 185 ? -14.214 5.302 -6.738 1.00 43.06 176 LYS B C 1
ATOM 3590 O O . LYS B 1 185 ? -13.974 5.449 -5.527 1.00 42.36 176 LYS B O 1
ATOM 3596 N N . THR B 1 186 ? -14.604 6.294 -7.538 1.00 42.44 177 THR B N 1
ATOM 3597 C CA . THR B 1 186 ? -14.660 7.685 -7.103 1.00 45.78 177 THR B CA 1
ATOM 3598 C C . THR B 1 186 ? -16.044 8.313 -7.277 1.00 44.88 177 THR B C 1
ATOM 3599 O O . THR B 1 186 ? -16.527 8.995 -6.378 1.00 39.43 177 THR B O 1
ATOM 3603 N N . GLY B 1 187 ? -16.664 8.098 -8.434 1.00 40.80 178 GLY B N 1
ATOM 3604 C CA . GLY B 1 187 ? -17.907 8.778 -8.766 1.00 42.38 178 GLY B CA 1
ATOM 3605 C C . GLY B 1 187 ? -19.104 8.343 -7.926 1.00 48.64 178 GLY B C 1
ATOM 3606 O O . GLY B 1 187 ? -20.024 9.132 -7.704 1.00 41.78 178 GLY B O 1
ATOM 3607 N N . ALA B 1 188 ? -19.101 7.096 -7.453 1.00 44.62 179 ALA B N 1
ATOM 3608 C CA . ALA B 1 188 ? -20.278 6.585 -6.731 1.00 47.35 179 ALA B CA 1
ATOM 3609 C C . ALA B 1 188 ? -20.601 7.360 -5.441 1.00 42.73 179 ALA B C 1
ATOM 3610 O O . ALA B 1 188 ? -21.759 7.764 -5.253 1.00 40.29 179 ALA B O 1
ATOM 3612 N N . LEU B 1 189 ? -19.591 7.610 -4.600 1.00 35.71 180 LEU B N 1
ATOM 3613 C CA . LEU B 1 189 ? -19.779 8.386 -3.360 1.00 41.46 180 LEU B CA 1
ATOM 3614 C C . LEU B 1 189 ? -20.101 9.851 -3.642 1.00 43.97 180 LEU B C 1
ATOM 3615 O O . LEU B 1 189 ? -20.824 10.489 -2.878 1.00 41.50 180 LEU B O 1
ATOM 3620 N N . ILE B 1 190 ? -19.556 10.378 -4.736 1.00 40.28 181 ILE B N 1
ATOM 3621 C CA . ILE B 1 190 ? -19.861 11.748 -5.162 1.00 38.82 181 ILE B CA 1
ATOM 3622 C C . ILE B 1 190 ? -21.309 11.845 -5.628 1.00 41.35 181 ILE B C 1
ATOM 3623 O O . ILE B 1 190 ? -22.008 12.793 -5.297 1.00 42.03 181 ILE B O 1
ATOM 3628 N N . GLU B 1 191 ? -21.765 10.825 -6.341 1.00 41.83 182 GLU B N 1
ATOM 3629 C CA . GLU B 1 191 ? -23.163 10.729 -6.710 1.00 43.26 182 GLU B CA 1
ATOM 3630 C C . GLU B 1 191 ? -24.066 10.616 -5.494 1.00 43.52 182 GLU B C 1
ATOM 3631 O O . GLU B 1 191 ? -25.117 11.275 -5.446 1.00 44.86 182 GLU B O 1
ATOM 3637 N N . PHE B 1 192 ? -23.662 9.806 -4.514 1.00 35.37 183 PHE B N 1
ATOM 3638 C CA . PHE B 1 192 ? -24.440 9.696 -3.290 1.00 40.69 183 PHE B CA 1
ATOM 3639 C C . PHE B 1 192 ? -24.566 11.066 -2.621 1.00 41.30 183 PHE B C 1
ATOM 3640 O O . PHE B 1 192 ? -25.637 11.397 -2.133 1.00 41.20 183 PHE B O 1
ATOM 3648 N N . ALA B 1 193 ? -23.474 11.835 -2.568 1.00 36.20 184 ALA B N 1
ATOM 3649 C CA . ALA B 1 193 ? -23.519 13.179 -1.987 1.00 42.61 184 ALA B CA 1
ATOM 3650 C C . ALA B 1 193 ? -24.656 14.013 -2.591 1.00 38.07 184 ALA B C 1
ATOM 3651 O O . ALA B 1 193 ? -25.436 14.626 -1.859 1.00 42.42 184 ALA B O 1
ATOM 3653 N N . LEU B 1 194 ? -24.752 13.994 -3.916 1.00 38.65 185 LEU B N 1
ATOM 3654 C CA . LEU B 1 194 ? -25.767 14.764 -4.655 1.00 44.40 185 LEU B CA 1
ATOM 3655 C C . LEU B 1 194 ? -27.175 14.217 -4.478 1.00 47.95 185 LEU B C 1
ATOM 3656 O O . LEU B 1 194 ? -28.135 14.988 -4.347 1.00 47.83 185 LEU B O 1
ATOM 3661 N N . ILE B 1 195 ? -27.286 12.889 -4.477 1.00 44.41 186 ILE B N 1
ATOM 3662 C CA . ILE B 1 195 ? -28.558 12.216 -4.266 1.00 44.62 186 ILE B CA 1
ATOM 3663 C C . ILE B 1 195 ? -29.061 12.534 -2.861 1.00 43.93 186 ILE B C 1
ATOM 3664 O O . ILE B 1 195 ? -30.209 12.949 -2.702 1.00 45.02 186 ILE B O 1
ATOM 3669 N N . ALA B 1 196 ? -28.170 12.418 -1.871 1.00 39.19 187 ALA B N 1
ATOM 3670 C CA . ALA B 1 196 ? -28.479 12.668 -0.475 1.00 42.19 187 ALA B CA 1
ATOM 3671 C C . ALA B 1 196 ? -28.915 14.106 -0.278 1.00 52.51 187 ALA B C 1
ATOM 3672 O O . ALA B 1 196 ? -29.857 14.370 0.474 1.00 49.56 187 ALA B O 1
ATOM 3674 N N . GLY B 1 197 ? -28.218 15.025 -0.948 1.00 49.61 188 GLY B N 1
ATOM 3675 C CA . GLY B 1 197 ? -28.562 16.447 -0.916 1.00 51.19 188 GLY B CA 1
ATOM 3676 C C . GLY B 1 197 ? -29.991 16.706 -1.366 1.00 49.23 188 GLY B C 1
ATOM 3677 O O . GLY B 1 197 ? -30.732 17.414 -0.687 1.00 54.33 188 GLY B O 1
ATOM 3678 N N . GLY B 1 198 ? -30.373 16.108 -2.492 1.00 46.47 189 GLY B N 1
ATOM 3679 C CA . GLY B 1 198 ? -31.739 16.198 -3.019 1.00 49.85 189 GLY B CA 1
ATOM 3680 C C . GLY B 1 198 ? -32.832 15.652 -2.120 1.00 59.75 189 GLY B C 1
ATOM 3681 O O . GLY B 1 198 ? -33.894 16.270 -1.985 1.00 57.90 189 GLY B O 1
ATOM 3682 N N . VAL B 1 199 ? -32.573 14.491 -1.511 1.00 58.11 190 VAL B N 1
ATOM 3683 C CA . VAL B 1 199 ? -33.522 13.844 -0.599 1.00 52.64 190 VAL B CA 1
ATOM 3684 C C . VAL B 1 199 ? -33.709 14.693 0.651 1.00 47.49 190 VAL B C 1
ATOM 3685 O O . VAL B 1 199 ? -34.836 14.922 1.092 1.00 52.11 190 VAL B O 1
ATOM 3689 N N . LEU B 1 200 ? -32.599 15.173 1.195 1.00 46.19 191 LEU B N 1
ATOM 3690 C CA . LEU B 1 200 ? -32.591 16.036 2.372 1.00 56.81 191 LEU B CA 1
ATOM 3691 C C . LEU B 1 200 ? -33.291 17.376 2.108 1.00 58.58 191 LEU B C 1
ATOM 3692 O O . LEU B 1 200 ? -33.887 17.943 3.017 1.00 60.98 191 LEU B O 1
ATOM 3697 N N . ALA B 1 201 ? -33.228 17.848 0.862 1.00 57.53 192 ALA B N 1
ATOM 3698 C CA . ALA B 1 201 ? -33.930 19.067 0.427 1.00 61.85 192 ALA B CA 1
ATOM 3699 C C . ALA B 1 201 ? -35.344 18.754 -0.083 1.00 64.52 192 ALA B C 1
ATOM 3700 O O . ALA B 1 201 ? -35.974 19.590 -0.737 1.00 70.60 192 ALA B O 1
ATOM 3702 N N . ASN B 1 202 ? -35.811 17.536 0.205 1.00 69.35 193 ASN B N 1
ATOM 3703 C CA . ASN B 1 202 ? -37.172 17.058 -0.098 1.00 68.79 193 ASN B CA 1
ATOM 3704 C C . ASN B 1 202 ? -37.584 17.146 -1.568 1.00 67.11 193 ASN B C 1
ATOM 3705 O O . ASN B 1 202 ? -38.760 17.321 -1.883 1.00 71.36 193 ASN B O 1
ATOM 3710 N N . GLN B 1 203 ? -36.607 16.996 -2.459 1.00 65.52 194 GLN B N 1
ATOM 3711 C CA . GLN B 1 203 ? -36.809 17.169 -3.900 1.00 62.97 194 GLN B CA 1
ATOM 3712 C C . GLN B 1 203 ? -37.474 15.970 -4.562 1.00 69.47 194 GLN B C 1
ATOM 3713 O O . GLN B 1 203 ? -37.738 14.947 -3.915 1.00 71.05 194 GLN B O 1
ATOM 3719 N N . THR B 1 204 ? -37.724 16.099 -5.862 1.00 68.97 195 THR B N 1
ATOM 3720 C CA . THR B 1 204 ? -38.407 15.064 -6.629 1.00 72.42 195 THR B CA 1
ATOM 3721 C C . THR B 1 204 ? -37.440 14.276 -7.505 1.00 73.53 195 THR B C 1
ATOM 3722 O O . THR B 1 204 ? -36.270 14.630 -7.617 1.00 76.09 195 THR B O 1
ATOM 3726 N N . GLU B 1 205 ? -37.948 13.226 -8.143 1.00 73.71 196 GLU B N 1
ATOM 3727 C CA . GLU B 1 205 ? -37.119 12.235 -8.834 1.00 75.65 196 GLU B CA 1
ATOM 3728 C C . GLU B 1 205 ? -36.450 12.722 -10.116 1.00 74.42 196 GLU B C 1
ATOM 3729 O O . GLU B 1 205 ? -35.387 12.221 -10.481 1.00 73.86 196 GLU B O 1
ATOM 3735 N N . GLU B 1 206 ? -37.071 13.683 -10.798 1.00 77.30 197 GLU B N 1
ATOM 3736 C CA . GLU B 1 206 ? -36.442 14.325 -11.959 1.00 77.49 197 GLU B CA 1
ATOM 3737 C C . GLU B 1 206 ? -35.260 15.178 -11.504 1.00 69.64 197 GLU B C 1
ATOM 3738 O O . GLU B 1 206 ? -34.205 15.171 -12.136 1.00 69.41 197 GLU B O 1
ATOM 3744 N N . VAL B 1 207 ? -35.461 15.897 -10.401 1.00 69.97 198 VAL B N 1
ATOM 3745 C CA . VAL B 1 207 ? -34.449 16.777 -9.815 1.00 70.31 198 VAL B CA 1
ATOM 3746 C C . VAL B 1 207 ? -33.267 15.964 -9.260 1.00 69.24 198 VAL B C 1
ATOM 3747 O O . VAL B 1 207 ? -32.110 16.277 -9.558 1.00 68.27 198 VAL B O 1
ATOM 3751 N N . ILE B 1 208 ? -33.571 14.921 -8.479 1.00 62.01 199 ILE B N 1
ATOM 3752 C CA . ILE B 1 208 ? -32.563 13.964 -7.975 1.00 57.57 199 ILE B CA 1
ATOM 3753 C C . ILE B 1 208 ? -31.736 13.370 -9.129 1.00 57.12 199 ILE B C 1
ATOM 3754 O O . ILE B 1 208 ? -30.507 13.302 -9.037 1.00 60.80 199 ILE B O 1
ATOM 3759 N N . GLY B 1 209 ? -32.402 12.993 -10.221 1.00 55.05 200 GLY B N 1
ATOM 3760 C CA . GLY B 1 209 ? -31.715 12.481 -11.413 1.00 55.10 200 GLY B CA 1
ATOM 3761 C C . GLY B 1 209 ? -30.806 13.510 -12.080 1.00 57.59 200 GLY B C 1
ATOM 3762 O O . GLY B 1 209 ? -29.725 13.165 -12.583 1.00 54.28 200 GLY B O 1
ATOM 3763 N N . LEU B 1 210 ? -31.250 14.770 -12.082 1.00 58.68 201 LEU B N 1
ATOM 3764 C CA . LEU B 1 210 ? -30.441 15.888 -12.570 1.00 57.80 201 LEU B CA 1
ATOM 3765 C C . LEU B 1 210 ? -29.217 16.129 -11.678 1.00 53.57 201 LEU B C 1
ATOM 3766 O O . LEU B 1 210 ? -28.108 16.287 -12.188 1.00 57.74 201 LEU B O 1
ATOM 3771 N N . LEU B 1 211 ? -29.413 16.145 -10.359 1.00 50.62 202 LEU B N 1
ATOM 3772 C CA . LEU B 1 211 ? -28.283 16.217 -9.415 1.00 52.81 202 LEU B CA 1
ATOM 3773 C C . LEU B 1 211 ? -27.250 15.079 -9.596 1.00 51.87 202 LEU B C 1
ATOM 3774 O O . LEU B 1 211 ? -26.032 15.318 -9.543 1.00 54.65 202 LEU B O 1
ATOM 3779 N N . THR B 1 212 ? -27.745 13.863 -9.838 1.00 51.20 203 THR B N 1
ATOM 3780 C CA . THR B 1 212 ? -26.912 12.688 -10.173 1.00 52.35 203 THR B CA 1
ATOM 3781 C C . THR B 1 212 ? -26.069 12.906 -11.439 1.00 51.91 203 THR B C 1
ATOM 3782 O O . THR B 1 212 ? -24.891 12.530 -11.488 1.00 49.74 203 THR B O 1
ATOM 3786 N N . GLN B 1 213 ? -26.678 13.505 -12.459 1.00 51.58 204 GLN B N 1
ATOM 3787 C CA . GLN B 1 213 ? -25.945 13.907 -13.666 1.00 58.60 204 GLN B CA 1
ATOM 3788 C C . GLN B 1 213 ? -24.794 14.876 -13.335 1.00 52.56 204 GLN B C 1
ATOM 3789 O O . GLN B 1 213 ? -23.662 14.652 -13.764 1.00 53.62 204 GLN B O 1
ATOM 3795 N N . PHE B 1 214 ? -25.087 15.933 -12.571 1.00 52.99 205 PHE B N 1
ATOM 3796 C CA . PHE B 1 214 ? -24.047 16.878 -12.146 1.00 51.67 205 PHE B CA 1
ATOM 3797 C C . PHE B 1 214 ? -22.882 16.158 -11.485 1.00 53.30 205 PHE B C 1
ATOM 3798 O O . PHE B 1 214 ? -21.722 16.401 -11.826 1.00 54.70 205 PHE B O 1
ATOM 3806 N N . ALA B 1 215 ? -23.206 15.273 -10.542 1.00 56.26 206 ALA B N 1
ATOM 3807 C CA . ALA B 1 215 ? -22.196 14.488 -9.831 1.00 53.10 206 ALA B CA 1
ATOM 3808 C C . ALA B 1 215 ? -21.391 13.579 -10.748 1.00 49.34 206 ALA B C 1
ATOM 3809 O O . ALA B 1 215 ? -20.195 13.394 -10.531 1.00 51.17 206 ALA B O 1
ATOM 3811 N N . HIS B 1 216 ? -22.046 13.032 -11.774 1.00 44.24 207 HIS B N 1
ATOM 3812 C CA . HIS B 1 216 ? -21.374 12.197 -12.770 1.00 52.74 207 HIS B CA 1
ATOM 3813 C C . HIS B 1 216 ? -20.234 12.969 -13.453 1.00 50.97 207 HIS B C 1
ATOM 3814 O O . HIS B 1 216 ? -19.109 12.476 -13.539 1.00 55.38 207 HIS B O 1
ATOM 3821 N N . HIS B 1 217 ? -20.538 14.196 -13.878 1.00 50.92 208 HIS B N 1
ATOM 3822 C CA . HIS B 1 217 ? -19.580 15.065 -14.561 1.00 50.93 208 HIS B CA 1
ATOM 3823 C C . HIS B 1 217 ? -18.543 15.649 -13.620 1.00 53.26 208 HIS B C 1
ATOM 3824 O O . HIS B 1 217 ? -17.363 15.684 -13.965 1.00 47.42 208 HIS B O 1
ATOM 3831 N N . TYR B 1 218 ? -18.979 16.079 -12.431 1.00 49.03 209 TYR B N 1
ATOM 3832 C CA . TYR B 1 218 ? -18.036 16.524 -11.402 1.00 51.63 209 TYR B CA 1
ATOM 3833 C C . TYR B 1 218 ? -17.007 15.428 -11.128 1.00 51.76 209 TYR B C 1
ATOM 3834 O O . TYR B 1 218 ? -15.800 15.697 -11.102 1.00 52.67 209 TYR B O 1
ATOM 3843 N N . GLY B 1 219 ? -17.489 14.198 -10.950 1.00 49.76 210 GLY B N 1
ATOM 3844 C CA . GLY B 1 219 ? -16.633 13.053 -10.643 1.00 50.73 210 GLY B CA 1
ATOM 3845 C C . GLY B 1 219 ? -15.560 12.799 -11.685 1.00 51.04 210 GLY B C 1
ATOM 3846 O O . GLY B 1 219 ? -14.385 12.656 -11.339 1.00 46.90 210 GLY B O 1
ATOM 3847 N N . LEU B 1 220 ? -15.971 12.743 -12.952 1.00 52.07 211 LEU B N 1
ATOM 3848 C CA . LEU B 1 220 ? -15.037 12.543 -14.064 1.00 54.44 211 LEU B CA 1
ATOM 3849 C C . LEU B 1 220 ? -14.014 13.672 -14.158 1.00 49.66 211 LEU B C 1
ATOM 3850 O O . LEU B 1 220 ? -12.810 13.409 -14.187 1.00 48.78 211 LEU B O 1
ATOM 3855 N N . ALA B 1 221 ? -14.501 14.914 -14.157 1.00 47.72 212 ALA B N 1
ATOM 3856 C CA . ALA B 1 221 ? -13.639 16.113 -14.088 1.00 51.07 212 ALA B CA 1
ATOM 3857 C C . ALA B 1 221 ? -12.600 16.077 -12.967 1.00 53.19 212 ALA B C 1
ATOM 3858 O O . ALA B 1 221 ? -11.415 16.334 -13.216 1.00 49.98 212 ALA B O 1
ATOM 3860 N N . PHE B 1 222 ? -13.063 15.7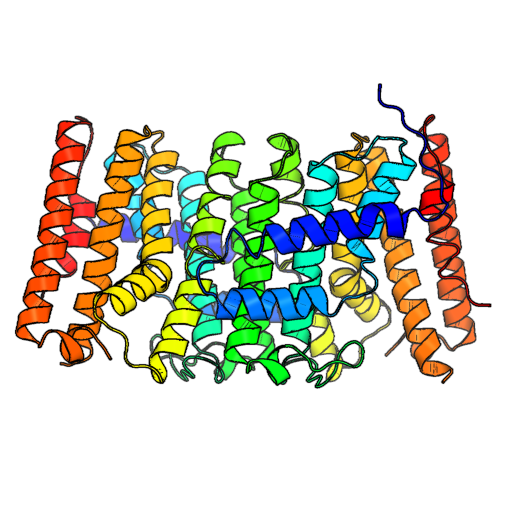74 -11.749 1.00 54.82 213 PHE B N 1
ATOM 3861 C CA . PHE B 1 222 ? -12.206 15.550 -10.570 1.00 56.10 213 PHE B CA 1
ATOM 3862 C C . PHE B 1 222 ? -11.067 14.573 -10.877 1.00 53.02 213 PHE B C 1
ATOM 3863 O O . PHE B 1 222 ? -9.905 14.864 -10.606 1.00 56.52 213 PHE B O 1
ATOM 3871 N N . GLN B 1 223 ? -11.402 13.428 -11.467 1.00 55.04 214 GLN B N 1
ATOM 3872 C CA . GLN B 1 223 ? -10.402 12.415 -11.791 1.00 59.04 214 GLN B CA 1
ATOM 3873 C C . GLN B 1 223 ? -9.400 12.810 -12.890 1.00 58.27 214 GLN B C 1
ATOM 3874 O O . GLN B 1 223 ? -8.210 12.495 -12.783 1.00 60.14 214 GLN B O 1
ATOM 3880 N N . ILE B 1 224 ? -9.883 13.480 -13.936 1.00 56.25 215 ILE B N 1
ATOM 3881 C CA . ILE B 1 224 ? -9.007 13.968 -15.017 1.00 55.22 215 ILE B CA 1
ATOM 3882 C C . ILE B 1 224 ? -8.033 15.039 -14.503 1.00 55.91 215 ILE B C 1
ATOM 3883 O O . ILE B 1 224 ? -6.834 14.983 -14.806 1.00 60.82 215 ILE B O 1
ATOM 3888 N N . ARG B 1 225 ? -8.548 15.993 -13.717 1.00 58.32 216 ARG B N 1
ATOM 3889 C CA . ARG B 1 225 ? -7.707 17.030 -13.095 1.00 64.84 216 ARG B CA 1
ATOM 3890 C C . ARG B 1 225 ? -6.624 16.397 -12.220 1.00 63.56 216 ARG B C 1
ATOM 3891 O O . ARG B 1 225 ? -5.491 16.875 -12.197 1.00 63.83 216 ARG B O 1
ATOM 3899 N N . ASP B 1 226 ? -6.975 15.294 -11.554 1.00 63.85 217 ASP B N 1
ATOM 3900 C CA . ASP B 1 226 ? -6.081 14.589 -10.640 1.00 65.71 217 ASP B CA 1
ATOM 3901 C C . ASP B 1 226 ? -4.920 13.969 -11.407 1.00 64.91 217 ASP B C 1
ATOM 3902 O O . ASP B 1 226 ? -3.768 14.079 -10.995 1.00 64.84 217 ASP B O 1
ATOM 3907 N N . ASP B 1 227 ? -5.247 13.334 -12.530 1.00 66.33 218 ASP B N 1
ATOM 3908 C CA . ASP B 1 227 ? -4.269 12.751 -13.449 1.00 64.24 218 ASP B CA 1
ATOM 3909 C C . ASP B 1 227 ? -3.371 13.796 -14.122 1.00 63.43 218 ASP B C 1
ATOM 3910 O O . ASP B 1 227 ? -2.186 13.545 -14.335 1.00 66.99 218 ASP B O 1
ATOM 3915 N N . LEU B 1 228 ? -3.943 14.952 -14.461 1.00 63.35 219 LEU B N 1
ATOM 3916 C CA . LEU B 1 228 ? -3.182 16.062 -15.044 1.00 68.36 219 LEU B CA 1
ATOM 3917 C C . LEU B 1 228 ? -2.175 16.694 -14.071 1.00 73.96 219 LEU B C 1
ATOM 3918 O O . LEU B 1 228 ? -1.031 16.973 -14.454 1.00 73.03 219 LEU B O 1
ATOM 3923 N N . LEU B 1 229 ? -2.591 16.911 -12.821 1.00 74.27 220 LEU B N 1
ATOM 3924 C CA . LEU B 1 229 ? -1.683 17.418 -11.783 1.00 77.39 220 LEU B CA 1
ATOM 3925 C C . LEU B 1 229 ? -0.604 16.389 -11.445 1.00 80.07 220 LEU B C 1
ATOM 3926 O O . LEU B 1 229 ? 0.518 16.754 -11.082 1.00 81.90 220 LEU B O 1
ATOM 3931 N N . ASP B 1 230 ? -0.959 15.111 -11.580 1.00 81.24 221 ASP B N 1
ATOM 3932 C CA . ASP B 1 230 ? -0.057 13.991 -11.335 1.00 84.88 221 ASP B CA 1
ATOM 3933 C C . ASP B 1 230 ? 1.058 13.920 -12.374 1.00 87.37 221 ASP B C 1
ATOM 3934 O O . ASP B 1 230 ? 2.184 13.527 -12.056 1.00 89.30 221 ASP B O 1
ATOM 3939 N N . ALA B 1 231 ? 0.745 14.298 -13.611 1.00 86.76 222 ALA B N 1
ATOM 3940 C CA . ALA B 1 231 ? 1.728 14.278 -14.688 1.00 88.89 222 ALA B CA 1
ATOM 3941 C C . ALA B 1 231 ? 2.265 15.680 -14.988 1.00 90.57 222 ALA B C 1
ATOM 3942 O O . ALA B 1 231 ? 2.476 16.036 -16.149 1.00 93.52 222 ALA B O 1
ATOM 3944 N N . THR B 1 232 ? 2.489 16.468 -13.937 1.00 91.82 223 THR B N 1
ATOM 3945 C CA . THR B 1 232 ? 2.989 17.838 -14.084 1.00 91.37 223 THR B CA 1
ATOM 3946 C C . THR B 1 232 ? 3.841 18.268 -12.888 1.00 90.70 223 THR B C 1
ATOM 3947 O O . THR B 1 232 ? 3.940 17.553 -11.891 1.00 90.32 223 THR B O 1
ATOM 3951 N N . SER B 1 251 ? -1.245 3.728 -16.694 1.00 80.66 242 SER B N 1
ATOM 3952 C CA . SER B 1 251 ? -2.404 3.740 -17.582 1.00 82.38 242 SER B CA 1
ATOM 3953 C C . SER B 1 251 ? -3.444 4.779 -17.132 1.00 83.16 242 SER B C 1
ATOM 3954 O O . SER B 1 251 ? -4.473 4.438 -16.543 1.00 83.23 242 SER B O 1
ATOM 3957 N N . THR B 1 252 ? -3.159 6.048 -17.419 1.00 82.20 243 THR B N 1
ATOM 3958 C CA . THR B 1 252 ? -3.985 7.176 -16.974 1.00 81.14 243 THR B CA 1
ATOM 3959 C C . THR B 1 252 ? -4.588 7.923 -18.164 1.00 80.65 243 THR B C 1
ATOM 3960 O O . THR B 1 252 ? -4.356 7.540 -19.315 1.00 82.67 243 THR B O 1
ATOM 3964 N N . TYR B 1 253 ? -5.358 8.978 -17.885 1.00 77.15 244 TYR B N 1
ATOM 3965 C CA . TYR B 1 253 ? -5.870 9.879 -18.934 1.00 79.56 244 TYR B CA 1
ATOM 3966 C C . TYR B 1 253 ? -4.782 10.552 -19.815 1.00 81.10 244 TYR B C 1
ATOM 3967 O O . TYR B 1 253 ? -4.956 10.593 -21.033 1.00 76.65 244 TYR B O 1
ATOM 3976 N N . PRO B 1 254 ? -3.683 11.094 -19.213 1.00 84.39 245 PRO B N 1
ATOM 3977 C CA . PRO B 1 254 ? -2.549 11.523 -20.046 1.00 86.67 245 PRO B CA 1
ATOM 3978 C C . PRO B 1 254 ? -1.911 10.408 -20.875 1.00 86.56 245 PRO B C 1
ATOM 3979 O O . PRO B 1 254 ? -1.575 10.634 -22.036 1.00 89.42 245 PRO B O 1
ATOM 3983 N N . ALA B 1 255 ? -1.762 9.224 -20.285 1.00 86.29 246 ALA B N 1
ATOM 3984 C CA . ALA B 1 255 ? -1.156 8.079 -20.964 1.00 87.28 246 ALA B CA 1
ATOM 3985 C C . ALA B 1 255 ? -1.951 7.632 -22.196 1.00 88.64 246 ALA B C 1
ATOM 3986 O O . ALA B 1 255 ? -1.372 7.141 -23.169 1.00 89.89 246 ALA B O 1
ATOM 3988 N N . LEU B 1 256 ? -3.269 7.821 -22.150 1.00 87.18 247 LEU B N 1
ATOM 3989 C CA . LEU B 1 256 ? -4.150 7.435 -23.248 1.00 86.80 247 LEU B CA 1
ATOM 3990 C C . LEU B 1 256 ? -4.427 8.576 -24.229 1.00 87.35 247 LEU B C 1
ATOM 3991 O O . LEU B 1 256 ? -4.202 8.427 -25.432 1.00 89.11 247 LEU B O 1
ATOM 3996 N N . LEU B 1 257 ? -4.909 9.706 -23.712 1.00 85.39 248 LEU B N 1
ATOM 3997 C CA . LEU B 1 257 ? -5.426 10.792 -24.552 1.00 83.41 248 LEU B CA 1
ATOM 3998 C C . LEU B 1 257 ? -4.433 11.911 -24.869 1.00 82.90 248 LEU B C 1
ATOM 3999 O O . LEU B 1 257 ? -4.772 12.849 -25.597 1.00 83.26 248 LEU B O 1
ATOM 4004 N N . GLY B 1 258 ? -3.225 11.834 -24.314 1.00 80.39 249 GLY B N 1
ATOM 4005 C CA . GLY B 1 258 ? -2.277 12.943 -24.403 1.00 80.51 249 GLY B CA 1
ATOM 4006 C C . GLY B 1 258 ? -2.646 14.081 -23.462 1.00 81.57 249 GLY B C 1
ATOM 4007 O O . GLY B 1 258 ? -3.823 14.269 -23.128 1.00 80.73 249 GLY B O 1
ATOM 4008 N N . ILE B 1 259 ? -1.638 14.845 -23.042 1.00 78.98 250 ILE B N 1
ATOM 4009 C CA . ILE B 1 259 ? -1.822 15.958 -22.100 1.00 77.35 250 ILE B CA 1
ATOM 4010 C C . ILE B 1 259 ? -2.888 16.958 -22.580 1.00 78.67 250 ILE B C 1
ATOM 4011 O O . ILE B 1 259 ? -3.787 17.323 -21.813 1.00 73.38 250 ILE B O 1
ATOM 4016 N N . ALA B 1 260 ? -2.796 17.368 -23.848 1.00 77.42 251 ALA B N 1
ATOM 4017 C CA . ALA B 1 260 ? -3.759 18.300 -24.444 1.00 76.98 251 ALA B CA 1
ATOM 4018 C C . ALA B 1 260 ? -5.147 17.691 -24.588 1.00 72.86 251 ALA B C 1
ATOM 4019 O O . ALA B 1 260 ? -6.145 18.378 -24.374 1.00 69.43 251 ALA B O 1
ATOM 4021 N N . GLY B 1 261 ? -5.198 16.410 -24.958 1.00 73.97 252 GLY B N 1
ATOM 4022 C CA . GLY B 1 261 ? -6.461 15.670 -25.064 1.00 72.82 252 GLY B CA 1
ATOM 4023 C C . GLY B 1 261 ? -7.137 15.482 -23.712 1.00 71.16 252 GLY B C 1
ATOM 4024 O O . GLY B 1 261 ? -8.367 15.467 -23.619 1.00 71.84 252 GLY B O 1
A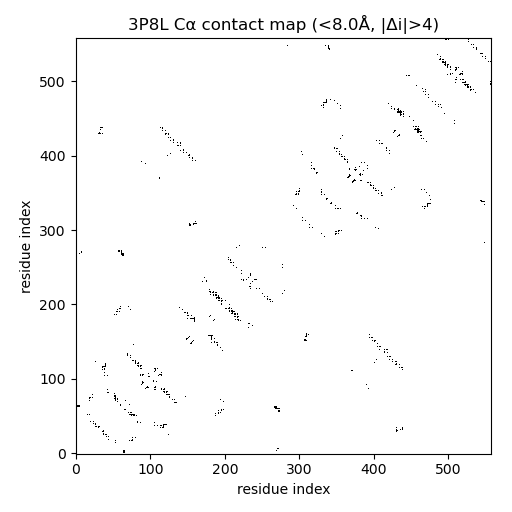TOM 4025 N N . ALA B 1 262 ? -6.323 15.346 -22.666 1.00 71.25 253 ALA B N 1
ATOM 4026 C CA . ALA B 1 262 ? -6.811 15.278 -21.287 1.00 68.11 253 ALA B CA 1
ATOM 4027 C C . ALA B 1 262 ? -7.446 16.602 -20.856 1.00 66.63 253 ALA B C 1
ATOM 4028 O O . ALA B 1 262 ? -8.522 16.602 -20.250 1.00 63.91 253 ALA B O 1
ATOM 4030 N N . LYS B 1 263 ? -6.802 17.721 -21.209 1.00 64.11 254 LYS B N 1
ATOM 4031 C CA . LYS B 1 263 ? -7.325 19.061 -20.897 1.00 63.19 254 LYS B CA 1
ATOM 4032 C C . LYS B 1 263 ? -8.662 19.327 -21.570 1.00 65.54 254 LYS B C 1
ATOM 4033 O O . LYS B 1 263 ? -9.515 20.032 -21.022 1.00 62.04 254 LYS B O 1
ATOM 4039 N N . ASP B 1 264 ? -8.839 18.751 -22.757 1.00 65.98 255 ASP B N 1
ATOM 4040 C CA . ASP B 1 264 ? -10.102 18.854 -23.476 1.00 63.77 255 ASP B CA 1
ATOM 4041 C C . ASP B 1 264 ? -11.194 18.032 -22.784 1.00 55.57 255 ASP B C 1
ATOM 4042 O O . ASP B 1 264 ? -12.296 18.529 -22.566 1.00 51.79 255 ASP B O 1
ATOM 4047 N N . ALA B 1 265 ? -10.877 16.788 -22.442 1.00 53.11 256 ALA B N 1
ATOM 4048 C CA . ALA B 1 265 ? -11.769 15.950 -21.633 1.00 54.97 256 ALA B CA 1
ATOM 4049 C C . ALA B 1 265 ? -12.211 16.645 -20.332 1.00 58.96 256 ALA B C 1
ATOM 4050 O O . ALA B 1 265 ? -13.409 16.656 -20.010 1.00 58.09 256 ALA B O 1
ATOM 4052 N N . LEU B 1 266 ? -11.260 17.266 -19.628 1.00 59.52 257 LEU B N 1
ATOM 4053 C CA . LEU B 1 266 ? -11.573 18.035 -18.414 1.00 58.68 257 LEU B CA 1
ATOM 4054 C C . LEU B 1 266 ? -12.555 19.180 -18.685 1.00 58.70 257 LEU B C 1
ATOM 4055 O O . LEU B 1 266 ? -13.595 19.262 -18.021 1.00 58.12 257 LEU B O 1
ATOM 4060 N N . THR B 1 267 ? -12.245 20.037 -19.666 1.00 55.40 258 THR B N 1
ATOM 4061 C CA . THR B 1 267 ? -13.124 21.171 -20.022 1.00 54.39 258 THR B CA 1
ATOM 4062 C C . THR B 1 267 ? -14.515 20.716 -20.499 1.00 51.73 258 THR B C 1
ATOM 4063 O O . THR B 1 267 ? -15.529 21.370 -20.218 1.00 52.85 258 THR B O 1
ATOM 4067 N N . HIS B 1 268 ? -14.549 19.597 -21.219 1.00 59.47 259 HIS B N 1
ATOM 4068 C CA . HIS B 1 268 ? -15.808 19.012 -21.679 1.00 64.66 259 HIS B CA 1
ATOM 4069 C C . HIS B 1 268 ? -16.687 18.626 -20.485 1.00 58.62 259 HIS B C 1
ATOM 4070 O O . HIS B 1 268 ? -17.863 19.009 -20.423 1.00 61.06 259 HIS B O 1
ATOM 4077 N N . GLN B 1 269 ? -16.099 17.897 -19.538 1.00 59.17 260 GLN B N 1
ATOM 4078 C CA . GLN B 1 269 ? -16.796 17.517 -18.302 1.00 58.50 260 GLN B CA 1
ATOM 4079 C C . GLN B 1 269 ? -17.348 18.727 -17.553 1.00 57.60 260 GLN B C 1
ATOM 4080 O O . GLN B 1 269 ? -18.527 18.747 -17.183 1.00 58.21 260 GLN B O 1
ATOM 4086 N N . LEU B 1 270 ? -16.518 19.760 -17.403 1.00 59.80 261 LEU B N 1
ATOM 4087 C CA . LEU B 1 270 ? -16.945 21.009 -16.762 1.00 62.16 261 LEU B CA 1
ATOM 4088 C C . LEU B 1 270 ? -18.105 21.730 -17.465 1.00 63.05 261 LEU B C 1
ATOM 4089 O O . LEU B 1 270 ? -18.969 22.309 -16.799 1.00 67.24 261 LEU B O 1
ATOM 4094 N N . ALA B 1 271 ? -18.138 21.655 -18.797 1.00 63.64 262 ALA B N 1
ATOM 4095 C CA . ALA B 1 271 ? -19.205 22.263 -19.603 1.00 61.63 262 ALA B CA 1
ATOM 4096 C C . ALA B 1 271 ? -20.540 21.539 -19.417 1.00 57.28 262 ALA B C 1
ATOM 4097 O O . ALA B 1 271 ? -21.583 22.171 -19.236 1.00 54.35 262 ALA B O 1
ATOM 4099 N N . GLU B 1 272 ? -20.477 20.212 -19.468 1.00 60.96 263 GLU B N 1
ATOM 4100 C CA . GLU B 1 272 ? -21.602 19.324 -19.151 1.00 61.09 263 GLU B CA 1
ATOM 4101 C C . GLU B 1 272 ? -22.229 19.579 -17.774 1.00 62.32 263 GLU B C 1
ATOM 4102 O O . GLU B 1 272 ? -23.449 19.658 -17.657 1.00 62.17 263 GLU B O 1
ATOM 4108 N N . GLY B 1 273 ? -21.391 19.710 -16.744 1.00 62.19 264 GLY B N 1
ATOM 4109 C CA . GLY B 1 273 ? -21.857 20.052 -15.393 1.00 58.99 264 GLY B CA 1
ATOM 4110 C C . GLY B 1 273 ? -22.620 21.367 -15.307 1.00 62.87 264 GLY B C 1
ATOM 4111 O O . GLY B 1 273 ? -23.641 21.456 -14.610 1.00 58.32 264 GLY B O 1
ATOM 4112 N N . SER B 1 274 ? -22.132 22.387 -16.019 1.00 62.02 265 SER B N 1
ATOM 4113 C CA . SER B 1 274 ? -22.812 23.689 -16.084 1.00 66.62 265 SER B CA 1
ATOM 4114 C C . SER B 1 274 ? -24.112 23.605 -16.879 1.00 65.09 265 SER B C 1
ATOM 4115 O O . SER B 1 274 ? -25.102 24.236 -16.515 1.00 63.70 265 SER B O 1
ATOM 4118 N N . ALA B 1 275 ? -24.092 22.813 -17.952 1.00 66.84 266 ALA B N 1
ATOM 4119 C CA . ALA B 1 275 ? -25.286 22.516 -18.747 1.00 68.87 266 ALA B CA 1
ATOM 4120 C C . ALA B 1 275 ? -26.347 21.759 -17.938 1.00 72.80 266 ALA B C 1
ATOM 4121 O O . ALA B 1 275 ? -27.542 21.923 -18.177 1.00 78.56 266 ALA B O 1
ATOM 4123 N N . VAL B 1 276 ? -25.903 20.933 -16.989 1.00 70.94 267 VAL B N 1
ATOM 4124 C CA . VAL B 1 276 ? -26.805 20.269 -16.045 1.00 66.97 267 VAL B CA 1
ATOM 4125 C C . VAL B 1 276 ? -27.369 21.262 -15.014 1.00 64.14 267 VAL B C 1
ATOM 4126 O O . VAL B 1 276 ? -28.575 21.271 -14.760 1.00 66.15 267 VAL B O 1
ATOM 4130 N N . LEU B 1 277 ? -26.504 22.106 -14.444 1.00 63.58 268 LEU B N 1
ATOM 4131 C CA . LEU B 1 277 ? -26.920 23.153 -13.502 1.00 65.46 268 LEU B CA 1
ATOM 4132 C C . LEU B 1 277 ? -27.893 24.156 -14.117 1.00 71.22 268 LEU B C 1
ATOM 4133 O O . LEU B 1 277 ? -28.744 24.720 -13.419 1.00 67.48 268 LEU B O 1
ATOM 4138 N N . GLU B 1 278 ? -27.743 24.372 -15.421 1.00 77.19 269 GLU B N 1
ATOM 4139 C CA . GLU B 1 278 ? -28.679 25.161 -16.213 1.00 84.87 269 GLU B CA 1
ATOM 4140 C C . GLU B 1 278 ? -30.105 24.614 -16.073 1.00 82.19 269 GLU B C 1
ATOM 4141 O O . GLU B 1 278 ? -31.017 25.361 -15.700 1.00 78.38 269 GLU B O 1
ATOM 4147 N N . LYS B 1 279 ? -30.268 23.310 -16.328 1.00 83.79 270 LYS B N 1
ATOM 4148 C CA . LYS B 1 279 ? -31.581 22.642 -16.297 1.00 85.46 270 LYS B CA 1
ATOM 4149 C C . LYS B 1 279 ? -32.278 22.730 -14.940 1.00 88.12 270 LYS B C 1
ATOM 4150 O O . LYS B 1 279 ? -33.496 22.913 -14.884 1.00 89.96 270 LYS B O 1
ATOM 4156 N N . ILE B 1 280 ? -31.507 22.603 -13.858 1.00 88.59 271 ILE B N 1
ATOM 4157 C CA . ILE B 1 280 ? -32.062 22.628 -12.500 1.00 88.16 271 ILE B CA 1
ATOM 4158 C C . ILE B 1 280 ? -32.643 24.006 -12.154 1.00 89.97 271 ILE B C 1
ATOM 4159 O O . ILE B 1 280 ? -33.679 24.093 -11.492 1.00 89.01 271 ILE B O 1
ATOM 4164 N N . LYS B 1 281 ? -31.994 25.074 -12.620 1.00 91.25 272 LYS B N 1
ATOM 4165 C CA . LYS B 1 281 ? -32.549 26.422 -12.453 1.00 93.98 272 LYS B CA 1
ATOM 4166 C C . LYS B 1 281 ? -33.811 26.610 -13.299 1.00 92.13 272 LYS B C 1
ATOM 4167 O O . LYS B 1 281 ? -34.762 27.259 -12.864 1.00 94.42 272 LYS B O 1
ATOM 4173 N N . ALA B 1 282 ? -33.817 26.019 -14.492 1.00 91.70 273 ALA B N 1
ATOM 4174 C CA . ALA B 1 282 ? -34.973 26.068 -15.392 1.00 92.98 273 ALA B CA 1
ATOM 4175 C C . ALA B 1 282 ? -36.183 25.288 -14.872 1.00 94.27 273 ALA B C 1
ATOM 4176 O O . ALA B 1 282 ? -37.322 25.646 -15.167 1.00 96.09 273 ALA B O 1
ATOM 4178 N N . ASN B 1 283 ? -35.932 24.234 -14.095 1.00 94.49 274 ASN B N 1
ATOM 4179 C CA . ASN B 1 283 ? -36.998 23.360 -13.602 1.00 94.02 274 ASN B CA 1
ATOM 4180 C C . ASN B 1 283 ? -37.368 23.578 -12.139 1.00 95.05 274 ASN B C 1
ATOM 4181 O O . ASN B 1 283 ? -38.442 23.164 -11.699 1.00 97.00 274 ASN B O 1
ATOM 4186 N N . VAL B 1 284 ? -36.467 24.210 -11.389 1.00 95.81 275 VAL B N 1
ATOM 4187 C CA . VAL B 1 284 ? -36.736 24.652 -10.014 1.00 97.92 275 VAL B CA 1
ATOM 4188 C C . VAL B 1 284 ? -36.378 26.142 -9.934 1.00 101.66 275 VAL B C 1
ATOM 4189 O O . VAL B 1 284 ? -35.204 26.502 -10.077 1.00 102.12 275 VAL B O 1
ATOM 4193 N N . PRO B 1 285 ? -37.390 27.011 -9.721 1.00 104.89 276 PRO B N 1
ATOM 4194 C CA . PRO B 1 285 ? -37.139 28.464 -9.710 1.00 104.51 276 PRO B CA 1
ATOM 4195 C C . PRO B 1 285 ? -36.419 28.962 -8.444 1.00 102.06 276 PRO B C 1
ATOM 4196 O O . PRO B 1 285 ? -35.752 29.997 -8.478 1.00 101.31 276 PRO B O 1
ATOM 4200 N N . ASN B 1 286 ? -36.541 28.208 -7.354 1.00 98.80 277 ASN B N 1
ATOM 4201 C CA . ASN B 1 286 ? -35.894 28.522 -6.080 1.00 95.74 277 ASN B CA 1
ATOM 4202 C C . ASN B 1 286 ? -34.385 28.187 -6.061 1.00 92.51 277 ASN B C 1
ATOM 4203 O O . ASN B 1 286 ? -33.655 28.598 -5.150 1.00 93.38 277 ASN B O 1
ATOM 4208 N N . PHE B 1 287 ? -33.925 27.461 -7.077 1.00 86.44 278 PHE B N 1
ATOM 4209 C CA . PHE B 1 287 ? -32.580 26.887 -7.095 1.00 82.97 278 PHE B CA 1
ATOM 4210 C C . PHE B 1 287 ? -31.448 27.911 -7.237 1.00 80.77 278 PHE B C 1
ATOM 4211 O O . PHE B 1 287 ? -31.469 28.762 -8.130 1.00 81.83 278 PHE B O 1
ATOM 4219 N N . SER B 1 288 ? -30.462 27.801 -6.349 1.00 76.02 279 SER B N 1
ATOM 4220 C CA . SER B 1 288 ? -29.274 28.651 -6.379 1.00 72.56 279 SER B CA 1
ATOM 4221 C C . SER B 1 288 ? -28.020 27.824 -6.663 1.00 73.11 279 SER B C 1
ATOM 4222 O O . SER B 1 288 ? -27.588 27.015 -5.834 1.00 68.28 279 SER B O 1
ATOM 4225 N N . GLU B 1 289 ? -27.431 28.051 -7.831 1.00 70.14 280 GLU B N 1
ATOM 4226 C CA . GLU B 1 289 ? -26.315 27.243 -8.311 1.00 70.41 280 GLU B CA 1
ATOM 4227 C C . GLU B 1 289 ? -24.932 27.715 -7.891 1.00 70.08 280 GLU B C 1
ATOM 4228 O O . GLU B 1 289 ? -23.946 27.079 -8.258 1.00 71.72 280 GLU B O 1
ATOM 4234 N N . GLU B 1 290 ? -24.852 28.803 -7.126 1.00 70.96 281 GLU B N 1
ATOM 4235 C CA . GLU B 1 290 ? -23.574 29.517 -6.943 1.00 72.50 281 GLU B CA 1
ATOM 4236 C C . GLU B 1 290 ? -22.426 28.698 -6.309 1.00 68.73 281 GLU B C 1
ATOM 4237 O O . GLU B 1 290 ? -21.317 28.705 -6.834 1.00 73.95 281 GLU B O 1
ATOM 4243 N N . HIS B 1 291 ? -22.698 27.965 -5.230 1.00 63.95 282 HIS B N 1
ATOM 4244 C CA . HIS B 1 291 ? -21.664 27.151 -4.582 1.00 62.31 282 HIS B CA 1
ATOM 4245 C C . HIS B 1 291 ? -21.303 25.909 -5.406 1.00 58.24 282 HIS B C 1
ATOM 4246 O O . HIS B 1 291 ? -20.119 25.605 -5.564 1.00 60.64 282 HIS B O 1
ATOM 4253 N N . LEU B 1 292 ? -22.307 25.213 -5.949 1.00 55.20 283 LEU B N 1
ATOM 4254 C CA . LEU B 1 292 ? -22.053 24.051 -6.831 1.00 52.67 283 LEU B CA 1
ATOM 4255 C C . LEU B 1 292 ? -21.270 24.454 -8.083 1.00 49.09 283 LEU B C 1
ATOM 4256 O O . LEU B 1 292 ? -20.284 23.793 -8.437 1.00 50.78 283 LEU B O 1
ATOM 4261 N N . ALA B 1 293 ? -21.667 25.568 -8.707 1.00 50.11 284 ALA B N 1
ATOM 4262 C CA . ALA B 1 293 ? -20.912 26.143 -9.845 1.00 51.12 284 ALA B CA 1
ATOM 4263 C C . ALA B 1 293 ? -19.478 26.504 -9.480 1.00 50.11 284 ALA B C 1
ATOM 4264 O O . ALA B 1 293 ? -18.574 26.310 -10.287 1.00 56.44 284 ALA B O 1
ATOM 4266 N N . ASN B 1 294 ? -19.268 27.002 -8.264 1.00 55.34 285 ASN B N 1
ATOM 4267 C CA . ASN B 1 294 ? -17.920 27.328 -7.790 1.00 53.26 285 ASN B CA 1
ATOM 4268 C C . ASN B 1 294 ? -17.050 26.078 -7.619 1.00 55.75 285 ASN B C 1
ATOM 4269 O O . ASN B 1 294 ? -15.936 26.003 -8.166 1.00 54.90 285 ASN B O 1
ATOM 4274 N N . LEU B 1 295 ? -17.566 25.090 -6.886 1.00 57.34 286 LEU B N 1
ATOM 4275 C CA . LEU B 1 295 ? -16.866 23.803 -6.714 1.00 52.75 286 LEU B CA 1
ATOM 4276 C C . LEU B 1 295 ? -16.529 23.142 -8.049 1.00 49.63 286 LEU B C 1
ATOM 4277 O O . LEU B 1 295 ? -15.433 22.603 -8.224 1.00 47.02 286 LEU B O 1
ATOM 4282 N N . LEU B 1 296 ? -17.464 23.210 -8.993 1.00 46.63 287 LEU B N 1
ATOM 4283 C CA . LEU B 1 296 ? -17.237 22.673 -10.331 1.00 54.62 287 LEU B CA 1
ATOM 4284 C C . LEU B 1 296 ? -16.134 23.451 -11.061 1.00 54.36 287 LEU B C 1
ATOM 4285 O O . LEU B 1 296 ? -15.198 22.842 -11.559 1.00 53.13 287 LEU B O 1
ATOM 4290 N N . THR B 1 297 ? -16.249 24.784 -11.080 1.00 60.11 288 THR B N 1
ATOM 4291 C CA . THR B 1 297 ? -15.243 25.705 -11.662 1.00 62.28 288 THR B CA 1
ATOM 4292 C C . THR B 1 297 ? -13.826 25.470 -11.142 1.00 63.67 288 THR B C 1
ATOM 4293 O O . THR B 1 297 ? -12.862 25.458 -11.920 1.00 69.93 288 THR B O 1
ATOM 4297 N N . GLN B 1 298 ? -13.707 25.240 -9.837 1.00 59.86 289 GLN B N 1
ATOM 4298 C CA . GLN B 1 298 ? -12.407 25.033 -9.193 1.00 58.62 289 GLN B CA 1
ATOM 4299 C C . GLN B 1 298 ? -11.601 23.846 -9.719 1.00 62.14 289 GLN B C 1
ATOM 4300 O O . GLN B 1 298 ? -10.420 23.727 -9.413 1.00 63.17 289 GLN B O 1
ATOM 4306 N N . LEU B 1 299 ? -12.227 22.975 -10.508 1.00 64.12 290 LEU B N 1
ATOM 4307 C CA . LEU B 1 299 ? -11.523 21.817 -11.061 1.00 62.29 290 LEU B CA 1
ATOM 4308 C C . LEU B 1 299 ? -10.723 22.130 -12.345 1.00 62.21 290 LEU B C 1
ATOM 4309 O O . LEU B 1 299 ? -9.923 21.299 -12.784 1.00 58.29 290 LEU B O 1
ATOM 4314 N N . GLN B 1 300 ? -10.929 23.322 -12.918 1.00 65.35 291 GLN B N 1
ATOM 4315 C CA . GLN B 1 300 ? -10.124 23.823 -14.053 1.00 68.94 291 GLN B CA 1
ATOM 4316 C C . GLN B 1 300 ? -8.659 24.096 -13.682 1.00 70.60 291 GLN B C 1
ATOM 4317 O O . GLN B 1 300 ? -8.319 24.221 -12.507 1.00 69.67 291 GLN B O 1
ATOM 4323 N N . LEU B 1 301 ? -7.811 24.211 -14.704 1.00 76.70 292 LEU B N 1
ATOM 4324 C CA . LEU B 1 301 ? -6.387 24.523 -14.531 1.00 76.17 292 LEU B CA 1
ATOM 4325 C C . LEU B 1 301 ? -6.043 25.927 -15.027 1.00 74.92 292 LEU B C 1
ATOM 4326 O O . LEU B 1 301 ? -6.886 26.826 -15.015 1.00 75.13 292 LEU B O 1
#

Organism: Enterococcus faecalis (strain ATCC 700802 / V583) (NCBI:txid226185)

Foldseek 3Di:
DAAAADDPPCRCVVQVVLLLVLLLCLLVPPDDDPLLSVLLVVLSVLDDPLVLLLLLVLLLNQLRHDDDQQSSLLSNLLVLLVSLVQLVCCDCVHVVNQDDSNHGHSCVVRNNVSSPVSSVCSNVSSLVSLVVTPDDDVLSVVLSVLSCCLRHPVAQVVLSVLVVVCVVPPDDPVSVLVSLCRNFLSSLLSSQLSSCSVNVHDPVLNVLSSLLSSLLSVLQQLLVLLVVVPCVGCCVNQNSVRSLVVNVVSLVSSVVSLVVNVVVHPSGDSCSSNVSSVVSHDD/DLVVVCVVQVVLLLVLQLCLLVPPDDDPLLSVLLVVLSVLDDPLVLLSLLVVLLVQLVDDDDQLSSLLSSLLVLLVSLVCLVCCDPVHVVNQDDSRDGHSCVVRNNVSSNSSSVVSNVSSLVSLCVTPDDDVLSVVLSVLSCCLRHPVAQVVLSVLVVVCVVDLDDPVSPLVSQCRNFLSSLLSSQLSSCVSSVHDDVLNVLSSQLSSLLSQLLQLLVVLVVVCSGCCVHLNNVRSLVSNVVSLVSNVVSVVVNCVVRVSGDCVNVNVSSVVSHD

CATH classification: 1.10.600.10

B-factor: mean 54.98, std 18.64, range [18.8, 135.77]

Nearest PDB structures (foldseek):
  3p8l-assembly1_A  TM=1.004E+00  e=3.928E-37  Enterococcus faecalis
  3p8l-assembly1_B  TM=9.947E-01  e=9.133E-33  Enterococcus faecalis
  9ddy-assembly1_A  TM=9.763E-01  e=3.407E-19  Streptococcus pneumoniae TIGR4
  9ddy-assembly1_B  TM=9.642E-01  e=2.205E-19  Streptococcus pneumoniae TIGR4
  4lfe-assembly1_A  TM=9.519E-01  e=1.563E-18  Streptococcus uberis 0140J